Protein AF-A0A5N5CZB7-F1 (afdb_monomer)

Solvent-accessible surface area (backbone atoms only — not comparable to full-atom values): 24346 Å² total; per-residue (Å²): 112,69,72,60,53,56,51,48,40,60,75,71,34,62,47,37,57,79,55,60,83,72,56,86,91,64,59,72,62,61,48,47,54,48,44,52,51,54,48,46,52,38,49,35,43,21,68,51,68,75,43,81,76,86,70,56,84,88,71,44,68,62,70,82,69,72,97,82,64,98,40,75,66,54,52,48,51,40,54,51,54,57,49,40,54,50,48,47,49,49,36,62,64,69,67,32,82,70,39,81,78,57,58,71,73,60,49,57,54,49,45,50,52,52,52,50,52,51,51,53,48,44,70,75,44,40,64,63,70,66,58,79,62,96,76,62,83,55,53,67,58,34,44,49,52,52,29,52,51,23,47,50,51,23,64,56,25,69,77,43,97,43,73,71,29,50,52,47,24,45,54,20,16,52,50,29,44,47,46,54,39,52,39,63,72,37,81,61,59,70,60,29,50,55,49,48,54,47,50,66,75,43,40,58,70,53,40,58,52,50,50,51,50,57,27,71,77,52,78,40,78,74,46,52,58,49,50,60,55,53,51,43,44,35,52,48,39,48,78,66,43,51,86,93,45,63,83,40,70,50,32,49,50,30,56,52,48,46,52,56,49,53,55,50,51,53,51,46,54,62,70,70,45,72,82,77,71,83,80,74,84,82,89,77,90,84,82,86,85,86,90,81,87,85,86,88,78,93,84,90,86,82,92,72,86,71,65,74,79,75,66,90,81,91,72,92,84,82,84,85,88,80,91,80,90,80,89,82,89,82,89,78,96,80,85,91,80,82,94,75,85,82,81,83,80,89,79,87,82,90,80,87,87,88,82,86,84,89,87,85,89,87,84,92,85,86,84,81,84,71,95,63,100,53,94,86,70,81,68,91,122

Foldseek 3Di:
DLVVVLVVCVVQVLLEPVSVVPDPDDDLVVSLVVVLVNLLLQLLCCQQVVDARSDAPVSHPRDQADPPDDDLVRLLSSLSSLLSNLSNLLCVQQRDPVNVVDDPVSLVVSLVVSVVSLVVSCVVCVCLQADDDPPCPCLLSNLVSQLSSLVSLLSSLVRDDDPVSLVSNLVSLLSNLVSLLLLCPDPPNVSSLVSLCCPQVRHHNSSLVSLLVVCVVPPDPVSLVCLVSLVSNLVSLVVVDDPVCCPDPSNVVSVVSVVSSVVSVVVVCVVPDDPPDDDPDDDDDDDDDDDDDDDDDDDDDDDDSPPVVNDDDDDPPPPDDDDDDDDDDDDDDDDPDDDDDDDDDDDDDDDDDDDDDDDDDDDDDDDPPDPDPDPSPPDPD

Structure (mmCIF, N/CA/C/O backbone):
data_AF-A0A5N5CZB7-F1
#
_entry.id   AF-A0A5N5CZB7-F1
#
loop_
_atom_site.group_PDB
_atom_site.id
_atom_site.type_symbol
_atom_site.label_atom_id
_atom_site.label_alt_id
_atom_site.label_comp_id
_atom_site.label_asym_id
_atom_site.label_entity_id
_atom_site.label_seq_id
_atom_site.pdbx_PDB_ins_code
_atom_site.Cartn_x
_atom_site.Cartn_y
_atom_site.Cartn_z
_atom_site.occupancy
_atom_site.B_iso_or_equiv
_atom_site.auth_seq_id
_atom_site.auth_comp_id
_atom_site.auth_asym_id
_atom_site.auth_atom_id
_atom_site.pdbx_PDB_model_num
ATOM 1 N N . MET A 1 1 ? 5.466 -19.610 -5.753 1.00 61.44 1 MET A N 1
ATOM 2 C CA . MET A 1 1 ? 5.807 -19.160 -7.123 1.00 61.44 1 MET A CA 1
ATOM 3 C C . MET A 1 1 ? 6.737 -17.945 -7.118 1.00 61.44 1 MET A C 1
ATOM 5 O O . MET A 1 1 ? 7.829 -18.083 -7.643 1.00 61.44 1 MET A O 1
ATOM 9 N N . LEU A 1 2 ? 6.400 -16.818 -6.468 1.00 78.38 2 LEU A N 1
ATOM 10 C CA . LEU A 1 2 ? 7.246 -15.601 -6.469 1.00 78.38 2 LEU A CA 1
ATOM 11 C C . LEU A 1 2 ? 8.727 -15.778 -6.047 1.00 78.38 2 LEU A C 1
ATOM 13 O O . LEU A 1 2 ? 9.576 -15.264 -6.765 1.00 78.38 2 LEU A O 1
ATOM 17 N N . PRO A 1 3 ? 9.091 -16.550 -5.000 1.00 82.81 3 PRO A N 1
ATOM 18 C CA . PRO A 1 3 ? 10.507 -16.734 -4.643 1.00 82.81 3 PRO A CA 1
ATOM 19 C C . PRO A 1 3 ? 11.359 -17.322 -5.781 1.00 82.81 3 PRO A C 1
ATOM 21 O O . PRO A 1 3 ? 12.495 -16.914 -6.005 1.00 82.81 3 PRO A O 1
ATOM 24 N N . ARG A 1 4 ? 10.776 -18.238 -6.568 1.00 87.19 4 ARG A N 1
ATOM 25 C CA . ARG A 1 4 ? 11.438 -18.838 -7.733 1.00 87.19 4 ARG A CA 1
ATOM 26 C C . ARG A 1 4 ? 11.627 -17.824 -8.863 1.00 87.19 4 ARG A C 1
ATOM 28 O O . ARG A 1 4 ? 12.631 -17.885 -9.559 1.00 87.19 4 ARG A O 1
ATOM 35 N N . VAL A 1 5 ? 10.701 -16.876 -9.021 1.00 89.38 5 VAL A N 1
ATOM 36 C CA . VAL A 1 5 ? 10.816 -15.792 -10.011 1.00 89.38 5 VAL A CA 1
ATOM 37 C C . VAL A 1 5 ? 12.006 -14.889 -9.684 1.00 89.38 5 VAL A C 1
ATOM 39 O O . VAL A 1 5 ? 12.785 -14.574 -10.579 1.00 89.38 5 VAL A O 1
ATOM 42 N N . PHE A 1 6 ? 12.211 -14.534 -8.413 1.00 89.81 6 PHE A N 1
ATOM 43 C CA . PHE A 1 6 ? 13.361 -13.718 -8.005 1.00 89.81 6 PHE A CA 1
ATOM 44 C C . PHE A 1 6 ? 14.692 -14.463 -8.141 1.00 89.81 6 PHE A C 1
ATOM 46 O O . PHE A 1 6 ? 15.686 -13.874 -8.561 1.00 89.81 6 PHE A O 1
ATOM 53 N N . GLN A 1 7 ? 14.713 -15.771 -7.874 1.00 88.38 7 GLN A N 1
ATOM 54 C CA . GLN A 1 7 ? 15.887 -16.599 -8.153 1.00 88.38 7 GLN A CA 1
ATOM 55 C C . GLN A 1 7 ? 16.227 -16.612 -9.650 1.00 88.38 7 GLN A C 1
ATOM 57 O O . GLN A 1 7 ? 17.390 -16.432 -10.010 1.00 88.38 7 GLN A O 1
ATOM 62 N N . ILE A 1 8 ? 15.218 -16.776 -10.515 1.00 88.50 8 ILE A N 1
ATOM 63 C CA . ILE A 1 8 ? 15.399 -16.729 -11.971 1.00 88.50 8 ILE A CA 1
ATOM 64 C C . ILE A 1 8 ? 15.953 -15.361 -12.379 1.00 88.50 8 ILE A C 1
ATOM 66 O O . ILE A 1 8 ? 16.997 -15.324 -13.018 1.00 88.50 8 ILE A O 1
ATOM 70 N N . LEU A 1 9 ? 15.345 -14.261 -11.921 1.00 90.06 9 LEU A N 1
ATOM 71 C CA . LEU A 1 9 ? 15.796 -12.887 -12.182 1.00 90.06 9 LEU A CA 1
ATOM 72 C C . LEU A 1 9 ? 17.290 -12.695 -11.876 1.00 90.06 9 LEU A C 1
ATOM 74 O O . LEU A 1 9 ? 18.026 -12.128 -12.691 1.00 90.06 9 LEU A O 1
ATOM 78 N N . ARG A 1 10 ? 17.752 -13.181 -10.715 1.00 87.94 10 ARG A N 1
ATOM 79 C CA . ARG A 1 10 ? 19.172 -13.119 -10.341 1.00 87.94 10 ARG A CA 1
ATOM 80 C C . ARG A 1 10 ? 20.030 -13.986 -11.260 1.00 87.94 10 ARG A C 1
ATOM 82 O O . ARG A 1 10 ? 21.033 -13.503 -11.774 1.00 87.94 10 ARG A O 1
ATOM 89 N N . SER A 1 11 ? 19.616 -15.228 -11.518 1.00 88.50 11 SER A N 1
ATOM 90 C CA . SER A 1 11 ? 20.372 -16.168 -12.361 1.00 88.50 11 SER A CA 1
ATOM 91 C C . SER A 1 11 ? 20.480 -15.737 -13.827 1.00 88.50 11 SER A C 1
ATOM 93 O O . SER A 1 11 ? 21.490 -16.007 -14.466 1.00 88.50 11 SER A O 1
ATOM 95 N N . THR A 1 12 ? 19.481 -15.024 -14.355 1.00 86.81 12 THR A N 1
ATOM 96 C CA . THR A 1 12 ? 19.488 -14.496 -15.726 1.00 86.81 12 THR A CA 1
ATOM 97 C C . THR A 1 12 ? 20.193 -13.145 -15.834 1.00 86.81 12 THR A C 1
ATOM 99 O O . THR A 1 12 ? 20.269 -12.589 -16.926 1.00 86.81 12 THR A O 1
ATOM 102 N N . GLY A 1 13 ? 20.658 -12.572 -14.717 1.00 86.81 13 GLY A N 1
ATOM 103 C CA . GLY A 1 13 ? 21.305 -11.262 -14.700 1.00 86.81 13 GLY A CA 1
ATOM 104 C C . GLY A 1 13 ? 20.373 -10.102 -15.059 1.00 86.81 13 GLY A C 1
ATOM 105 O O . GLY A 1 13 ? 20.850 -9.075 -15.518 1.00 86.81 13 GLY A O 1
ATOM 106 N N . LEU A 1 14 ? 19.051 -10.228 -14.864 1.00 87.06 14 LEU A N 1
ATOM 107 C CA . LEU A 1 14 ? 18.094 -9.175 -15.255 1.00 87.06 14 LEU A CA 1
ATOM 108 C C . LEU A 1 14 ? 18.266 -7.875 -14.441 1.00 87.06 14 LEU A C 1
ATOM 110 O O . LEU A 1 14 ? 17.857 -6.813 -14.888 1.00 87.06 14 LEU A O 1
ATOM 114 N N . HIS A 1 15 ? 18.901 -7.966 -13.272 1.00 87.06 15 HIS A N 1
ATOM 115 C CA . HIS A 1 15 ? 19.313 -6.843 -12.424 1.00 87.06 15 HIS A CA 1
ATOM 116 C C . HIS A 1 15 ? 20.613 -6.160 -12.895 1.00 87.06 15 HIS A C 1
ATOM 118 O O . HIS A 1 15 ? 21.077 -5.257 -12.210 1.00 87.06 15 HIS A O 1
ATOM 124 N N . ARG A 1 16 ? 21.221 -6.632 -14.001 1.00 87.00 16 ARG A N 1
ATOM 125 C CA . ARG A 1 16 ? 22.483 -6.130 -14.567 1.00 87.00 16 ARG A CA 1
ATOM 126 C C . ARG A 1 16 ? 22.291 -5.565 -15.977 1.00 87.00 16 ARG A C 1
ATOM 128 O O . ARG A 1 16 ? 21.992 -6.305 -16.915 1.00 87.00 16 ARG A O 1
ATOM 135 N N . ALA A 1 17 ? 22.599 -4.292 -16.161 1.00 76.31 17 ALA A N 1
ATOM 136 C CA . ALA A 1 17 ? 22.546 -3.512 -17.380 1.00 76.31 17 ALA A CA 1
ATOM 137 C C . ALA A 1 17 ? 23.495 -4.087 -18.431 1.00 76.31 17 ALA A C 1
ATOM 139 O O . ALA A 1 17 ? 23.197 -4.141 -19.623 1.00 76.31 17 ALA A O 1
ATOM 140 N N . GLN A 1 18 ? 24.641 -4.601 -17.985 1.00 66.69 18 GLN A N 1
ATOM 141 C CA . GLN A 1 18 ? 25.635 -5.213 -18.864 1.00 66.69 18 GLN A CA 1
ATOM 142 C C . GLN A 1 18 ? 25.202 -6.578 -19.417 1.00 66.69 18 GLN A C 1
ATOM 144 O O . GLN A 1 18 ? 25.616 -6.940 -20.520 1.00 66.69 18 GLN A O 1
ATOM 149 N N . ALA A 1 19 ? 24.311 -7.304 -18.728 1.00 60.66 19 ALA A N 1
ATOM 150 C CA . ALA A 1 19 ? 23.737 -8.549 -19.250 1.00 60.66 19 ALA A CA 1
ATOM 151 C C . ALA A 1 19 ? 22.834 -8.299 -20.477 1.00 60.66 19 ALA A C 1
ATOM 153 O O . ALA A 1 19 ? 22.453 -9.230 -21.190 1.00 60.66 19 ALA A O 1
ATOM 154 N N . HIS A 1 20 ? 22.501 -7.035 -20.767 1.00 61.34 20 HIS A N 1
ATOM 155 C CA . HIS A 1 20 ? 21.573 -6.671 -21.831 1.00 61.34 20 HIS A CA 1
ATOM 156 C C . HIS A 1 20 ? 22.125 -6.836 -23.248 1.00 61.34 20 HIS A C 1
ATOM 158 O O . HIS A 1 20 ? 21.330 -6.991 -24.175 1.00 61.34 20 HIS A O 1
ATOM 164 N N . LYS A 1 21 ? 23.454 -6.891 -23.415 1.00 61.03 21 LYS A N 1
ATOM 165 C CA . LYS A 1 21 ? 24.109 -6.997 -24.731 1.00 61.03 21 LYS A CA 1
ATOM 166 C C . LYS A 1 21 ? 23.989 -8.380 -25.392 1.00 61.03 21 LYS A C 1
ATOM 168 O O . LYS A 1 21 ? 24.287 -8.494 -26.572 1.00 61.03 21 LYS A O 1
ATOM 173 N N . SER A 1 22 ? 23.573 -9.416 -24.654 1.00 54.22 22 SER A N 1
ATOM 174 C CA . SER A 1 22 ? 23.709 -10.823 -25.086 1.00 54.22 22 SER A CA 1
ATOM 175 C C . SER A 1 22 ? 22.389 -11.545 -25.420 1.00 54.22 22 SER A C 1
ATOM 177 O O . SER A 1 22 ? 22.402 -12.595 -26.055 1.00 54.22 22 SER A O 1
ATOM 179 N N . ILE A 1 23 ? 21.224 -11.008 -25.027 1.00 59.44 23 ILE A N 1
ATOM 180 C CA . ILE A 1 23 ? 19.935 -11.695 -25.252 1.00 59.44 23 ILE A CA 1
ATOM 181 C C . ILE A 1 23 ? 19.292 -11.184 -26.541 1.00 59.44 23 ILE A C 1
ATOM 183 O O . ILE A 1 23 ? 18.819 -10.048 -26.602 1.00 59.44 23 ILE A O 1
ATOM 187 N N . VAL A 1 24 ? 19.261 -12.051 -27.550 1.00 60.78 24 VAL A N 1
ATOM 188 C CA . VAL A 1 24 ? 18.555 -11.842 -28.817 1.00 60.78 24 VAL A CA 1
ATOM 189 C C . VAL A 1 24 ? 17.043 -11.812 -28.551 1.00 60.78 24 VAL A C 1
ATOM 191 O O . VAL A 1 24 ? 16.499 -12.763 -27.997 1.00 60.78 24 VAL A O 1
ATOM 194 N N . GLY A 1 25 ? 16.362 -10.729 -28.944 1.00 64.25 25 GLY A N 1
ATOM 195 C CA . GLY A 1 25 ? 14.896 -10.696 -29.084 1.00 64.25 25 GLY A CA 1
ATOM 196 C C . GLY A 1 25 ? 14.081 -9.882 -28.068 1.00 64.25 25 GLY A C 1
ATOM 197 O O . GLY A 1 25 ? 12.918 -9.630 -28.350 1.00 64.25 25 GLY A O 1
ATOM 198 N N . ALA A 1 26 ? 14.644 -9.428 -26.942 1.00 67.62 26 ALA A N 1
ATOM 199 C CA . ALA A 1 26 ? 13.941 -8.536 -26.002 1.00 67.62 26 ALA A CA 1
ATOM 200 C C . ALA A 1 26 ? 14.562 -7.136 -26.013 1.00 67.62 26 ALA A C 1
ATOM 202 O O . ALA A 1 26 ? 15.786 -7.003 -25.890 1.00 67.62 26 ALA A O 1
ATOM 203 N N . SER A 1 27 ? 13.745 -6.088 -26.104 1.00 80.81 27 SER A N 1
ATOM 204 C CA . SER A 1 27 ? 14.234 -4.709 -26.010 1.00 80.81 27 SER A CA 1
ATOM 205 C C . SER A 1 27 ? 14.844 -4.441 -24.624 1.00 80.81 27 SER A C 1
ATOM 207 O O . SER A 1 27 ? 14.553 -5.126 -23.634 1.00 80.81 27 SER A O 1
ATOM 209 N N . SER A 1 28 ? 15.753 -3.469 -24.534 1.00 81.38 28 SER A N 1
ATOM 210 C CA . SER A 1 28 ? 16.274 -2.998 -23.241 1.00 81.38 28 SER A CA 1
ATOM 211 C C . SER A 1 28 ? 15.149 -2.441 -22.360 1.00 81.38 28 SER A C 1
ATOM 213 O O . SER A 1 28 ? 15.161 -2.632 -21.145 1.00 81.38 28 SER A O 1
ATOM 215 N N . GLU A 1 29 ? 14.149 -1.820 -22.984 1.00 84.44 29 GLU A N 1
ATOM 216 C CA . GLU A 1 29 ? 12.990 -1.229 -22.324 1.00 84.44 29 GLU A CA 1
ATOM 217 C C . GLU A 1 29 ? 12.086 -2.275 -21.664 1.00 84.44 29 GLU A C 1
ATOM 219 O O . GLU A 1 29 ? 11.799 -2.170 -20.473 1.00 84.44 29 GLU A O 1
ATOM 224 N N . GLU A 1 30 ? 11.708 -3.339 -22.377 1.00 85.38 30 GLU A N 1
ATOM 225 C CA . GLU A 1 30 ? 10.878 -4.414 -21.808 1.00 85.38 30 GLU A CA 1
ATOM 226 C C . GLU A 1 30 ? 11.547 -5.060 -20.593 1.00 85.38 30 GLU A C 1
ATOM 228 O O . GLU A 1 30 ? 10.897 -5.356 -19.589 1.00 85.38 30 GLU A O 1
ATOM 233 N N . ARG A 1 31 ? 12.869 -5.244 -20.650 1.00 85.25 31 ARG A N 1
ATOM 234 C CA . ARG A 1 31 ? 13.649 -5.801 -19.540 1.00 85.25 31 ARG A CA 1
ATOM 235 C C . ARG A 1 31 ? 13.682 -4.869 -18.337 1.00 85.25 31 ARG A C 1
ATOM 237 O O . ARG A 1 31 ? 13.487 -5.332 -17.213 1.00 85.25 31 ARG A O 1
ATOM 244 N N . ARG A 1 32 ? 13.866 -3.568 -18.566 1.00 89.25 32 ARG A N 1
ATOM 245 C CA . ARG A 1 32 ? 13.798 -2.529 -17.531 1.00 89.25 32 ARG A CA 1
ATOM 246 C C . ARG A 1 32 ? 12.414 -2.502 -16.879 1.00 89.25 32 ARG A C 1
ATOM 248 O O . ARG A 1 32 ? 12.312 -2.549 -15.652 1.00 89.25 32 ARG A O 1
ATOM 255 N N . MET A 1 33 ? 11.349 -2.491 -17.682 1.00 89.31 33 MET A N 1
ATOM 256 C CA . MET A 1 33 ? 9.966 -2.543 -17.201 1.00 89.31 33 MET A CA 1
ATOM 257 C C . MET A 1 33 ? 9.693 -3.809 -16.384 1.00 89.31 33 MET A C 1
ATOM 259 O O . MET A 1 33 ? 9.075 -3.731 -15.317 1.00 89.31 33 MET A O 1
ATOM 263 N N . LEU A 1 34 ? 10.174 -4.966 -16.848 1.00 91.38 34 LEU A N 1
ATOM 264 C CA . LEU A 1 34 ? 10.036 -6.238 -16.146 1.00 91.38 34 LEU A CA 1
ATOM 265 C C . LEU A 1 34 ? 10.780 -6.223 -14.807 1.00 91.38 34 LEU A C 1
ATOM 267 O O . LEU A 1 34 ? 10.186 -6.578 -13.789 1.00 91.38 34 LEU A O 1
ATOM 271 N N . TYR A 1 35 ? 12.040 -5.772 -14.788 1.00 93.81 35 TYR A N 1
ATOM 272 C CA . TYR A 1 35 ? 12.830 -5.648 -13.562 1.00 93.81 35 TYR A CA 1
ATOM 273 C C . TYR A 1 35 ? 12.099 -4.791 -12.527 1.00 93.81 35 TYR A C 1
ATOM 275 O O . TYR A 1 35 ? 11.835 -5.258 -11.421 1.00 93.81 35 TYR A O 1
ATOM 283 N N . TRP A 1 36 ? 11.701 -3.569 -12.894 1.00 94.81 36 TRP A N 1
ATOM 284 C CA . TRP A 1 36 ? 11.038 -2.665 -11.957 1.00 94.81 36 TRP A CA 1
ATOM 285 C C . TRP A 1 36 ? 9.672 -3.180 -11.517 1.00 94.81 36 TRP A C 1
ATOM 287 O O . TRP A 1 36 ? 9.300 -3.010 -10.362 1.00 94.81 36 TRP A O 1
ATOM 297 N N . THR A 1 37 ? 8.938 -3.875 -12.385 1.00 94.56 37 THR A N 1
ATOM 298 C CA . THR A 1 37 ? 7.681 -4.527 -11.992 1.00 94.56 37 THR A CA 1
ATOM 299 C C . THR A 1 37 ? 7.918 -5.615 -10.946 1.00 94.56 37 THR A C 1
ATOM 301 O O . THR A 1 37 ? 7.215 -5.653 -9.936 1.00 94.56 37 THR A O 1
ATOM 304 N N . LEU A 1 38 ? 8.942 -6.452 -11.128 1.00 95.44 38 LEU A N 1
ATOM 305 C CA . LEU A 1 38 ? 9.328 -7.467 -10.145 1.00 95.44 38 LEU A CA 1
ATOM 306 C C . LEU A 1 38 ? 9.851 -6.835 -8.847 1.00 95.44 38 LEU A C 1
ATOM 308 O O . LEU A 1 38 ? 9.530 -7.328 -7.768 1.00 95.44 38 LEU A O 1
ATOM 312 N N . TYR A 1 39 ? 10.569 -5.714 -8.938 1.00 96.06 39 TYR A N 1
ATOM 313 C CA . TYR A 1 39 ? 11.000 -4.927 -7.785 1.00 96.06 39 TYR A CA 1
ATOM 314 C C . TYR A 1 39 ? 9.806 -4.423 -6.960 1.00 96.06 39 TYR A C 1
ATOM 316 O O . TYR A 1 39 ? 9.780 -4.627 -5.747 1.00 96.06 39 TYR A O 1
ATOM 324 N N . ARG A 1 40 ? 8.769 -3.848 -7.593 1.00 95.69 40 ARG A N 1
ATOM 325 C CA . ARG A 1 40 ? 7.548 -3.412 -6.884 1.00 95.69 40 ARG A CA 1
ATOM 326 C C . ARG A 1 40 ? 6.820 -4.586 -6.219 1.00 95.69 40 ARG A C 1
ATOM 328 O O . ARG A 1 40 ? 6.464 -4.497 -5.044 1.00 95.69 40 ARG A O 1
ATOM 335 N N . LEU A 1 41 ? 6.654 -5.698 -6.943 1.00 95.12 41 LEU A N 1
ATOM 336 C CA . LEU A 1 41 ? 6.008 -6.910 -6.422 1.00 95.12 41 LEU A CA 1
ATOM 337 C C . LEU A 1 41 ? 6.753 -7.496 -5.212 1.00 95.12 41 LEU A C 1
ATOM 339 O O . LEU A 1 41 ? 6.115 -8.018 -4.298 1.00 95.12 41 LEU A O 1
ATOM 343 N N . ASP A 1 42 ? 8.087 -7.411 -5.178 1.00 95.94 42 ASP A N 1
ATOM 344 C CA . ASP A 1 42 ? 8.879 -7.833 -4.019 1.00 95.94 42 ASP A CA 1
ATOM 345 C C . ASP A 1 42 ? 8.533 -7.010 -2.768 1.00 95.94 42 ASP A C 1
ATOM 347 O O . ASP A 1 42 ? 8.258 -7.587 -1.713 1.00 95.94 42 ASP A O 1
ATOM 351 N N . LYS A 1 43 ? 8.451 -5.676 -2.890 1.00 95.94 43 LYS A N 1
ATOM 352 C CA . LYS A 1 43 ? 8.123 -4.786 -1.758 1.00 95.94 43 LYS A CA 1
ATOM 353 C C . LYS A 1 43 ? 6.695 -4.959 -1.275 1.00 95.94 43 LYS A C 1
ATOM 355 O O . LYS A 1 43 ? 6.464 -5.065 -0.075 1.00 95.94 43 LYS A O 1
ATOM 360 N N . GLN A 1 44 ? 5.744 -5.061 -2.194 1.00 95.00 44 GLN A N 1
ATOM 361 C CA . GLN A 1 44 ? 4.351 -5.361 -1.869 1.00 95.00 44 GLN A CA 1
ATOM 362 C C . GLN A 1 44 ? 4.231 -6.691 -1.105 1.00 95.00 44 GLN A C 1
ATOM 364 O O . GLN A 1 44 ? 3.648 -6.751 -0.021 1.00 95.00 44 GLN A O 1
ATOM 369 N N . ARG A 1 45 ? 4.873 -7.755 -1.612 1.00 92.88 45 ARG A N 1
ATOM 370 C CA . ARG A 1 45 ? 4.901 -9.072 -0.957 1.00 92.88 45 ARG A CA 1
ATOM 371 C C . ARG A 1 45 ? 5.540 -9.012 0.428 1.00 92.88 45 ARG A C 1
ATOM 373 O O . ARG A 1 45 ? 5.066 -9.711 1.323 1.00 92.88 45 ARG A O 1
ATOM 380 N N . CYS A 1 46 ? 6.597 -8.222 0.596 1.00 93.31 46 CYS A N 1
ATOM 381 C CA . CYS A 1 46 ? 7.308 -8.085 1.860 1.00 93.31 46 CYS A CA 1
ATOM 382 C C . CYS A 1 46 ? 6.357 -7.693 3.000 1.00 93.31 46 CYS A C 1
ATOM 384 O O . CYS A 1 46 ? 6.303 -8.386 4.014 1.00 93.31 46 CYS A O 1
ATOM 386 N N . PHE A 1 47 ? 5.513 -6.682 2.787 1.00 93.62 47 PHE A N 1
ATOM 387 C CA . PHE A 1 47 ? 4.528 -6.247 3.783 1.00 93.62 47 PHE A CA 1
ATOM 388 C C . PHE A 1 47 ? 3.256 -7.100 3.810 1.00 93.62 47 PHE A C 1
ATOM 390 O O . PHE A 1 47 ? 2.655 -7.256 4.868 1.00 93.62 47 PHE A O 1
ATOM 397 N N . LEU A 1 48 ? 2.845 -7.679 2.679 1.00 92.56 48 LEU A N 1
ATOM 398 C CA . LEU A 1 48 ? 1.662 -8.543 2.627 1.00 92.56 48 LEU A CA 1
ATOM 399 C C . LEU A 1 48 ? 1.883 -9.894 3.328 1.00 92.56 48 LEU A C 1
ATOM 401 O O . LEU A 1 48 ? 0.954 -10.442 3.911 1.00 92.56 48 LEU A O 1
ATOM 405 N N . LYS A 1 49 ? 3.093 -10.460 3.234 1.00 89.50 49 LYS A N 1
ATOM 406 C CA . LYS A 1 49 ? 3.419 -11.811 3.730 1.00 89.50 49 LYS A CA 1
ATOM 407 C C . LYS A 1 49 ? 4.456 -11.836 4.849 1.00 89.50 49 LYS A C 1
ATOM 409 O O . LYS A 1 49 ? 4.841 -12.927 5.258 1.00 89.50 49 LYS A O 1
ATOM 414 N N . GLY A 1 50 ? 4.977 -10.681 5.266 1.00 88.19 50 GLY A N 1
ATOM 415 C CA . GLY A 1 50 ? 6.067 -10.572 6.244 1.00 88.19 50 GLY A CA 1
ATOM 416 C C . GLY A 1 50 ? 7.364 -11.272 5.816 1.00 88.19 50 GLY A C 1
ATOM 417 O O . GLY A 1 50 ? 8.136 -11.717 6.660 1.00 88.19 50 GLY A O 1
ATOM 418 N N . GLN A 1 51 ? 7.591 -11.433 4.509 1.00 89.69 51 GLN A N 1
ATOM 419 C CA . GLN A 1 51 ? 8.791 -12.083 3.970 1.00 89.69 51 GLN A CA 1
ATOM 420 C C . GLN A 1 51 ? 9.887 -11.042 3.705 1.00 89.69 51 GLN A C 1
ATOM 422 O O . GLN A 1 51 ? 9.558 -9.914 3.347 1.00 89.69 51 GLN A O 1
ATOM 42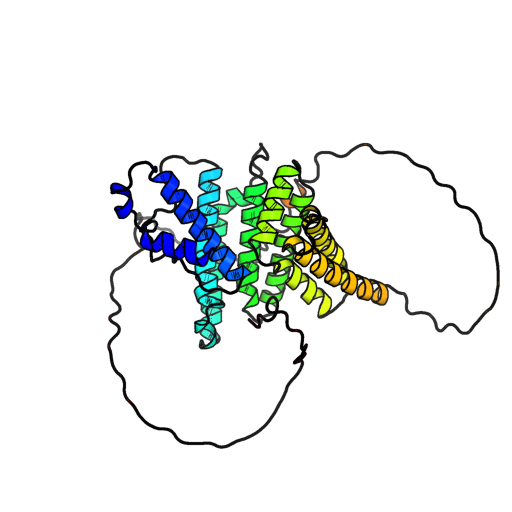7 N N . PRO A 1 52 ? 11.181 -11.382 3.832 1.00 91.19 52 PRO A N 1
ATOM 428 C CA . PRO A 1 52 ? 12.250 -10.437 3.529 1.00 91.19 52 PRO A CA 1
ATOM 429 C C . PRO A 1 52 ? 12.269 -10.042 2.050 1.00 91.19 52 PRO A C 1
ATOM 431 O O . PRO A 1 52 ? 11.892 -10.835 1.188 1.00 91.19 52 PRO A O 1
ATOM 434 N N . CYS A 1 53 ? 12.747 -8.825 1.774 1.00 91.38 53 CYS A N 1
ATOM 435 C CA . CYS A 1 53 ? 13.015 -8.363 0.414 1.00 91.38 53 CYS A CA 1
ATOM 436 C C . CYS A 1 53 ? 14.034 -9.278 -0.283 1.00 91.38 53 CYS A C 1
ATOM 438 O O . CYS A 1 53 ? 15.066 -9.632 0.294 1.00 91.38 53 CYS A O 1
ATOM 440 N N . ASP A 1 54 ? 13.750 -9.625 -1.534 1.00 92.69 54 ASP A N 1
ATOM 441 C CA . ASP A 1 54 ? 14.610 -10.446 -2.386 1.00 92.69 54 ASP A CA 1
ATOM 442 C C . ASP A 1 54 ? 15.433 -9.617 -3.385 1.00 92.69 54 ASP A C 1
ATOM 444 O O . ASP A 1 54 ? 16.442 -10.113 -3.893 1.00 92.69 54 ASP A O 1
ATOM 448 N N . LEU A 1 55 ? 15.006 -8.391 -3.693 1.00 94.12 55 LEU A N 1
ATOM 449 C CA . LEU A 1 55 ? 15.671 -7.492 -4.640 1.00 94.12 55 LEU A CA 1
ATOM 450 C C . LEU A 1 55 ? 16.005 -6.184 -3.934 1.00 94.12 55 LEU A C 1
ATOM 452 O O . LEU A 1 55 ? 15.097 -5.564 -3.403 1.00 94.12 55 LEU A O 1
ATOM 456 N N . TYR A 1 56 ? 17.257 -5.740 -3.930 1.00 93.69 56 TYR A N 1
ATOM 457 C CA . TYR A 1 56 ? 17.652 -4.512 -3.230 1.00 93.69 56 TYR A CA 1
ATOM 458 C C . TYR A 1 56 ? 18.009 -3.396 -4.205 1.00 93.69 56 TYR A C 1
ATOM 460 O O . TYR A 1 56 ? 18.561 -3.662 -5.272 1.00 93.69 56 TYR A O 1
ATOM 468 N N . SER A 1 57 ? 17.731 -2.142 -3.838 1.00 92.75 57 SER A N 1
ATOM 469 C CA . SER A 1 57 ? 18.009 -0.997 -4.715 1.00 92.75 57 SER A CA 1
ATOM 470 C C . SER A 1 57 ? 19.504 -0.765 -4.939 1.00 92.75 57 SER A C 1
ATOM 472 O O . SER A 1 57 ? 19.879 -0.145 -5.924 1.00 92.75 57 SER A O 1
ATOM 474 N N . PHE A 1 58 ? 20.358 -1.232 -4.024 1.00 91.12 58 PHE A N 1
ATOM 475 C CA . PHE A 1 58 ? 21.817 -1.133 -4.147 1.00 91.12 58 PHE A CA 1
ATOM 476 C C . PHE A 1 58 ? 22.442 -2.261 -4.986 1.00 91.12 58 PHE A C 1
ATOM 478 O O . PHE A 1 58 ? 23.625 -2.189 -5.299 1.00 91.12 58 PHE A O 1
ATOM 485 N N . ASP A 1 59 ? 21.675 -3.301 -5.334 1.00 90.19 59 ASP A N 1
ATOM 486 C CA . ASP A 1 59 ? 22.139 -4.489 -6.075 1.00 90.19 59 ASP A CA 1
ATOM 487 C C . ASP A 1 59 ? 21.663 -4.476 -7.542 1.00 90.19 59 ASP A C 1
ATOM 489 O O . ASP A 1 59 ? 21.514 -5.509 -8.192 1.00 90.19 59 ASP A O 1
ATOM 493 N N . THR A 1 60 ? 21.349 -3.292 -8.067 1.00 91.06 60 THR A N 1
ATOM 494 C CA . THR A 1 60 ? 20.882 -3.104 -9.441 1.00 91.06 60 THR A CA 1
ATOM 495 C C . THR A 1 60 ? 21.570 -1.914 -10.083 1.00 91.06 60 THR A C 1
ATOM 497 O O . THR A 1 60 ? 21.747 -0.868 -9.465 1.00 91.06 60 THR A O 1
ATOM 500 N N . ASP A 1 61 ? 21.947 -2.071 -11.342 1.00 90.19 61 ASP A N 1
ATOM 501 C CA . ASP A 1 61 ? 22.455 -1.013 -12.223 1.00 90.19 61 ASP A CA 1
ATOM 502 C C . ASP A 1 61 ? 21.391 -0.598 -13.268 1.00 90.19 61 ASP A C 1
ATOM 504 O O . ASP A 1 61 ? 21.668 0.186 -14.178 1.00 90.19 61 ASP A O 1
ATOM 508 N N . ILE A 1 62 ? 20.163 -1.123 -13.146 1.00 90.12 62 ILE A N 1
ATOM 509 C CA . ILE A 1 62 ? 19.045 -0.818 -14.038 1.00 90.12 62 ILE A CA 1
ATOM 510 C C . ILE A 1 62 ? 18.518 0.589 -13.721 1.00 90.12 62 ILE A C 1
ATOM 512 O O . ILE A 1 62 ? 18.037 0.823 -12.608 1.00 90.12 62 ILE A O 1
ATOM 516 N N . PRO A 1 63 ? 18.528 1.535 -14.677 1.00 89.50 63 PRO A N 1
ATOM 517 C CA . PRO A 1 63 ? 18.043 2.885 -14.424 1.00 89.50 63 PRO A CA 1
ATOM 518 C C . PRO A 1 63 ? 16.526 2.902 -14.182 1.00 89.50 63 PRO A C 1
ATOM 520 O O . PRO A 1 63 ? 15.755 2.154 -14.795 1.00 89.50 63 PRO A O 1
ATOM 523 N N . MET A 1 64 ? 16.076 3.773 -13.272 1.00 87.25 64 MET A N 1
ATOM 524 C CA . MET A 1 64 ? 14.655 3.899 -12.915 1.00 87.25 64 MET A CA 1
ATOM 525 C C . MET A 1 64 ? 13.831 4.618 -13.992 1.00 87.25 64 MET A C 1
ATOM 527 O O . MET A 1 64 ? 12.657 4.299 -14.183 1.00 87.25 64 MET A O 1
ATOM 531 N N . THR A 1 65 ? 14.455 5.542 -14.723 1.00 78.50 65 THR A N 1
ATOM 532 C CA . THR A 1 65 ? 13.855 6.274 -15.843 1.00 78.50 65 THR A CA 1
ATOM 533 C C . THR A 1 65 ? 14.673 6.070 -17.112 1.00 78.50 65 THR A C 1
ATOM 535 O O . THR A 1 65 ? 15.896 5.950 -17.036 1.00 78.50 65 THR A O 1
ATOM 538 N N . ASN A 1 66 ? 13.996 6.056 -18.259 1.00 67.31 66 ASN A N 1
ATOM 539 C CA . ASN A 1 66 ? 14.629 6.223 -19.561 1.00 67.31 66 ASN A CA 1
ATOM 540 C C . ASN A 1 66 ? 14.355 7.659 -20.014 1.00 67.31 66 ASN A C 1
ATOM 542 O O . ASN A 1 66 ? 13.208 8.098 -20.009 1.00 67.31 66 ASN A O 1
ATOM 546 N N . SER A 1 67 ? 15.409 8.407 -20.345 1.00 58.34 67 SER A N 1
ATOM 547 C CA . SER A 1 67 ? 15.379 9.870 -20.495 1.00 58.34 67 SER A CA 1
ATOM 548 C C . SER A 1 67 ? 14.634 10.390 -21.730 1.00 58.34 67 SER A C 1
ATOM 550 O O . SER A 1 67 ? 14.745 11.571 -22.036 1.00 58.34 67 SER A O 1
ATOM 552 N N . GLU A 1 68 ? 13.935 9.538 -22.478 1.00 61.38 68 GLU A N 1
ATOM 553 C CA . GLU A 1 68 ? 13.539 9.860 -23.853 1.00 61.38 68 GLU A CA 1
ATOM 554 C C . GLU A 1 68 ? 12.078 10.316 -23.995 1.00 61.38 68 GLU A C 1
ATOM 556 O O . GLU A 1 68 ? 11.789 11.045 -24.940 1.00 61.38 68 GLU A O 1
ATOM 561 N N . ILE A 1 69 ? 11.159 9.960 -23.078 1.00 65.62 69 ILE A N 1
ATOM 562 C CA . ILE A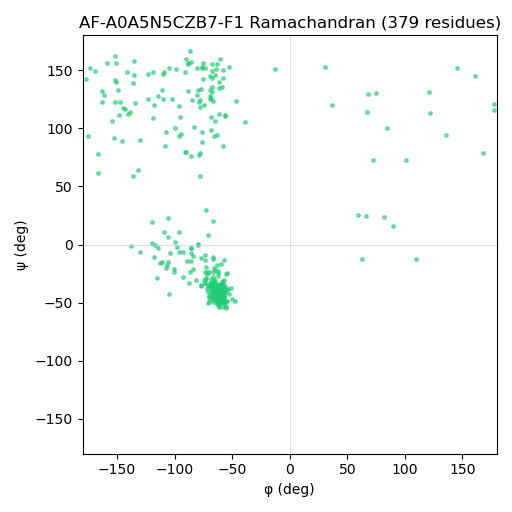 1 69 ? 9.736 10.343 -23.199 1.00 65.62 69 ILE A CA 1
ATOM 563 C C . ILE A 1 69 ? 9.083 10.641 -21.833 1.00 65.62 69 ILE A C 1
ATOM 565 O O . ILE A 1 69 ? 8.944 9.762 -20.974 1.00 65.62 69 ILE A O 1
ATOM 569 N N . ASP A 1 70 ? 8.630 11.887 -21.657 1.00 81.38 70 ASP A N 1
ATOM 570 C CA . ASP A 1 70 ? 7.880 12.361 -20.484 1.00 81.38 70 ASP A CA 1
ATOM 571 C C . ASP A 1 70 ? 6.364 12.175 -20.691 1.00 81.38 70 ASP A C 1
ATOM 573 O O . ASP A 1 70 ? 5.642 13.091 -21.076 1.00 81.38 70 ASP A O 1
ATOM 577 N N . THR A 1 71 ? 5.890 10.944 -20.497 1.00 86.00 71 THR A N 1
ATOM 578 C CA . THR A 1 71 ? 4.462 10.572 -20.552 1.00 86.00 71 THR A CA 1
ATOM 579 C C . THR A 1 71 ? 3.872 10.495 -19.141 1.00 86.00 71 THR A C 1
ATOM 581 O O . THR A 1 71 ? 4.601 10.121 -18.218 1.00 86.00 71 THR A O 1
ATOM 584 N N . PRO A 1 72 ? 2.568 10.752 -18.925 1.00 84.25 72 PRO A N 1
ATOM 585 C CA . PRO A 1 72 ? 1.933 10.542 -17.618 1.00 84.25 72 PRO A CA 1
ATOM 586 C C . PRO A 1 72 ? 2.193 9.140 -17.036 1.00 84.25 72 PRO A C 1
ATOM 588 O O . PRO A 1 72 ? 2.465 8.993 -15.842 1.00 84.25 72 PRO A O 1
ATOM 591 N N . GLU A 1 73 ? 2.211 8.107 -17.882 1.00 86.19 73 GLU A N 1
ATOM 592 C CA . GLU A 1 73 ? 2.524 6.727 -17.512 1.00 86.19 73 GLU A CA 1
ATOM 593 C C . GLU A 1 73 ? 3.970 6.570 -17.032 1.00 86.19 73 GLU A C 1
ATOM 595 O O . GLU A 1 73 ? 4.211 5.963 -15.986 1.00 86.19 73 GLU A O 1
ATOM 600 N N . SER A 1 74 ? 4.947 7.119 -17.764 1.00 88.00 74 SER A N 1
ATOM 601 C CA . SER A 1 74 ? 6.361 7.046 -17.373 1.00 88.00 74 SER A CA 1
ATOM 602 C C . SER A 1 74 ? 6.624 7.810 -16.073 1.00 88.00 74 SER A C 1
ATOM 604 O O . SER A 1 74 ? 7.344 7.305 -15.204 1.00 88.00 74 SER A O 1
ATOM 606 N N . ARG A 1 75 ? 5.962 8.957 -15.876 1.00 89.88 75 ARG A N 1
ATOM 607 C CA . ARG A 1 75 ? 5.992 9.733 -14.626 1.00 89.88 75 ARG A CA 1
ATOM 608 C C . ARG A 1 75 ? 5.391 8.959 -13.453 1.00 89.88 75 ARG A C 1
ATOM 610 O O . ARG A 1 75 ? 6.014 8.893 -12.391 1.00 89.88 75 ARG A O 1
ATOM 617 N N . TYR A 1 76 ? 4.235 8.320 -13.645 1.00 91.19 76 TYR A N 1
ATOM 618 C CA . TYR A 1 76 ? 3.618 7.444 -12.643 1.00 91.19 76 TYR A CA 1
ATOM 619 C C . TYR A 1 76 ? 4.531 6.267 -12.284 1.00 91.19 76 TYR A C 1
ATOM 621 O O . TYR A 1 76 ? 4.773 6.012 -11.103 1.00 91.19 76 TYR A O 1
ATOM 629 N N . LEU A 1 77 ? 5.078 5.565 -13.282 1.00 91.62 77 LEU A N 1
ATOM 630 C CA . LEU A 1 77 ? 5.963 4.421 -13.054 1.00 91.62 77 LEU A CA 1
ATOM 631 C C . LEU A 1 77 ? 7.211 4.838 -12.275 1.00 91.62 77 LEU A C 1
ATOM 633 O O . LEU A 1 77 ? 7.615 4.139 -11.345 1.00 91.62 77 LEU A O 1
ATOM 637 N N . PHE A 1 78 ? 7.794 5.990 -12.605 1.00 93.06 78 PHE A N 1
ATOM 638 C CA . PHE A 1 78 ? 8.918 6.554 -11.866 1.00 93.06 78 PHE A CA 1
ATOM 639 C C . PHE A 1 78 ? 8.544 6.910 -10.417 1.00 93.06 78 PHE A C 1
ATOM 641 O O . PHE A 1 78 ? 9.257 6.533 -9.480 1.00 93.06 78 PHE A O 1
ATOM 648 N N . ALA A 1 79 ? 7.406 7.576 -10.204 1.00 95.06 79 ALA A N 1
ATOM 649 C CA . ALA A 1 79 ? 6.913 7.910 -8.870 1.00 95.06 79 ALA A CA 1
ATOM 650 C C . ALA A 1 79 ? 6.668 6.644 -8.031 1.00 95.06 79 ALA A C 1
ATOM 652 O O . ALA A 1 79 ? 7.133 6.550 -6.895 1.00 95.06 79 ALA A O 1
ATOM 653 N N . MET A 1 80 ? 6.034 5.618 -8.605 1.00 95.50 80 MET A N 1
ATOM 654 C CA . MET A 1 80 ? 5.812 4.347 -7.916 1.00 95.50 80 MET A CA 1
ATOM 655 C C . MET A 1 80 ? 7.110 3.600 -7.614 1.00 95.50 80 MET A C 1
ATOM 657 O O . MET A 1 80 ? 7.286 3.104 -6.502 1.00 95.50 80 MET A O 1
ATOM 661 N N . ASN A 1 81 ? 8.034 3.510 -8.570 1.00 95.69 81 ASN A N 1
ATOM 662 C CA . ASN A 1 81 ? 9.311 2.830 -8.355 1.00 95.69 81 ASN A CA 1
ATOM 663 C C . ASN A 1 81 ? 10.132 3.519 -7.258 1.00 95.69 81 ASN A C 1
ATOM 665 O O . ASN A 1 81 ? 10.679 2.847 -6.384 1.00 95.69 81 ASN A O 1
ATOM 669 N N . SER A 1 82 ? 10.168 4.852 -7.251 1.00 96.31 82 SER A N 1
ATOM 670 C CA . SER A 1 82 ? 10.861 5.612 -6.207 1.00 96.31 82 SER A CA 1
ATOM 671 C C . SER A 1 82 ? 10.174 5.492 -4.842 1.00 96.31 82 SER A C 1
ATOM 673 O O . SER A 1 82 ? 10.863 5.414 -3.825 1.00 96.31 82 SER A O 1
ATOM 675 N N . LEU A 1 83 ? 8.842 5.366 -4.795 1.00 97.56 83 LEU A N 1
ATOM 676 C CA . LEU A 1 83 ? 8.126 5.053 -3.556 1.00 97.56 83 LEU A CA 1
ATOM 677 C C . LEU A 1 83 ? 8.453 3.640 -3.054 1.00 97.56 83 LEU A C 1
ATOM 679 O O . LEU A 1 83 ? 8.594 3.432 -1.852 1.00 97.56 83 LEU A O 1
ATOM 683 N N . MET A 1 84 ? 8.652 2.669 -3.949 1.00 97.50 84 MET A N 1
ATOM 684 C CA . MET A 1 84 ? 9.072 1.318 -3.558 1.00 97.50 84 MET A CA 1
ATOM 685 C C . MET A 1 84 ? 10.491 1.274 -2.978 1.00 97.50 84 MET A C 1
ATOM 687 O O . MET A 1 84 ? 10.761 0.460 -2.097 1.00 97.50 84 MET A O 1
ATOM 691 N N . VAL A 1 85 ? 11.374 2.194 -3.372 1.00 97.00 85 VAL A N 1
ATOM 692 C CA . VAL A 1 85 ? 12.663 2.383 -2.682 1.00 97.00 85 VAL A CA 1
ATOM 693 C C . VAL A 1 85 ? 12.450 2.895 -1.253 1.00 97.00 85 VAL A C 1
ATOM 695 O O . VAL A 1 85 ? 13.136 2.459 -0.330 1.00 97.00 85 VAL A O 1
ATOM 698 N N . VAL A 1 86 ? 11.464 3.772 -1.023 1.00 97.62 86 VAL A N 1
ATOM 699 C CA . VAL A 1 86 ? 11.076 4.165 0.345 1.00 97.62 86 VAL A CA 1
ATOM 700 C C . VAL A 1 86 ? 10.537 2.957 1.117 1.00 97.62 86 VAL A C 1
ATOM 702 O O . VAL A 1 86 ? 10.919 2.770 2.266 1.00 97.62 86 VAL A O 1
ATOM 705 N N . TRP A 1 87 ? 9.729 2.093 0.496 1.00 97.81 87 TRP A N 1
ATOM 706 C CA . TRP A 1 87 ? 9.229 0.861 1.127 1.00 97.81 87 TRP A CA 1
ATOM 707 C C . TRP A 1 87 ? 10.348 -0.103 1.516 1.00 97.81 87 TRP A C 1
ATOM 709 O O . TRP A 1 87 ? 10.302 -0.686 2.598 1.00 97.81 87 TRP A O 1
ATOM 719 N N . GLU A 1 88 ? 11.377 -0.241 0.679 1.00 96.94 88 GLU A N 1
ATOM 720 C CA . GLU A 1 88 ? 12.578 -1.001 1.027 1.00 96.94 88 GLU A CA 1
ATOM 721 C C . GLU A 1 88 ? 13.253 -0.437 2.283 1.00 96.94 88 GLU A C 1
ATOM 723 O O . GLU A 1 88 ? 13.563 -1.193 3.205 1.00 96.94 88 GLU A O 1
ATOM 728 N N . LYS A 1 89 ? 13.414 0.891 2.367 1.00 96.19 89 LYS A N 1
ATOM 729 C CA . LYS A 1 89 ? 13.972 1.549 3.558 1.00 96.19 89 LYS A CA 1
ATOM 730 C C . LYS A 1 89 ? 13.088 1.359 4.790 1.00 96.19 89 LYS A C 1
ATOM 732 O O . LYS A 1 89 ? 13.618 1.051 5.854 1.00 96.19 89 LYS A O 1
ATOM 737 N N . ILE A 1 90 ? 11.763 1.491 4.657 1.00 96.88 90 ILE A N 1
ATOM 738 C CA . ILE A 1 90 ? 10.807 1.223 5.746 1.00 96.88 90 ILE A CA 1
ATOM 739 C C . ILE A 1 90 ? 11.019 -0.199 6.267 1.00 96.88 90 ILE A C 1
ATOM 741 O O . ILE A 1 90 ? 11.157 -0.393 7.473 1.00 96.88 90 ILE A O 1
ATOM 745 N N . TYR A 1 91 ? 11.103 -1.190 5.375 1.00 95.50 91 TYR A N 1
ATOM 746 C CA . TYR A 1 91 ? 11.335 -2.570 5.781 1.00 95.50 91 TYR A CA 1
ATOM 747 C C . TYR A 1 91 ? 12.673 -2.728 6.511 1.00 95.50 91 TYR A C 1
ATOM 749 O O . TYR A 1 91 ? 12.706 -3.224 7.636 1.00 95.50 91 TYR A O 1
ATOM 757 N N . LEU A 1 92 ? 13.774 -2.281 5.904 1.00 93.25 92 LEU A N 1
ATOM 758 C CA . LEU A 1 92 ? 15.118 -2.446 6.460 1.00 93.25 92 LEU A CA 1
ATOM 759 C C . LEU A 1 92 ? 15.271 -1.797 7.841 1.00 93.25 92 LEU A C 1
ATOM 761 O O . LEU A 1 92 ? 15.892 -2.393 8.726 1.00 93.25 92 LEU A O 1
ATOM 765 N N . LEU A 1 93 ? 14.699 -0.605 8.021 1.00 93.50 93 LEU A N 1
ATOM 766 C CA . LEU A 1 93 ? 14.856 0.193 9.233 1.00 93.50 93 LEU A CA 1
ATOM 767 C C . LEU A 1 93 ? 13.835 -0.138 10.325 1.00 93.50 93 LEU A C 1
ATOM 769 O O . LEU A 1 93 ? 14.198 -0.076 11.494 1.00 93.50 93 LEU A O 1
ATOM 773 N N . LEU A 1 94 ? 12.598 -0.514 9.982 1.00 92.69 94 LEU A N 1
ATOM 774 C CA . LEU A 1 94 ? 11.526 -0.682 10.975 1.00 92.69 94 LEU A CA 1
ATOM 775 C C . LEU A 1 94 ? 11.010 -2.119 11.127 1.00 92.69 94 LEU A C 1
ATOM 777 O O . LEU A 1 94 ? 10.582 -2.488 12.216 1.00 92.69 94 LEU A O 1
ATOM 781 N N . TYR A 1 95 ? 11.064 -2.944 10.077 1.00 91.94 95 TYR A N 1
ATOM 782 C CA . TYR A 1 95 ? 10.402 -4.261 10.065 1.00 91.94 95 TYR A CA 1
ATOM 783 C C . TYR A 1 95 ? 11.356 -5.450 9.913 1.00 91.94 95 TYR A C 1
ATOM 785 O O . TYR A 1 95 ? 10.946 -6.598 10.098 1.00 91.94 95 TYR A O 1
ATOM 793 N N . SER A 1 96 ? 12.629 -5.220 9.584 1.00 91.12 96 SER A N 1
ATOM 794 C CA . SER A 1 96 ? 13.583 -6.311 9.416 1.00 91.12 96 SER A CA 1
ATOM 795 C C . SER A 1 96 ? 13.862 -7.010 10.758 1.00 91.12 96 SER A C 1
ATOM 797 O O . SER A 1 96 ? 13.861 -6.367 11.812 1.00 91.12 96 SER A O 1
ATOM 799 N N . PRO A 1 97 ? 14.170 -8.323 10.771 1.00 86.25 97 PRO A N 1
ATOM 800 C CA . PRO A 1 97 ? 14.453 -9.051 12.014 1.00 86.25 97 PRO A CA 1
ATOM 801 C C . PRO A 1 97 ? 15.581 -8.436 12.855 1.00 86.25 97 PRO A C 1
ATOM 803 O O . PRO A 1 97 ? 15.624 -8.605 14.072 1.00 86.25 97 PRO A O 1
ATOM 806 N N . GLN A 1 98 ? 16.492 -7.707 12.207 1.00 81.69 98 GLN A N 1
ATOM 807 C CA . GLN A 1 98 ? 17.620 -7.039 12.849 1.00 81.69 98 GLN A CA 1
ATOM 808 C C . GLN A 1 98 ? 17.188 -5.844 13.712 1.00 81.69 98 GLN A C 1
ATOM 810 O O . GLN A 1 98 ? 17.891 -5.496 14.660 1.00 81.69 98 GLN A O 1
ATOM 815 N N . VAL A 1 99 ? 16.025 -5.245 13.434 1.00 84.19 99 VAL A N 1
ATOM 816 C CA . VAL A 1 99 ? 15.497 -4.087 14.174 1.00 84.19 99 VAL A CA 1
ATOM 817 C C . VAL A 1 99 ? 15.166 -4.451 15.619 1.00 84.19 99 VAL A C 1
ATOM 819 O O . VAL A 1 99 ? 15.386 -3.641 16.514 1.00 84.19 99 VAL A O 1
ATOM 822 N N . LYS A 1 100 ? 14.766 -5.703 15.884 1.00 76.12 100 LYS A N 1
ATOM 823 C CA . LYS A 1 100 ? 14.430 -6.193 17.236 1.00 76.12 100 LYS A CA 1
ATOM 824 C C . LYS A 1 100 ? 15.585 -6.092 18.241 1.00 76.12 100 LYS A C 1
ATOM 826 O O . LYS A 1 100 ? 15.355 -6.178 19.441 1.00 76.12 100 LYS A O 1
ATOM 831 N N . LYS A 1 101 ? 16.824 -5.924 17.766 1.00 77.56 101 LYS A N 1
ATOM 832 C CA . LYS A 1 101 ? 18.031 -5.794 18.598 1.00 77.56 101 LYS A CA 1
ATOM 833 C C . LYS A 1 101 ? 18.473 -4.337 18.814 1.00 77.56 101 LYS A C 1
ATOM 835 O O . LYS A 1 101 ? 19.474 -4.113 19.489 1.00 77.56 101 LYS A O 1
ATOM 840 N N . ARG A 1 102 ? 17.785 -3.354 18.220 1.00 77.31 102 ARG A N 1
ATOM 841 C CA . ARG A 1 102 ? 18.197 -1.938 18.218 1.00 77.31 102 ARG A CA 1
ATOM 842 C C . ARG A 1 102 ? 17.673 -1.175 19.434 1.00 77.31 102 ARG A C 1
ATOM 844 O O . ARG A 1 102 ? 16.674 -1.555 20.043 1.00 77.31 102 ARG A O 1
ATOM 851 N N . ARG A 1 103 ? 18.353 -0.083 19.799 1.00 76.50 103 ARG A N 1
ATOM 852 C CA . ARG A 1 103 ? 17.929 0.785 20.908 1.00 76.50 103 ARG A CA 1
ATOM 853 C C . ARG A 1 103 ? 16.821 1.728 20.436 1.00 76.50 103 ARG A C 1
ATOM 855 O O . ARG A 1 103 ? 16.795 2.129 19.280 1.00 76.50 103 ARG A O 1
ATOM 862 N N . ARG A 1 104 ? 15.945 2.160 21.354 1.00 72.44 104 ARG A N 1
ATOM 863 C CA . ARG A 1 104 ? 14.827 3.079 21.040 1.00 72.44 104 ARG A CA 1
ATOM 864 C C . ARG A 1 104 ? 15.267 4.389 20.369 1.00 72.44 104 ARG A C 1
ATOM 866 O O . ARG A 1 104 ? 14.633 4.803 19.412 1.00 72.44 104 ARG A O 1
ATOM 873 N N . ARG A 1 105 ? 16.379 4.993 20.810 1.00 69.31 105 ARG A N 1
ATOM 874 C CA . ARG A 1 105 ? 16.926 6.223 20.194 1.00 69.31 105 ARG A CA 1
ATOM 875 C C . ARG A 1 105 ? 17.260 6.051 18.708 1.00 69.31 105 ARG A C 1
ATOM 877 O O . ARG A 1 105 ? 17.110 6.994 17.940 1.00 69.31 105 ARG A O 1
ATOM 884 N N . ASP A 1 106 ? 17.657 4.847 18.303 1.00 82.00 106 ASP A N 1
ATOM 885 C CA . ASP A 1 106 ? 17.967 4.544 16.905 1.00 82.00 106 ASP A CA 1
ATOM 886 C C . ASP A 1 106 ? 16.681 4.470 16.065 1.00 82.00 106 ASP A C 1
ATOM 888 O O . ASP A 1 106 ? 16.699 4.792 14.880 1.00 82.00 106 ASP A O 1
ATOM 892 N N . VAL A 1 107 ? 15.557 4.081 16.681 1.00 83.00 107 VAL A N 1
ATOM 893 C CA . VAL A 1 107 ? 14.239 4.016 16.030 1.00 83.00 107 VAL A CA 1
ATOM 894 C C . VAL A 1 107 ? 13.706 5.419 15.747 1.00 83.00 107 VAL A C 1
ATOM 896 O O . VAL A 1 107 ? 13.264 5.673 14.631 1.00 83.00 107 VAL A O 1
ATOM 899 N N . ASP A 1 108 ? 13.800 6.350 16.701 1.00 86.75 108 ASP A N 1
ATOM 900 C CA . ASP A 1 108 ? 13.316 7.727 16.506 1.00 86.75 108 ASP A CA 1
ATOM 901 C C . ASP A 1 108 ? 14.048 8.431 15.352 1.00 86.75 108 ASP A C 1
ATOM 903 O O . ASP A 1 108 ? 13.414 9.040 14.485 1.00 86.75 108 ASP A O 1
ATOM 907 N N . GLN A 1 109 ? 15.376 8.280 15.293 1.00 90.00 109 GLN A N 1
ATOM 908 C CA . GLN A 1 109 ? 16.198 8.804 14.201 1.00 90.00 109 GLN A CA 1
ATOM 909 C C . GLN A 1 109 ? 15.808 8.180 12.851 1.00 90.00 109 GLN A C 1
ATOM 911 O O . GLN A 1 109 ? 15.602 8.893 11.870 1.00 90.00 109 GLN A O 1
ATOM 916 N N . GLN A 1 110 ? 15.626 6.857 12.801 1.00 91.62 110 GLN A N 1
ATOM 917 C CA . GLN A 1 110 ? 15.224 6.151 11.578 1.00 91.62 110 GLN A CA 1
ATOM 918 C C . GLN A 1 110 ? 13.838 6.571 11.094 1.00 91.62 110 GLN A C 1
ATOM 920 O O . GLN A 1 110 ? 13.618 6.748 9.895 1.00 91.62 110 GLN A O 1
ATOM 925 N N . VAL A 1 111 ? 12.891 6.774 12.008 1.00 92.88 111 VAL A N 1
ATOM 926 C CA . VAL A 1 111 ? 11.574 7.280 11.629 1.00 92.88 111 VAL A CA 1
ATOM 927 C C . VAL A 1 111 ? 11.673 8.715 11.116 1.00 92.88 111 VAL A C 1
ATOM 929 O O . VAL A 1 111 ? 11.027 9.041 10.119 1.00 92.88 111 VAL A O 1
ATOM 932 N N . TRP A 1 112 ? 12.484 9.574 11.734 1.00 93.38 112 TRP A N 1
ATOM 933 C CA . TRP A 1 112 ? 12.709 10.924 11.217 1.00 93.38 112 TRP A CA 1
ATOM 934 C C . TRP A 1 112 ? 13.250 10.898 9.779 1.00 93.38 112 TRP A C 1
ATOM 936 O O . TRP A 1 112 ? 12.701 11.578 8.906 1.00 93.38 112 TRP A O 1
ATOM 946 N N . GLU A 1 113 ? 14.240 10.048 9.498 1.00 95.38 113 GLU A N 1
ATOM 947 C CA . GLU A 1 113 ? 14.797 9.860 8.152 1.00 95.38 113 GLU A CA 1
ATOM 948 C C . GLU A 1 113 ? 13.736 9.390 7.150 1.00 95.38 113 GLU A C 1
ATOM 950 O O . GLU A 1 113 ? 13.621 9.941 6.053 1.00 95.38 113 GLU A O 1
ATOM 955 N N . LEU A 1 114 ? 12.908 8.415 7.533 1.00 97.25 114 LEU A N 1
ATOM 956 C CA . LEU A 1 114 ? 11.831 7.898 6.688 1.00 97.25 114 LEU A CA 1
ATOM 957 C C . LEU A 1 114 ? 10.735 8.938 6.433 1.00 97.25 114 LEU A C 1
ATOM 959 O O . LEU A 1 114 ? 10.260 9.067 5.304 1.00 97.25 114 LEU A O 1
ATOM 963 N N . ARG A 1 115 ? 10.356 9.722 7.449 1.00 95.94 115 ARG A N 1
ATOM 964 C CA . ARG A 1 115 ? 9.399 10.831 7.305 1.00 95.94 115 ARG A CA 1
ATOM 965 C C . ARG A 1 115 ? 9.942 11.901 6.367 1.00 95.94 115 ARG A C 1
ATOM 967 O O . ARG A 1 115 ? 9.201 12.393 5.517 1.00 95.94 115 ARG A O 1
ATOM 974 N N . SER A 1 116 ? 11.225 12.237 6.498 1.00 96.38 116 SER A N 1
ATOM 975 C CA . SER A 1 116 ? 11.905 13.179 5.609 1.00 96.38 116 SER A CA 1
ATOM 976 C C . SER A 1 116 ? 11.917 12.663 4.168 1.00 96.38 116 SER A C 1
ATOM 978 O O . SER A 1 116 ? 11.481 13.367 3.257 1.00 96.38 116 SER A O 1
ATOM 980 N N . ALA A 1 117 ? 12.289 11.396 3.960 1.00 97.19 117 ALA A N 1
ATOM 981 C CA . ALA A 1 117 ? 12.282 10.763 2.643 1.00 97.19 117 ALA A CA 1
ATOM 982 C C . ALA A 1 117 ? 10.884 10.767 2.001 1.00 97.19 117 ALA A C 1
ATOM 984 O O . ALA A 1 117 ? 10.746 11.134 0.834 1.00 97.19 117 ALA A O 1
ATOM 985 N N . LEU A 1 118 ? 9.843 10.426 2.767 1.00 97.31 118 LEU A N 1
ATOM 986 C CA . LEU A 1 118 ? 8.461 10.419 2.289 1.00 97.31 118 LEU A CA 1
ATOM 987 C C . LEU A 1 118 ? 7.950 11.838 1.972 1.00 97.31 118 LEU A C 1
ATOM 989 O O . LEU A 1 118 ? 7.275 12.040 0.963 1.00 97.31 118 LEU A O 1
ATOM 993 N N . LYS A 1 119 ? 8.319 12.842 2.778 1.00 96.75 119 LYS A N 1
ATOM 994 C CA . LYS A 1 119 ? 8.002 14.258 2.520 1.00 96.75 119 LYS A CA 1
ATOM 995 C C . LYS A 1 119 ? 8.692 14.769 1.254 1.00 96.75 119 LYS A C 1
ATOM 997 O O . LYS A 1 119 ? 8.060 15.446 0.446 1.00 96.75 119 LYS A O 1
ATOM 1002 N N . CYS A 1 120 ? 9.965 14.431 1.060 1.00 97.06 120 CYS A N 1
ATOM 1003 C CA . CYS A 1 120 ? 10.712 14.762 -0.153 1.00 97.06 120 CYS A CA 1
ATOM 1004 C C . CYS A 1 120 ? 10.117 14.083 -1.391 1.00 97.06 120 CYS A C 1
ATOM 1006 O O . CYS A 1 120 ? 9.999 14.724 -2.433 1.00 97.06 120 CYS A O 1
ATOM 1008 N N . TRP A 1 121 ? 9.697 12.820 -1.270 1.00 97.12 121 TRP A N 1
ATOM 1009 C CA . TRP A 1 121 ? 8.987 12.114 -2.334 1.00 97.12 121 TRP A CA 1
ATOM 1010 C C . TRP A 1 121 ? 7.678 12.827 -2.699 1.00 97.12 121 TRP A C 1
ATOM 1012 O O . TRP A 1 121 ? 7.460 13.128 -3.868 1.00 97.12 121 TRP A O 1
ATOM 1022 N N . CYS A 1 122 ? 6.863 13.191 -1.702 1.00 95.94 122 CYS A N 1
ATOM 1023 C CA . CYS A 1 122 ? 5.604 13.908 -1.920 1.00 95.94 122 CYS A CA 1
ATOM 1024 C C . CYS A 1 122 ? 5.824 15.241 -2.641 1.00 95.94 122 CYS A C 1
ATOM 1026 O O . CYS A 1 122 ? 5.190 15.497 -3.653 1.00 95.94 122 CYS A O 1
ATOM 1028 N N . ARG A 1 123 ? 6.791 16.053 -2.191 1.00 95.75 123 ARG A N 1
ATOM 1029 C CA . ARG A 1 123 ? 7.127 17.333 -2.841 1.00 95.75 123 ARG A CA 1
ATOM 1030 C C . ARG A 1 123 ? 7.551 17.172 -4.300 1.00 95.75 123 ARG A C 1
ATOM 1032 O O . ARG A 1 123 ? 7.254 18.034 -5.114 1.00 95.75 123 ARG A O 1
ATOM 1039 N N . ARG A 1 124 ? 8.265 16.094 -4.629 1.00 94.62 124 ARG A N 1
ATOM 1040 C CA . ARG A 1 124 ? 8.731 15.823 -5.997 1.00 94.62 124 ARG A CA 1
ATOM 1041 C C . ARG A 1 124 ? 7.602 15.383 -6.931 1.00 94.62 124 ARG A C 1
ATOM 1043 O O . ARG A 1 124 ? 7.707 15.595 -8.133 1.00 94.62 124 ARG A O 1
ATOM 1050 N N . HIS A 1 125 ? 6.567 14.752 -6.385 1.00 93.31 125 HIS A N 1
ATOM 1051 C CA . HIS A 1 125 ? 5.480 14.126 -7.140 1.00 93.31 125 HIS A CA 1
ATOM 1052 C C . HIS A 1 125 ? 4.108 14.732 -6.817 1.00 93.31 125 HIS A C 1
ATOM 1054 O O . HIS A 1 125 ? 3.084 14.099 -7.071 1.00 93.31 125 HIS A O 1
ATOM 1060 N N . SER A 1 126 ? 4.072 15.940 -6.245 1.00 91.62 126 SER A N 1
ATOM 1061 C CA . SER A 1 126 ? 2.833 16.561 -5.766 1.00 91.62 126 SER A CA 1
ATOM 1062 C C . SER A 1 126 ? 1.858 16.822 -6.905 1.00 91.62 126 SER A C 1
ATOM 1064 O O . SER A 1 126 ? 0.656 16.645 -6.750 1.00 91.62 126 SER A O 1
ATOM 1066 N N . ASP A 1 127 ? 2.366 17.146 -8.090 1.00 89.50 127 ASP A N 1
ATOM 1067 C CA . ASP A 1 127 ? 1.537 17.413 -9.254 1.00 89.50 127 ASP A CA 1
ATOM 1068 C C . ASP A 1 127 ? 0.768 16.167 -9.733 1.00 89.50 127 ASP A C 1
ATOM 1070 O O . ASP A 1 127 ? -0.377 16.304 -10.154 1.00 89.50 127 ASP A O 1
ATOM 1074 N N . LEU A 1 128 ? 1.337 14.963 -9.570 1.00 88.75 128 LEU A N 1
ATOM 1075 C CA . LEU A 1 128 ? 0.657 13.686 -9.835 1.00 88.75 128 LEU A CA 1
ATOM 1076 C C . LEU A 1 128 ? -0.417 13.358 -8.783 1.00 88.75 128 LEU A C 1
ATOM 1078 O O . LEU A 1 128 ? -1.330 12.577 -9.053 1.00 88.75 128 LEU A O 1
ATOM 1082 N N . LEU A 1 129 ? -0.302 13.919 -7.575 1.00 86.62 129 LEU A N 1
ATOM 1083 C CA . LEU A 1 129 ? -1.234 13.699 -6.465 1.00 86.62 129 LEU A CA 1
ATOM 1084 C C . LEU A 1 129 ? -2.356 14.735 -6.408 1.00 86.62 129 LEU A C 1
ATOM 1086 O O . LEU A 1 129 ? -3.428 14.414 -5.895 1.00 86.62 129 LEU A O 1
ATOM 1090 N N . GLU A 1 130 ? -2.128 15.951 -6.900 1.00 82.56 130 GLU A N 1
ATOM 1091 C CA . GLU A 1 130 ? -3.029 17.097 -6.732 1.00 82.56 130 GLU A CA 1
ATOM 1092 C C . GLU A 1 130 ? -3.817 17.418 -8.002 1.00 82.56 130 GLU A C 1
ATOM 1094 O O . GLU A 1 130 ? -5.025 17.647 -7.919 1.00 82.56 130 GLU A O 1
ATOM 1099 N N . LYS A 1 131 ? -3.189 17.381 -9.183 1.00 70.94 131 LYS A N 1
ATOM 1100 C CA . LYS A 1 131 ? -3.840 17.845 -10.412 1.00 70.94 131 LYS A CA 1
ATOM 1101 C C . LYS A 1 131 ? -4.832 16.798 -10.931 1.00 70.94 131 LYS A C 1
ATOM 1103 O O . LYS A 1 131 ? -4.429 15.677 -11.250 1.00 70.94 131 LYS A O 1
ATOM 1108 N N . PRO A 1 132 ? -6.136 17.111 -11.025 1.00 63.91 132 PRO A N 1
ATOM 1109 C CA . PRO A 1 132 ? -7.023 16.325 -11.864 1.00 63.91 132 PRO A CA 1
ATOM 1110 C C . PRO A 1 132 ? -6.607 16.584 -13.313 1.00 63.91 132 PRO A C 1
ATOM 1112 O O . PRO A 1 132 ? -6.764 17.693 -13.820 1.00 63.91 132 PRO A O 1
ATOM 1115 N N . GLU A 1 133 ? -6.014 15.590 -13.973 1.00 59.09 133 GLU A N 1
ATOM 1116 C CA . GLU A 1 133 ? -5.857 15.681 -15.421 1.00 59.09 133 GLU A CA 1
ATOM 1117 C C . GLU A 1 133 ? -7.250 15.758 -16.045 1.00 59.09 133 GLU A C 1
ATOM 1119 O O . GLU A 1 133 ? -8.155 15.009 -15.666 1.00 59.09 133 GLU A O 1
ATOM 1124 N N . SER A 1 134 ? -7.417 16.676 -16.993 1.00 57.22 134 SER A N 1
ATOM 1125 C CA . SER A 1 134 ? -8.693 17.012 -17.633 1.00 57.22 134 SER A CA 1
ATOM 1126 C C . SER A 1 134 ? -9.403 15.825 -18.296 1.00 57.22 134 SER A C 1
ATOM 1128 O O . SER A 1 134 ? -10.575 15.941 -18.633 1.00 57.22 134 SER A O 1
ATOM 1130 N N . ASP A 1 135 ? -8.708 14.701 -18.482 1.00 61.47 135 ASP A N 1
ATOM 1131 C CA . ASP A 1 135 ? -9.187 13.530 -19.218 1.00 61.47 135 ASP A CA 1
ATOM 1132 C C . ASP A 1 135 ? -9.624 12.350 -18.324 1.00 61.47 135 ASP A C 1
ATOM 1134 O O . ASP A 1 135 ? -10.167 11.368 -18.813 1.00 61.47 135 ASP A O 1
ATOM 1138 N N . GLY A 1 136 ? -9.412 12.380 -17.001 1.00 69.00 136 GLY A N 1
ATOM 1139 C CA . GLY A 1 136 ? -9.821 11.279 -16.103 1.00 69.00 136 GLY A CA 1
ATOM 1140 C C . GLY A 1 136 ? -9.135 9.915 -16.347 1.00 69.00 136 GLY A C 1
ATOM 1141 O O . GLY A 1 136 ? -9.171 9.053 -15.467 1.00 69.00 136 GLY A O 1
ATOM 1142 N N . SER A 1 137 ? -8.435 9.738 -17.473 1.00 72.88 137 SER A N 1
ATOM 1143 C CA . SER A 1 137 ? -7.734 8.527 -17.920 1.00 72.88 137 SER A CA 1
ATOM 1144 C C . SER A 1 137 ? -6.728 7.982 -16.898 1.00 72.88 137 SER A C 1
ATOM 1146 O O . SER A 1 137 ? -6.479 6.777 -16.844 1.00 72.88 137 SER A O 1
ATOM 1148 N N . TYR A 1 138 ? -6.217 8.839 -16.010 1.00 84.12 138 TYR A N 1
ATOM 1149 C CA . TYR A 1 138 ? -5.188 8.503 -15.021 1.00 84.12 138 TYR A CA 1
ATOM 1150 C C . TYR A 1 138 ? -5.684 8.452 -13.573 1.00 84.12 138 TYR A C 1
ATOM 1152 O O . TYR A 1 138 ? -4.882 8.330 -12.641 1.00 84.12 138 TYR A O 1
ATOM 1160 N N . ILE A 1 139 ? -7.003 8.491 -13.358 1.00 88.69 139 ILE A N 1
ATOM 1161 C CA . ILE A 1 139 ? -7.597 8.486 -12.013 1.00 88.69 139 ILE A CA 1
ATOM 1162 C C . ILE A 1 139 ? -7.126 7.293 -11.166 1.00 88.69 139 ILE A C 1
ATOM 1164 O O . ILE A 1 139 ? -6.829 7.452 -9.983 1.00 88.69 139 ILE A O 1
ATOM 1168 N N . PHE A 1 140 ? -6.976 6.110 -11.771 1.00 90.62 140 PHE A N 1
ATOM 1169 C CA . PHE A 1 140 ? -6.557 4.895 -11.066 1.00 90.62 140 PHE A CA 1
ATOM 1170 C C . PHE A 1 140 ? -5.069 4.899 -10.696 1.00 90.62 140 PHE A C 1
ATOM 1172 O O . PHE A 1 140 ? -4.703 4.375 -9.646 1.00 90.62 140 PHE A O 1
ATOM 1179 N N . PHE A 1 141 ? -4.214 5.512 -11.518 1.00 90.19 141 PHE A N 1
ATOM 1180 C CA . PHE A 1 141 ? -2.789 5.680 -11.216 1.00 90.19 141 PHE A CA 1
ATOM 1181 C C . PHE A 1 141 ? -2.582 6.652 -10.062 1.00 90.19 141 PHE A C 1
ATOM 1183 O O . PHE A 1 141 ? -1.881 6.335 -9.099 1.00 90.19 141 PHE A O 1
ATOM 1190 N N . ARG A 1 142 ? -3.266 7.799 -10.106 1.00 91.81 142 ARG A N 1
ATOM 1191 C CA . ARG A 1 142 ? -3.270 8.763 -9.005 1.00 91.81 142 ARG A CA 1
ATOM 1192 C C . ARG A 1 142 ? -3.810 8.138 -7.721 1.00 91.81 142 ARG A C 1
ATOM 1194 O O . ARG A 1 142 ? -3.203 8.292 -6.665 1.00 91.81 142 ARG A O 1
ATOM 1201 N N . ALA A 1 143 ? -4.913 7.398 -7.801 1.00 94.06 143 ALA A N 1
ATOM 1202 C CA . ALA A 1 143 ? -5.479 6.717 -6.644 1.00 94.06 143 ALA A CA 1
ATOM 1203 C C . ALA A 1 143 ? -4.511 5.696 -6.038 1.00 94.06 143 ALA A C 1
ATOM 1205 O O . ALA A 1 143 ? -4.376 5.637 -4.819 1.00 94.06 143 ALA A O 1
ATOM 1206 N N . GLU A 1 144 ? -3.796 4.926 -6.858 1.00 95.44 144 GLU A N 1
ATOM 1207 C CA . GLU A 1 144 ? -2.817 3.963 -6.353 1.00 95.44 144 GLU A CA 1
ATOM 1208 C C . GLU A 1 144 ? -1.626 4.654 -5.688 1.00 95.44 144 GLU A C 1
ATOM 1210 O O . GLU A 1 144 ? -1.244 4.260 -4.587 1.00 95.44 144 GLU A O 1
ATOM 1215 N N . LEU A 1 145 ? -1.100 5.731 -6.281 1.00 96.00 145 LEU A N 1
ATOM 1216 C CA . LEU A 1 145 ? -0.058 6.550 -5.655 1.00 96.00 145 LEU A CA 1
ATOM 1217 C C . LEU A 1 145 ? -0.519 7.111 -4.306 1.00 96.00 145 LEU A C 1
ATOM 1219 O O . LEU A 1 145 ? 0.191 6.970 -3.310 1.00 96.00 145 LEU A O 1
ATOM 1223 N N . SER A 1 146 ? -1.720 7.691 -4.252 1.00 96.31 146 SER A N 1
ATOM 1224 C CA . SER A 1 146 ? -2.311 8.230 -3.022 1.00 96.31 146 SER A CA 1
ATOM 1225 C C . SER A 1 146 ? -2.503 7.149 -1.959 1.00 96.31 146 SER A C 1
ATOM 1227 O O . SER A 1 146 ? -2.173 7.362 -0.789 1.00 96.31 146 SER A O 1
ATOM 1229 N N . PHE A 1 147 ? -2.982 5.967 -2.357 1.00 97.94 147 PHE A N 1
ATOM 1230 C CA . PHE A 1 147 ? -3.108 4.819 -1.466 1.00 97.94 147 PHE A CA 1
ATOM 1231 C C . PHE A 1 147 ? -1.741 4.393 -0.922 1.00 97.94 147 PHE A C 1
ATOM 1233 O O . PHE A 1 147 ? -1.571 4.289 0.292 1.00 97.94 147 PHE A O 1
ATOM 1240 N N . CYS A 1 148 ? -0.745 4.186 -1.787 1.00 97.81 148 CYS A N 1
ATOM 1241 C CA . CYS A 1 148 ? 0.590 3.766 -1.370 1.00 97.81 148 CYS A CA 1
ATOM 1242 C C . CYS A 1 148 ? 1.284 4.815 -0.499 1.00 97.81 148 CYS A C 1
ATOM 1244 O O . CYS A 1 148 ? 1.980 4.449 0.448 1.00 97.81 148 CYS A O 1
ATOM 1246 N N . PHE A 1 149 ? 1.089 6.105 -0.769 1.00 98.00 149 PHE A N 1
ATOM 1247 C CA . PHE A 1 149 ? 1.615 7.188 0.056 1.00 98.00 149 PHE A CA 1
ATOM 1248 C C . PHE A 1 149 ? 1.022 7.156 1.470 1.00 98.00 149 PHE A C 1
ATOM 1250 O O . PHE A 1 149 ? 1.768 7.103 2.452 1.00 98.00 149 PHE A O 1
ATOM 1257 N N . ALA A 1 150 ? -0.310 7.096 1.579 1.00 98.12 150 ALA A N 1
ATOM 1258 C CA . ALA A 1 150 ? -1.000 6.960 2.860 1.00 98.12 150 ALA A CA 1
ATOM 1259 C C . ALA A 1 150 ? -0.559 5.684 3.595 1.00 98.12 150 ALA A C 1
ATOM 1261 O O . ALA A 1 150 ? -0.269 5.705 4.791 1.00 98.12 150 ALA A O 1
ATOM 1262 N N . MET A 1 151 ? -0.403 4.582 2.860 1.00 97.94 151 MET A N 1
ATOM 1263 C CA . MET A 1 151 ? 0.060 3.319 3.415 1.00 97.94 151 MET A CA 1
ATOM 1264 C C . MET A 1 151 ? 1.500 3.400 3.942 1.00 97.94 151 MET A C 1
ATOM 1266 O O . MET A 1 151 ? 1.793 2.876 5.013 1.00 97.94 151 MET A O 1
ATOM 1270 N N . SER A 1 152 ? 2.382 4.119 3.243 1.00 98.25 152 SER A N 1
ATOM 1271 C CA . SER A 1 152 ? 3.762 4.377 3.680 1.00 98.25 152 SER A CA 1
ATOM 1272 C C . SER A 1 152 ? 3.792 5.156 4.993 1.00 98.25 152 SER A C 1
ATOM 1274 O O . SER A 1 152 ? 4.532 4.800 5.907 1.00 98.25 152 SER A O 1
ATOM 1276 N N . SER A 1 153 ? 2.965 6.202 5.105 1.00 97.75 153 SER A N 1
ATOM 1277 C CA . SER A 1 153 ? 2.867 7.002 6.329 1.00 97.75 153 SER A CA 1
ATOM 1278 C C . SER A 1 153 ? 2.369 6.161 7.505 1.00 97.75 153 SER A C 1
ATOM 1280 O O . SER A 1 153 ? 2.971 6.199 8.579 1.00 97.75 153 SER A O 1
ATOM 1282 N N . LEU A 1 154 ? 1.347 5.330 7.283 1.00 97.62 154 LEU A N 1
ATOM 1283 C CA . LEU A 1 154 ? 0.844 4.404 8.296 1.00 97.62 154 LEU A CA 1
ATOM 1284 C C . LEU A 1 154 ? 1.941 3.432 8.755 1.00 97.62 154 LEU A C 1
ATOM 1286 O O . LEU A 1 154 ? 2.179 3.310 9.954 1.00 97.62 154 LEU A O 1
ATOM 1290 N N . LEU A 1 155 ? 2.650 2.785 7.821 1.00 96.88 155 LEU A N 1
ATOM 1291 C CA . LEU A 1 155 ? 3.727 1.841 8.145 1.00 96.88 155 LEU A CA 1
ATOM 1292 C C . LEU A 1 155 ? 4.840 2.480 8.985 1.00 96.88 155 LEU A C 1
ATOM 1294 O O . LEU A 1 155 ? 5.385 1.820 9.866 1.00 96.88 155 LEU A O 1
ATOM 1298 N N . ILE A 1 156 ? 5.171 3.747 8.737 1.00 96.44 156 ILE A N 1
ATOM 1299 C CA . ILE A 1 156 ? 6.186 4.475 9.506 1.00 96.44 156 ILE A CA 1
ATOM 1300 C C . ILE A 1 156 ? 5.687 4.786 10.922 1.00 96.44 156 ILE A C 1
ATOM 1302 O O . ILE A 1 156 ? 6.382 4.516 11.901 1.00 96.44 156 ILE A O 1
ATOM 1306 N N . HIS A 1 157 ? 4.487 5.355 11.047 1.00 95.19 157 HIS A N 1
ATOM 1307 C CA . HIS A 1 157 ? 3.982 5.826 12.337 1.00 95.19 157 HIS A CA 1
ATOM 1308 C C . HIS A 1 157 ? 3.562 4.693 13.276 1.00 95.19 157 HIS A C 1
ATOM 1310 O O . HIS A 1 157 ? 3.604 4.872 14.493 1.00 95.19 157 HIS A O 1
ATOM 1316 N N . ARG A 1 158 ? 3.227 3.512 12.740 1.00 92.38 158 ARG A N 1
ATOM 1317 C CA . ARG A 1 158 ? 2.812 2.347 13.535 1.00 92.38 158 ARG A CA 1
ATOM 1318 C C . ARG A 1 158 ? 3.922 1.813 14.444 1.00 92.38 158 ARG A C 1
ATOM 1320 O O . ARG A 1 158 ? 3.629 1.174 15.448 1.00 92.38 158 ARG A O 1
ATOM 1327 N N . CYS A 1 159 ? 5.180 2.102 14.121 1.00 88.50 159 CYS A N 1
ATOM 1328 C CA . CYS A 1 159 ? 6.335 1.693 14.917 1.00 88.50 159 CYS A CA 1
ATOM 1329 C C . CYS A 1 159 ? 6.670 2.667 16.062 1.00 88.50 159 CYS A C 1
ATOM 1331 O O . CYS A 1 159 ? 7.594 2.392 16.824 1.00 88.50 159 CYS A O 1
ATOM 1333 N N . ILE A 1 160 ? 5.951 3.791 16.193 1.00 89.19 160 ILE A N 1
ATOM 1334 C CA . ILE A 1 160 ? 6.188 4.782 17.249 1.00 89.19 160 ILE A CA 1
ATOM 1335 C C . ILE A 1 160 ? 5.048 4.774 18.257 1.00 89.19 160 ILE A C 1
ATOM 1337 O O . ILE A 1 160 ? 3.897 5.069 17.931 1.00 89.19 160 ILE A O 1
ATOM 1341 N N . ASP A 1 161 ? 5.406 4.598 19.525 1.00 86.62 161 ASP A N 1
ATOM 1342 C CA . ASP A 1 161 ? 4.468 4.738 20.628 1.00 86.62 161 ASP A CA 1
ATOM 1343 C C . ASP A 1 161 ? 4.346 6.199 21.098 1.00 86.62 161 ASP A C 1
ATOM 1345 O O . ASP A 1 161 ? 4.916 6.615 22.103 1.00 86.62 161 ASP A O 1
ATOM 1349 N N . SER A 1 162 ? 3.629 7.021 20.327 1.00 91.19 162 SER A N 1
ATOM 1350 C CA . SER A 1 162 ? 3.316 8.408 20.698 1.00 91.19 162 SER A CA 1
ATOM 1351 C C . SER A 1 162 ? 1.901 8.788 20.281 1.00 91.19 162 SER A C 1
ATOM 1353 O O . SER A 1 162 ? 1.407 8.328 19.253 1.00 91.19 162 SER A O 1
ATOM 1355 N N . VAL A 1 163 ? 1.252 9.673 21.045 1.00 91.94 163 VAL A N 1
ATOM 1356 C CA . VAL A 1 163 ? -0.114 10.142 20.743 1.00 91.94 163 VAL A CA 1
ATOM 1357 C C . VAL A 1 163 ? -0.186 10.759 19.343 1.00 91.94 163 VAL A C 1
ATOM 1359 O O . VAL A 1 163 ? -1.062 10.397 18.562 1.00 91.94 163 VAL A O 1
ATOM 1362 N N . ALA A 1 164 ? 0.783 11.609 18.993 1.00 93.25 164 ALA A N 1
ATOM 1363 C CA . ALA A 1 164 ? 0.862 12.227 17.672 1.00 93.25 164 ALA A CA 1
ATOM 1364 C C . ALA A 1 164 ? 1.029 11.191 16.544 1.00 93.25 164 ALA A C 1
ATOM 1366 O O . ALA A 1 164 ? 0.386 11.308 15.502 1.00 93.25 164 ALA A O 1
ATOM 1367 N N . SER A 1 165 ? 1.843 10.146 16.745 1.00 93.31 165 SER A N 1
ATOM 1368 C CA . SER A 1 165 ? 2.005 9.098 15.725 1.00 93.31 165 SER A CA 1
ATOM 1369 C C . SER A 1 165 ? 0.777 8.203 15.610 1.00 93.31 165 SER A C 1
ATOM 1371 O O . SER A 1 165 ? 0.380 7.899 14.492 1.00 93.31 165 SER A O 1
ATOM 1373 N 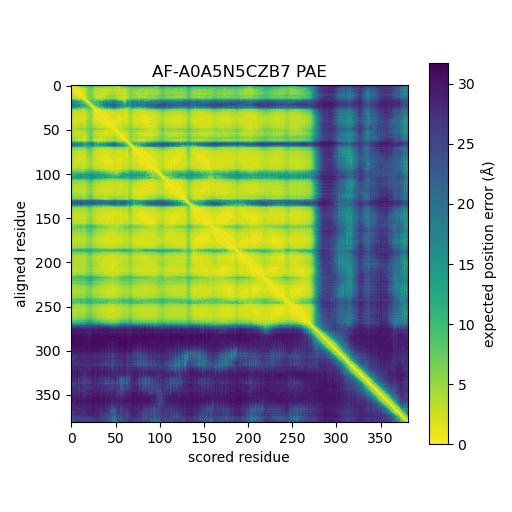N . ARG A 1 166 ? 0.113 7.850 16.719 1.00 93.75 166 ARG A N 1
ATOM 1374 C CA . ARG A 1 166 ? -1.157 7.101 16.684 1.00 93.75 166 ARG A CA 1
ATOM 1375 C C . ARG A 1 166 ? -2.245 7.880 15.941 1.00 93.75 166 ARG A C 1
ATOM 1377 O O . ARG A 1 166 ? -2.961 7.307 15.126 1.00 93.75 166 ARG A O 1
ATOM 1384 N N . GLN A 1 167 ? -2.330 9.190 16.174 1.00 94.94 167 GLN A N 1
ATOM 1385 C CA . GLN A 1 167 ? -3.231 10.062 15.423 1.00 94.94 167 GLN A CA 1
ATOM 1386 C C . GLN A 1 167 ? -2.882 10.050 13.928 1.00 94.94 167 GLN A C 1
ATOM 1388 O O . GLN A 1 167 ? -3.762 9.874 13.085 1.00 94.94 167 GLN A O 1
ATOM 1393 N N . LYS A 1 168 ? -1.589 10.131 13.588 1.00 95.69 168 LYS A N 1
ATOM 1394 C CA . LYS A 1 168 ? -1.162 10.098 12.188 1.00 95.69 168 LYS A CA 1
ATOM 1395 C C . LYS A 1 168 ? -1.394 8.749 11.504 1.00 95.69 168 LYS A C 1
ATOM 1397 O O . LYS A 1 168 ? -1.740 8.728 10.320 1.00 95.69 168 LYS A O 1
ATOM 1402 N N . CYS A 1 169 ? -1.260 7.637 12.230 1.00 95.62 169 CYS A N 1
ATOM 1403 C CA . CYS A 1 169 ? -1.658 6.307 11.764 1.00 95.62 169 CYS A CA 1
ATOM 1404 C C . CYS A 1 169 ? -3.130 6.289 11.372 1.00 95.62 169 CYS A C 1
ATOM 1406 O O . CYS A 1 169 ? -3.456 5.870 10.262 1.00 95.62 169 CYS A O 1
ATOM 1408 N N . LEU A 1 170 ? -4.002 6.785 12.254 1.00 96.25 170 LEU A N 1
ATOM 1409 C CA . LEU A 1 170 ? -5.441 6.806 12.021 1.00 96.25 170 LEU A CA 1
ATOM 1410 C C . LEU A 1 170 ? -5.809 7.674 10.811 1.00 96.25 170 LEU A C 1
ATOM 1412 O O . LEU A 1 170 ? -6.542 7.219 9.938 1.00 96.25 170 LEU A O 1
ATOM 1416 N N . GLU A 1 171 ? -5.261 8.887 10.710 1.00 97.38 171 GLU A N 1
ATOM 1417 C CA . GLU A 1 171 ? -5.473 9.770 9.552 1.00 97.38 171 GLU A CA 1
ATOM 1418 C C . GLU A 1 171 ? -5.050 9.108 8.238 1.00 97.38 171 GLU A C 1
ATOM 1420 O O . GLU A 1 171 ? -5.766 9.161 7.233 1.00 97.38 171 GLU A O 1
ATOM 1425 N N . SER A 1 172 ? -3.888 8.454 8.248 1.00 98.00 172 SER A N 1
ATOM 1426 C CA . SER A 1 172 ? -3.347 7.764 7.078 1.00 98.00 172 SER A CA 1
ATOM 1427 C C . SER A 1 172 ? -4.209 6.557 6.700 1.00 98.00 172 SER A C 1
ATOM 1429 O O . SER A 1 172 ? -4.509 6.351 5.524 1.00 98.00 172 SER A O 1
ATOM 1431 N N . ALA A 1 173 ? -4.681 5.798 7.692 1.00 98.38 173 ALA A N 1
ATOM 1432 C CA . ALA A 1 173 ? -5.585 4.672 7.497 1.00 98.38 173 ALA A CA 1
ATOM 1433 C C . ALA A 1 173 ? -6.915 5.114 6.877 1.00 98.38 173 ALA A C 1
ATOM 1435 O O . ALA A 1 173 ? -7.357 4.565 5.868 1.00 98.38 173 ALA A O 1
ATOM 1436 N N . GLN A 1 174 ? -7.521 6.160 7.437 1.00 98.12 174 GLN A N 1
ATOM 1437 C CA . GLN A 1 174 ? -8.756 6.739 6.919 1.00 98.12 174 GLN A CA 1
ATOM 1438 C C . GLN A 1 174 ? -8.575 7.262 5.496 1.00 98.12 174 GLN A C 1
ATOM 1440 O O . GLN A 1 174 ? -9.432 7.030 4.649 1.00 98.12 174 GLN A O 1
ATOM 1445 N N . THR A 1 175 ? -7.454 7.925 5.210 1.00 97.81 175 THR A N 1
ATOM 1446 C CA . THR A 1 175 ? -7.132 8.413 3.862 1.00 97.81 175 THR A CA 1
ATOM 1447 C C . THR A 1 175 ? -7.063 7.261 2.862 1.00 97.81 175 THR A C 1
ATOM 1449 O O . THR A 1 175 ? -7.720 7.315 1.825 1.00 97.81 175 THR A O 1
ATOM 1452 N N . ALA A 1 176 ? -6.359 6.176 3.193 1.00 98.31 176 ALA A N 1
ATOM 1453 C CA . ALA A 1 176 ? -6.281 4.995 2.336 1.00 98.31 176 ALA A CA 1
ATOM 1454 C C . ALA A 1 176 ? -7.661 4.343 2.096 1.00 98.31 176 ALA A C 1
ATOM 1456 O O . ALA A 1 176 ? -7.985 3.982 0.964 1.00 98.31 176 ALA A O 1
ATOM 1457 N N . LEU A 1 177 ? -8.514 4.245 3.124 1.00 98.38 177 LEU A N 1
ATOM 1458 C CA . LEU A 1 177 ? -9.880 3.721 2.977 1.00 98.38 177 LEU A CA 1
ATOM 1459 C C . LEU A 1 177 ? -10.798 4.654 2.169 1.00 98.38 177 LEU A C 1
ATOM 1461 O O . LEU A 1 177 ? -11.652 4.178 1.417 1.00 98.38 177 LEU A O 1
ATOM 1465 N N . ARG A 1 178 ? -10.624 5.977 2.281 1.00 97.62 178 ARG A N 1
ATOM 1466 C CA . ARG A 1 178 ? -11.351 6.953 1.453 1.00 97.62 178 ARG A CA 1
ATOM 1467 C C . ARG A 1 178 ? -10.969 6.815 -0.016 1.00 97.62 178 ARG A C 1
ATOM 1469 O O . ARG A 1 178 ? -11.861 6.832 -0.853 1.00 97.62 178 ARG A O 1
ATOM 1476 N N . VAL A 1 179 ? -9.691 6.593 -0.333 1.00 97.00 179 VAL A N 1
ATOM 1477 C CA . VAL A 1 179 ? -9.257 6.307 -1.712 1.00 97.00 179 VAL A CA 1
ATOM 1478 C C . VAL A 1 179 ? -9.981 5.077 -2.268 1.00 97.00 179 VAL A C 1
ATOM 1480 O O . VAL A 1 179 ? -10.550 5.149 -3.356 1.00 97.00 179 VAL A O 1
ATOM 1483 N N . ILE A 1 180 ? -10.037 3.979 -1.504 1.00 97.12 180 ILE A N 1
ATOM 1484 C CA . ILE A 1 180 ? -10.784 2.766 -1.887 1.00 97.12 180 ILE A CA 1
ATOM 1485 C C . ILE A 1 180 ? -12.263 3.091 -2.129 1.00 97.12 180 ILE A C 1
ATOM 1487 O O . ILE A 1 180 ? -12.814 2.719 -3.162 1.00 97.12 180 ILE A O 1
ATOM 1491 N N . THR A 1 181 ? -12.894 3.817 -1.205 1.00 95.94 181 THR A N 1
ATOM 1492 C CA . THR A 1 181 ? -14.320 4.172 -1.280 1.00 95.94 181 THR A CA 1
ATOM 1493 C C . THR A 1 181 ? -14.629 5.062 -2.485 1.00 95.94 181 THR A C 1
ATOM 1495 O O . THR A 1 181 ? -15.642 4.870 -3.156 1.00 95.94 181 THR A O 1
ATOM 1498 N N . ASN A 1 182 ? -13.757 6.024 -2.781 1.00 94.31 182 ASN A N 1
ATOM 1499 C CA . ASN A 1 182 ? -13.924 6.943 -3.902 1.00 94.31 182 ASN A CA 1
ATOM 1500 C C . ASN A 1 182 ? -13.797 6.203 -5.235 1.00 94.31 182 ASN A C 1
ATOM 1502 O O . ASN A 1 182 ? -14.636 6.386 -6.113 1.00 94.31 182 ASN A O 1
ATOM 1506 N N . ILE A 1 183 ? -12.807 5.314 -5.369 1.00 94.31 183 ILE A N 1
ATOM 1507 C CA . ILE A 1 183 ? -12.644 4.514 -6.587 1.00 94.31 183 ILE A CA 1
ATOM 1508 C C . ILE A 1 183 ? -13.750 3.474 -6.745 1.00 94.31 183 ILE A C 1
ATOM 1510 O O . ILE A 1 183 ? -14.225 3.263 -7.856 1.00 94.31 183 ILE A O 1
ATOM 1514 N N . HIS A 1 184 ? -14.230 2.874 -5.657 1.00 94.19 184 HIS A N 1
ATOM 1515 C CA . HIS A 1 184 ? -15.364 1.950 -5.721 1.00 94.19 184 HIS A CA 1
ATOM 1516 C C . HIS A 1 184 ? -16.619 2.602 -6.323 1.00 94.19 184 HIS A C 1
ATOM 1518 O O . HIS A 1 184 ? -17.358 1.953 -7.060 1.00 94.19 184 HIS A O 1
ATOM 1524 N N . LYS A 1 185 ? -16.816 3.903 -6.081 1.00 90.31 185 LYS A N 1
ATOM 1525 C CA . LYS A 1 185 ? -17.916 4.701 -6.646 1.00 90.31 185 LYS A CA 1
ATOM 1526 C C . LYS A 1 185 ? -17.614 5.284 -8.034 1.00 90.31 185 LYS A C 1
ATOM 1528 O O . LYS A 1 185 ? -18.534 5.761 -8.695 1.00 90.31 185 LYS A O 1
ATOM 1533 N N . ALA A 1 186 ? -16.354 5.276 -8.469 1.00 87.31 186 ALA A N 1
ATOM 1534 C CA . ALA A 1 186 ? -15.926 5.886 -9.723 1.00 87.31 186 ALA A CA 1
ATOM 1535 C C . ALA A 1 186 ? -16.305 5.039 -10.949 1.00 87.31 186 ALA A C 1
ATOM 1537 O O . ALA A 1 186 ? -16.378 3.808 -10.890 1.00 87.31 186 ALA A O 1
ATOM 1538 N N . GLN A 1 187 ? -16.500 5.719 -12.080 1.00 78.38 187 GLN A N 1
ATOM 1539 C CA . GLN A 1 187 ? -16.654 5.116 -13.405 1.00 78.38 187 GLN A CA 1
ATOM 1540 C C . GLN A 1 187 ? -15.367 5.313 -14.230 1.00 78.38 187 GLN A C 1
ATOM 1542 O O . GLN A 1 187 ? -14.675 6.307 -14.012 1.00 78.38 187 GLN A O 1
ATOM 1547 N N . PRO A 1 188 ? -15.046 4.417 -15.185 1.00 81.81 188 PRO A N 1
ATOM 1548 C CA . PRO A 1 188 ? -15.761 3.184 -15.519 1.00 81.81 188 PRO A CA 1
ATOM 1549 C C . PRO A 1 188 ? -15.529 2.071 -14.486 1.00 81.81 188 PRO A C 1
ATOM 1551 O O . PRO A 1 188 ? -14.412 1.860 -14.012 1.00 81.81 188 PRO A O 1
ATOM 1554 N N . ARG A 1 189 ? -16.578 1.288 -14.200 1.00 86.00 189 ARG A N 1
ATOM 1555 C CA . ARG A 1 189 ? -16.530 0.206 -13.197 1.00 86.00 189 ARG A CA 1
ATOM 1556 C C . ARG A 1 189 ? -15.440 -0.844 -13.459 1.00 86.00 189 ARG A C 1
ATOM 1558 O O . ARG A 1 189 ? -14.906 -1.409 -12.510 1.00 86.00 189 ARG A O 1
ATOM 1565 N N . SER A 1 190 ? -15.081 -1.099 -14.718 1.00 86.88 190 SER A N 1
ATOM 1566 C CA . SER A 1 190 ? -14.008 -2.041 -15.076 1.00 86.88 190 SER A CA 1
ATOM 1567 C C . SER A 1 190 ? -12.640 -1.609 -14.534 1.00 86.88 190 SER A C 1
ATOM 1569 O O . SER A 1 190 ? -11.919 -2.432 -13.968 1.00 86.88 190 SER A O 1
ATOM 1571 N N . GLY A 1 191 ? -12.303 -0.321 -14.649 1.00 87.62 191 GLY A N 1
ATOM 1572 C CA . GLY A 1 191 ? -11.072 0.241 -14.092 1.00 87.62 191 GLY A CA 1
ATOM 1573 C C . GLY A 1 191 ? -11.067 0.190 -12.564 1.00 87.62 191 GLY A C 1
ATOM 1574 O O . GLY A 1 191 ? -10.072 -0.219 -11.964 1.00 87.62 191 GLY A O 1
ATOM 1575 N N . SER A 1 192 ? -12.212 0.484 -11.941 1.00 91.50 192 SER A N 1
ATOM 1576 C CA . SER A 1 192 ? -12.387 0.395 -10.489 1.00 91.50 192 SER A CA 1
ATOM 1577 C C . SER A 1 192 ? -12.166 -1.029 -9.981 1.00 91.50 192 SER A C 1
ATOM 1579 O O . SER A 1 192 ? -11.406 -1.225 -9.040 1.00 91.50 192 SER A O 1
ATOM 1581 N N . ILE A 1 193 ? -12.733 -2.043 -10.643 1.00 93.19 193 ILE A N 1
ATOM 1582 C CA . ILE A 1 193 ? -12.514 -3.455 -10.284 1.00 93.19 193 ILE A CA 1
ATOM 1583 C C . ILE A 1 193 ? -11.033 -3.835 -10.410 1.00 93.19 193 ILE A C 1
ATOM 1585 O O . ILE A 1 193 ? -10.489 -4.469 -9.507 1.00 93.19 193 ILE A O 1
ATOM 1589 N N . ALA A 1 194 ? -10.355 -3.428 -11.489 1.00 92.94 194 ALA A N 1
ATOM 1590 C CA . ALA A 1 194 ? -8.933 -3.720 -11.680 1.00 92.94 194 ALA A CA 1
ATOM 1591 C C . ALA A 1 194 ? -8.052 -3.068 -10.599 1.00 92.94 194 ALA A C 1
ATOM 1593 O O . ALA A 1 194 ? -7.126 -3.702 -10.087 1.00 92.94 194 ALA A O 1
ATOM 1594 N N . PHE A 1 195 ? -8.359 -1.824 -10.225 1.00 94.75 195 PHE A N 1
ATOM 1595 C CA . PHE A 1 195 ? -7.720 -1.135 -9.107 1.00 94.75 195 PHE A CA 1
ATOM 1596 C C . PHE A 1 195 ? -7.961 -1.872 -7.784 1.00 94.75 195 PHE A C 1
ATOM 1598 O O . PHE A 1 195 ? -7.003 -2.214 -7.095 1.00 94.75 195 PHE A O 1
ATOM 1605 N N . LEU A 1 196 ? -9.218 -2.174 -7.446 1.00 95.88 196 LEU A N 1
ATOM 1606 C CA . LEU A 1 196 ? -9.575 -2.841 -6.192 1.00 95.88 196 LEU A CA 1
ATOM 1607 C C . LEU A 1 196 ? -8.913 -4.218 -6.084 1.00 95.88 196 LEU A C 1
ATOM 1609 O O . LEU A 1 196 ? -8.358 -4.551 -5.037 1.00 95.88 196 LEU A O 1
ATOM 1613 N N . ALA A 1 197 ? -8.905 -4.994 -7.172 1.00 94.75 197 ALA A N 1
ATOM 1614 C CA . ALA A 1 197 ? -8.215 -6.278 -7.228 1.00 94.75 197 ALA A CA 1
ATOM 1615 C C . ALA A 1 197 ? -6.729 -6.125 -6.892 1.00 94.75 197 ALA A C 1
ATOM 1617 O O . ALA A 1 197 ? -6.202 -6.885 -6.081 1.00 94.75 197 ALA A O 1
ATOM 1618 N N . ARG A 1 198 ? -6.065 -5.108 -7.451 1.00 93.75 198 ARG A N 1
ATOM 1619 C CA . ARG A 1 198 ? -4.660 -4.809 -7.159 1.00 93.75 198 ARG A CA 1
ATOM 1620 C C . ARG A 1 198 ? -4.453 -4.430 -5.696 1.00 93.75 198 ARG A C 1
ATOM 1622 O O . ARG A 1 198 ? -3.606 -5.034 -5.043 1.00 93.75 198 ARG A O 1
ATOM 1629 N N . ILE A 1 199 ? -5.249 -3.496 -5.171 1.00 96.56 199 ILE A N 1
ATOM 1630 C CA . ILE A 1 199 ? -5.140 -3.032 -3.784 1.00 96.56 199 ILE A CA 1
ATOM 1631 C C . ILE A 1 199 ? -5.295 -4.196 -2.805 1.00 96.56 199 ILE A C 1
ATOM 1633 O O . ILE A 1 199 ? -4.405 -4.435 -1.994 1.00 96.56 199 ILE A O 1
ATOM 1637 N N . PHE A 1 200 ? -6.373 -4.970 -2.908 1.00 95.88 200 PHE A N 1
ATOM 1638 C CA . PHE A 1 200 ? -6.632 -6.024 -1.933 1.00 95.88 200 PHE A CA 1
ATOM 1639 C C . PHE A 1 200 ? -5.707 -7.232 -2.085 1.00 95.88 200 PHE A C 1
ATOM 1641 O O . PHE A 1 200 ? -5.370 -7.852 -1.083 1.00 95.88 200 PHE A O 1
ATOM 1648 N N . GLN A 1 201 ? -5.273 -7.583 -3.300 1.00 93.75 201 GLN A N 1
ATOM 1649 C CA . GLN A 1 201 ? -4.437 -8.773 -3.508 1.00 93.75 201 GLN A CA 1
ATOM 1650 C C . GLN A 1 201 ? -2.937 -8.518 -3.327 1.00 93.75 201 GLN A C 1
ATOM 1652 O O . GLN A 1 201 ? -2.197 -9.471 -3.083 1.00 93.75 201 GLN A O 1
ATOM 1657 N N . GLN A 1 202 ? -2.471 -7.275 -3.489 1.00 94.19 202 GLN A N 1
ATOM 1658 C CA . GLN A 1 202 ? -1.041 -6.946 -3.441 1.00 94.19 202 GLN A CA 1
ATOM 1659 C C . GLN A 1 202 ? -0.631 -6.201 -2.169 1.00 94.19 202 GLN A C 1
ATOM 1661 O O . GLN A 1 202 ? 0.545 -6.236 -1.815 1.00 94.19 202 GLN A O 1
ATOM 1666 N N . TYR A 1 203 ? -1.565 -5.576 -1.452 1.00 95.56 203 TYR A N 1
ATOM 1667 C CA . TYR A 1 203 ? -1.263 -4.772 -0.269 1.00 95.56 203 TYR A CA 1
ATOM 1668 C C . TYR A 1 203 ? -1.936 -5.338 0.984 1.00 95.56 203 TYR A C 1
ATOM 1670 O O . TYR A 1 203 ? -3.018 -5.920 0.899 1.00 95.56 203 TYR A O 1
ATOM 1678 N N . PRO A 1 204 ? -1.319 -5.188 2.171 1.00 94.56 204 PRO A N 1
ATOM 1679 C CA . PRO A 1 204 ? -1.943 -5.627 3.411 1.00 94.56 204 PRO A CA 1
ATOM 1680 C C . PRO A 1 204 ? -3.213 -4.813 3.697 1.00 94.56 204 PRO A C 1
ATOM 1682 O O . PRO A 1 204 ? -3.249 -3.600 3.484 1.00 94.56 204 PRO A O 1
ATOM 1685 N N . ALA A 1 205 ? -4.2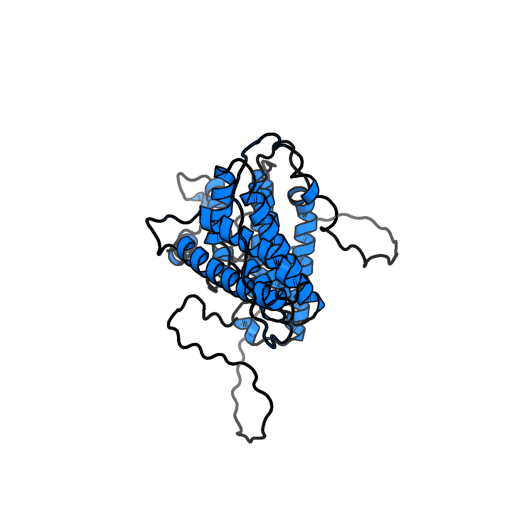26 -5.451 4.293 1.00 95.62 205 ALA A N 1
ATOM 1686 C CA . ALA A 1 205 ? -5.465 -4.804 4.754 1.00 95.62 205 ALA A CA 1
ATOM 1687 C C . ALA A 1 205 ? -5.263 -3.933 6.018 1.00 95.62 205 ALA A C 1
ATOM 1689 O O . ALA A 1 205 ? -6.153 -3.769 6.851 1.00 95.62 205 ALA A O 1
ATOM 1690 N N . LEU A 1 206 ? -4.067 -3.372 6.174 1.00 96.44 206 LEU A N 1
ATOM 1691 C CA . LEU A 1 206 ? -3.619 -2.651 7.353 1.00 96.44 206 LEU A CA 1
ATOM 1692 C C . LEU A 1 206 ? -4.434 -1.374 7.648 1.00 96.44 206 LEU A C 1
ATOM 1694 O O . LEU A 1 206 ? -4.741 -1.162 8.819 1.00 96.44 206 LEU A O 1
ATOM 1698 N N . PRO A 1 207 ? -4.876 -0.566 6.656 1.00 98.06 207 PRO A N 1
ATOM 1699 C CA . PRO A 1 207 ? -5.740 0.587 6.918 1.00 98.06 207 PRO A CA 1
ATOM 1700 C C . PRO A 1 207 ? -7.074 0.202 7.562 1.00 98.06 207 PRO A C 1
ATOM 1702 O O . PRO A 1 207 ? -7.550 0.883 8.466 1.00 98.06 207 PRO A O 1
ATOM 1705 N N . PHE A 1 208 ? -7.662 -0.916 7.124 1.00 98.38 208 PHE A N 1
ATOM 1706 C CA . PHE A 1 208 ? -8.900 -1.434 7.700 1.00 98.38 208 PHE A CA 1
ATOM 1707 C C . PHE A 1 208 ? -8.688 -1.845 9.159 1.00 98.38 208 PHE A C 1
ATOM 1709 O O . PHE A 1 208 ? -9.452 -1.438 10.030 1.00 98.38 208 PHE A O 1
ATOM 1716 N N . LEU A 1 209 ? -7.620 -2.601 9.432 1.00 97.19 209 LEU A N 1
ATOM 1717 C CA . LEU A 1 209 ? -7.294 -3.062 10.784 1.00 97.19 209 LEU A CA 1
ATOM 1718 C C . LEU A 1 209 ? -6.988 -1.908 11.741 1.00 97.19 209 LEU A C 1
ATOM 1720 O O . LEU A 1 209 ? -7.381 -1.965 12.899 1.00 97.19 209 LEU A O 1
ATOM 1724 N N . GLU A 1 210 ? -6.308 -0.862 11.273 1.00 97.38 210 GLU A N 1
ATOM 1725 C CA . GLU A 1 210 ? -5.983 0.305 12.098 1.00 97.38 210 GLU A CA 1
ATOM 1726 C C . GLU A 1 210 ? -7.249 1.043 12.558 1.00 97.38 210 GLU A C 1
ATOM 1728 O O . GLU A 1 210 ? -7.418 1.305 13.750 1.00 97.38 210 GLU A O 1
ATOM 1733 N N . VAL A 1 211 ? -8.178 1.315 11.635 1.00 97.69 211 VAL A N 1
ATOM 1734 C CA . VAL A 1 211 ? -9.463 1.950 11.969 1.00 97.69 211 VAL A CA 1
ATOM 1735 C C . VAL A 1 211 ? -10.313 1.025 12.843 1.00 97.69 211 VAL A C 1
ATOM 1737 O O . VAL A 1 211 ? -10.847 1.468 13.857 1.00 97.69 211 VAL A O 1
ATOM 1740 N N . TYR A 1 212 ? -10.386 -0.269 12.516 1.00 97.62 212 TYR A N 1
ATOM 1741 C CA . TYR A 1 212 ? -11.101 -1.261 13.322 1.00 97.62 212 TYR A CA 1
ATOM 1742 C C . TYR A 1 212 ? -10.589 -1.308 14.772 1.00 97.62 212 TYR A C 1
ATOM 1744 O O . TYR A 1 212 ? -11.379 -1.186 15.709 1.00 97.62 212 TYR A O 1
ATOM 1752 N N . HIS A 1 213 ? -9.271 -1.407 14.978 1.00 95.00 213 HIS A N 1
ATOM 1753 C CA . HIS A 1 213 ? -8.680 -1.415 16.318 1.00 95.00 213 HIS A CA 1
ATOM 1754 C C . HIS A 1 213 ? -8.903 -0.097 17.065 1.00 95.00 213 HIS A C 1
ATOM 1756 O O . HIS A 1 213 ? -9.144 -0.120 18.271 1.00 95.00 213 HIS A O 1
ATOM 1762 N N . ASN A 1 214 ? -8.860 1.048 16.376 1.00 94.56 214 ASN A N 1
ATOM 1763 C CA . ASN A 1 214 ? -9.120 2.344 17.001 1.00 94.56 214 ASN A CA 1
ATOM 1764 C C . ASN A 1 214 ? -10.537 2.435 17.592 1.00 94.56 214 ASN A C 1
ATOM 1766 O O . ASN A 1 214 ? -10.710 2.975 18.690 1.00 94.56 214 ASN A O 1
ATOM 1770 N N . ILE A 1 215 ? -11.527 1.886 16.883 1.00 95.62 215 ILE A N 1
ATOM 1771 C CA . ILE A 1 215 ? -12.914 1.813 17.353 1.00 95.62 215 ILE A CA 1
ATOM 1772 C C . ILE A 1 215 ? -13.021 0.811 18.505 1.00 95.62 215 ILE A C 1
ATOM 1774 O O . ILE A 1 215 ? -13.570 1.149 19.551 1.00 95.62 215 ILE A O 1
ATOM 1778 N N . LEU A 1 216 ? -12.456 -0.390 18.342 1.00 94.06 216 LEU A N 1
ATOM 1779 C CA . LEU A 1 216 ? -12.532 -1.462 19.338 1.00 94.06 216 LEU A CA 1
ATOM 1780 C C . LEU A 1 216 ? -11.917 -1.054 20.687 1.00 94.06 216 LEU A C 1
ATOM 1782 O O . LEU A 1 216 ? -12.464 -1.380 21.735 1.00 94.06 216 LEU A O 1
ATOM 1786 N N . TYR A 1 217 ? -10.797 -0.325 20.668 1.00 90.81 217 TYR A N 1
ATOM 1787 C CA . TYR A 1 217 ? -10.091 0.083 21.885 1.00 90.81 217 TYR A CA 1
ATOM 1788 C C . TYR A 1 217 ? -10.893 1.075 22.740 1.00 90.81 217 TYR A C 1
ATOM 1790 O O . TYR A 1 217 ? -10.770 1.083 23.962 1.00 90.81 217 TYR A O 1
ATOM 1798 N N . ASN A 1 218 ? -11.697 1.939 22.114 1.00 89.19 218 ASN A N 1
ATOM 1799 C CA . ASN A 1 218 ? -12.551 2.888 22.824 1.00 89.19 218 ASN A CA 1
ATOM 1800 C C . ASN A 1 218 ? -13.782 3.227 21.962 1.00 89.19 218 ASN A C 1
ATOM 1802 O O . ASN A 1 218 ? -13.708 4.151 21.148 1.00 89.19 218 ASN A O 1
ATOM 1806 N N . PRO A 1 219 ? -14.897 2.492 22.105 1.00 89.06 219 PRO A N 1
ATOM 1807 C CA . PRO A 1 219 ? -16.071 2.641 21.250 1.00 89.06 219 PRO A CA 1
ATOM 1808 C C . PRO A 1 219 ? -16.901 3.875 21.644 1.00 89.06 219 PRO A C 1
ATOM 1810 O O . PRO A 1 219 ? -17.931 3.778 22.306 1.00 89.06 219 PRO A O 1
ATOM 1813 N N . THR A 1 220 ? -16.454 5.063 21.230 1.00 90.81 220 THR A N 1
ATOM 1814 C CA . THR A 1 220 ? -17.222 6.314 21.362 1.00 90.81 220 THR A CA 1
ATOM 1815 C C . THR A 1 220 ? -18.176 6.501 20.181 1.00 90.81 220 THR A C 1
ATOM 1817 O O . THR A 1 220 ? -17.928 5.985 19.092 1.00 90.81 220 THR A O 1
ATOM 1820 N N . SER A 1 221 ? -19.243 7.293 20.349 1.00 88.12 221 SER A N 1
ATOM 1821 C CA . SER A 1 221 ? -20.180 7.593 19.248 1.00 88.12 221 SER A CA 1
ATOM 1822 C C . SER A 1 221 ? -19.481 8.197 18.022 1.00 88.12 221 SER A C 1
ATOM 1824 O O . SER A 1 221 ? -19.851 7.897 16.889 1.00 88.12 221 SER A O 1
ATOM 1826 N N . GLU A 1 222 ? -18.459 9.028 18.238 1.00 90.62 222 GLU A N 1
ATOM 1827 C CA . GLU A 1 222 ? -17.650 9.614 17.166 1.00 90.62 222 GLU A CA 1
ATOM 1828 C C . GLU A 1 222 ? -16.862 8.538 16.407 1.00 90.62 222 GLU A C 1
ATOM 1830 O O . GLU A 1 222 ? -16.903 8.488 15.180 1.00 90.62 222 GLU A O 1
ATOM 1835 N N . ARG A 1 223 ? -16.196 7.617 17.112 1.00 92.25 223 ARG A N 1
ATOM 1836 C CA . ARG A 1 223 ? -15.426 6.532 16.483 1.00 92.25 223 ARG A CA 1
ATOM 1837 C C . ARG A 1 223 ? -16.331 5.523 15.787 1.00 92.25 223 ARG A C 1
ATOM 1839 O O . ARG A 1 223 ? -16.035 5.107 14.674 1.00 92.25 223 ARG A O 1
ATOM 1846 N N . LEU A 1 224 ? -17.478 5.202 16.380 1.00 92.81 224 LEU A N 1
ATOM 1847 C CA . LEU A 1 224 ? -18.487 4.332 15.775 1.00 92.81 224 LEU A CA 1
ATOM 1848 C C . LEU A 1 224 ? -19.066 4.910 14.471 1.00 92.81 224 LEU A C 1
ATOM 1850 O O . LEU A 1 224 ? -19.514 4.148 13.618 1.00 92.81 224 LEU A O 1
ATOM 1854 N N . SER A 1 225 ? -18.998 6.228 14.240 1.00 92.00 225 SER A N 1
ATOM 1855 C CA . SER A 1 225 ? -19.369 6.803 12.935 1.00 92.00 225 SER A CA 1
ATOM 1856 C C . SER A 1 225 ? -18.472 6.305 11.786 1.00 92.00 225 SER A C 1
ATOM 1858 O O . SER A 1 225 ? -18.928 6.182 10.644 1.00 92.00 225 SER A O 1
ATOM 1860 N N . GLN A 1 226 ? -17.226 5.921 12.095 1.00 93.88 226 GLN A N 1
ATOM 1861 C CA . GLN A 1 226 ? -16.246 5.405 11.134 1.00 93.88 226 GLN A CA 1
ATOM 1862 C C . GLN A 1 226 ? -16.556 3.973 10.672 1.00 93.88 226 GLN A C 1
ATOM 1864 O O . GLN A 1 226 ? -15.961 3.512 9.698 1.00 93.88 226 GLN A O 1
ATOM 1869 N N . VAL A 1 227 ? -17.524 3.284 11.291 1.00 95.75 227 VAL A N 1
ATOM 1870 C CA . VAL A 1 227 ? -18.004 1.975 10.812 1.00 95.75 227 VAL A CA 1
ATOM 1871 C C . VAL A 1 227 ? -18.498 2.075 9.367 1.00 95.75 227 VAL A C 1
ATOM 1873 O O . VAL A 1 227 ? -18.219 1.195 8.566 1.00 95.75 227 VAL A O 1
ATOM 1876 N N . THR A 1 228 ? -19.104 3.199 8.975 1.00 95.44 228 THR A N 1
ATOM 1877 C CA . THR A 1 228 ? -19.539 3.441 7.585 1.00 95.44 228 THR A CA 1
ATOM 1878 C C . THR A 1 228 ? -18.390 3.391 6.568 1.00 95.44 228 THR A C 1
ATOM 1880 O O . THR A 1 228 ? -18.564 2.895 5.450 1.00 95.44 228 THR A O 1
ATOM 1883 N N . LEU A 1 229 ? -17.196 3.853 6.958 1.00 96.81 229 LEU A N 1
ATOM 1884 C CA . LEU A 1 229 ? -15.989 3.797 6.134 1.00 96.81 229 LEU A CA 1
ATOM 1885 C C . LEU A 1 229 ? -15.476 2.356 6.005 1.00 96.81 229 LEU A C 1
ATOM 1887 O O . LEU A 1 229 ? -15.110 1.932 4.909 1.00 96.81 229 LEU A O 1
ATOM 1891 N N . LEU A 1 230 ? -15.506 1.585 7.098 1.00 98.00 230 LEU A N 1
ATOM 1892 C CA . LEU A 1 230 ? -15.170 0.157 7.084 1.00 98.00 230 LEU A CA 1
ATOM 1893 C C . LEU A 1 230 ? -16.153 -0.638 6.214 1.00 98.00 230 LEU A C 1
ATOM 1895 O O . LEU A 1 230 ? -15.719 -1.419 5.369 1.00 98.00 230 LEU A O 1
ATOM 1899 N N . SER A 1 231 ? -17.457 -0.386 6.347 1.00 97.81 231 SER A N 1
ATOM 1900 C CA . SER A 1 231 ? -18.502 -1.014 5.531 1.00 97.81 231 SER A CA 1
ATOM 1901 C C . SER A 1 231 ? -18.334 -0.705 4.044 1.00 97.81 231 SER A C 1
ATOM 1903 O O . SER A 1 231 ? -18.502 -1.592 3.211 1.00 97.81 231 SER A O 1
ATOM 1905 N N . SER A 1 232 ? -17.937 0.523 3.696 1.00 97.06 232 SER A N 1
ATOM 1906 C CA . SER A 1 232 ? -17.645 0.896 2.303 1.00 97.06 232 SER A CA 1
ATOM 1907 C C . SER A 1 232 ? -16.470 0.088 1.736 1.00 97.06 232 SER A C 1
ATOM 1909 O O . SER A 1 232 ? -16.535 -0.405 0.613 1.00 97.06 232 SER A O 1
ATOM 1911 N N . ALA A 1 233 ?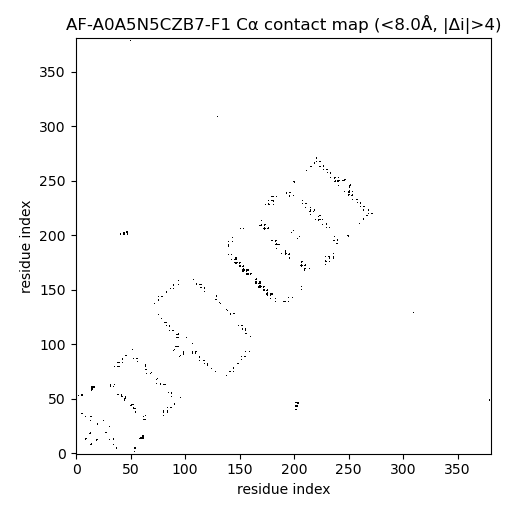 -15.415 -0.125 2.528 1.00 97.19 233 ALA A N 1
ATOM 1912 C CA . ALA A 1 233 ? -14.299 -0.977 2.122 1.00 97.19 233 ALA A CA 1
ATOM 1913 C C . ALA A 1 233 ? -14.708 -2.456 1.988 1.00 97.19 233 ALA A C 1
ATOM 1915 O O . ALA A 1 233 ? -14.277 -3.118 1.046 1.00 97.19 233 ALA A O 1
ATOM 1916 N N . VAL A 1 234 ? -15.568 -2.969 2.877 1.00 97.81 234 VAL A N 1
ATOM 1917 C CA . VAL A 1 234 ? -16.131 -4.331 2.779 1.00 97.81 234 VAL A CA 1
ATOM 1918 C C . VAL A 1 234 ? -16.923 -4.510 1.486 1.00 97.81 234 VAL A C 1
ATOM 1920 O O . VAL A 1 234 ? -16.732 -5.504 0.786 1.00 97.81 234 VAL A O 1
ATOM 1923 N N . GLN A 1 235 ? -17.771 -3.542 1.130 1.00 97.06 235 GLN A N 1
ATOM 1924 C CA . GLN A 1 235 ? -18.520 -3.563 -0.129 1.00 97.06 235 GLN A CA 1
ATOM 1925 C C . GLN A 1 235 ? -17.58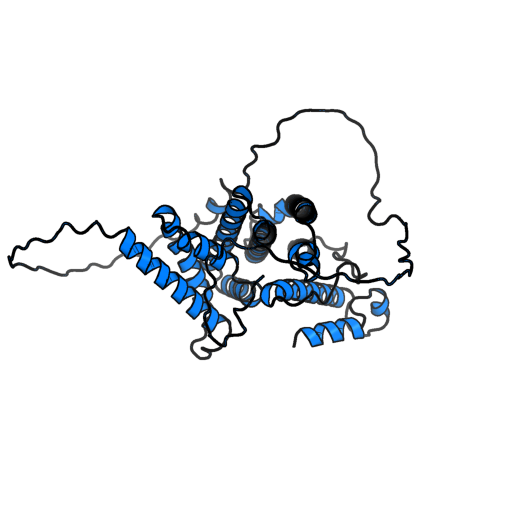3 -3.589 -1.343 1.00 97.06 235 GLN A C 1
ATOM 1927 O O . GLN A 1 235 ? -17.806 -4.367 -2.268 1.00 97.06 235 GLN A O 1
ATOM 1932 N N . ALA A 1 236 ? -16.498 -2.811 -1.308 1.00 96.38 236 ALA A N 1
ATOM 1933 C CA . ALA A 1 236 ? -15.499 -2.798 -2.371 1.00 96.38 236 ALA A CA 1
ATOM 1934 C C . ALA A 1 236 ? -14.785 -4.156 -2.546 1.00 96.38 236 ALA A C 1
ATOM 1936 O O . ALA A 1 236 ? -14.535 -4.571 -3.676 1.00 96.38 236 ALA A O 1
ATOM 1937 N N . VAL A 1 237 ? -14.484 -4.882 -1.458 1.00 96.38 237 VAL A N 1
ATOM 1938 C CA . VAL A 1 237 ? -13.971 -6.268 -1.555 1.00 96.38 237 VAL A CA 1
ATOM 1939 C C . VAL A 1 237 ? -15.050 -7.216 -2.074 1.00 96.38 237 VAL A C 1
ATOM 1941 O O . VAL A 1 237 ? -14.736 -8.127 -2.839 1.00 96.38 237 VAL A O 1
ATOM 1944 N N . GLY A 1 238 ? -16.309 -7.004 -1.681 1.00 95.75 238 GLY A N 1
ATOM 1945 C CA . GLY A 1 238 ? -17.459 -7.803 -2.109 1.00 95.75 238 GLY A CA 1
ATOM 1946 C C . GLY A 1 238 ? -17.590 -7.901 -3.630 1.00 95.75 238 GLY A C 1
ATOM 1947 O O . GLY A 1 238 ? -17.834 -8.987 -4.149 1.00 95.75 238 GLY A O 1
ATOM 1948 N N . ASP A 1 239 ? -17.305 -6.812 -4.350 1.00 93.81 239 ASP A N 1
ATOM 1949 C CA . ASP A 1 239 ? -17.298 -6.777 -5.822 1.00 93.81 239 ASP A CA 1
ATOM 1950 C C . ASP A 1 239 ? -16.238 -7.700 -6.464 1.00 93.81 239 ASP A C 1
ATOM 1952 O O . ASP A 1 239 ? -16.329 -8.021 -7.649 1.00 93.81 239 ASP A O 1
ATOM 1956 N N . LEU A 1 240 ? -15.233 -8.144 -5.700 1.00 94.31 240 LEU A N 1
ATOM 1957 C CA . LEU A 1 240 ? -14.182 -9.066 -6.149 1.00 94.31 240 LEU A CA 1
ATOM 1958 C C . LEU A 1 240 ? -14.474 -10.531 -5.800 1.00 94.31 240 LEU A C 1
ATOM 1960 O O . LEU A 1 240 ? -13.708 -11.423 -6.181 1.00 94.31 240 LEU A O 1
ATOM 1964 N N . VAL A 1 241 ? -15.534 -10.801 -5.035 1.00 94.50 241 VAL A N 1
ATOM 1965 C CA . VAL A 1 241 ? -15.869 -12.152 -4.585 1.00 94.50 241 VAL A CA 1
ATOM 1966 C C . VAL A 1 241 ? -16.552 -12.910 -5.715 1.00 94.50 241 VAL A C 1
ATOM 1968 O O . VAL A 1 241 ? -17.603 -12.518 -6.212 1.00 94.50 241 VAL A O 1
ATOM 1971 N N . ASN A 1 242 ? -15.977 -14.054 -6.088 1.00 90.62 242 ASN A N 1
ATOM 1972 C CA . ASN A 1 242 ? -16.642 -14.994 -6.977 1.00 90.62 242 ASN A CA 1
ATOM 1973 C C . ASN A 1 242 ? -17.344 -16.081 -6.141 1.00 90.62 242 ASN A C 1
ATOM 1975 O O . ASN A 1 242 ? -16.653 -16.823 -5.433 1.00 90.62 242 ASN A O 1
ATOM 1979 N N . PRO A 1 243 ? -18.680 -16.227 -6.235 1.00 88.94 243 PRO A N 1
ATOM 1980 C CA . PRO A 1 243 ? -19.429 -17.201 -5.439 1.00 88.94 243 PRO A CA 1
ATOM 1981 C C . PRO A 1 243 ? -19.023 -18.654 -5.726 1.00 88.94 243 PRO A C 1
ATOM 1983 O O . PRO A 1 243 ? -19.148 -19.510 -4.855 1.00 88.94 243 PRO A O 1
ATOM 1986 N N . ASN A 1 244 ? -18.471 -18.933 -6.910 1.00 91.94 244 ASN A N 1
ATOM 1987 C CA . ASN A 1 244 ? -18.009 -20.271 -7.285 1.00 91.94 244 ASN A CA 1
ATOM 1988 C C . ASN A 1 244 ? -16.661 -20.641 -6.645 1.00 91.94 244 ASN A C 1
ATOM 1990 O O . ASN A 1 244 ? -16.254 -21.800 -6.692 1.00 91.94 244 ASN A O 1
ATOM 1994 N N . PHE A 1 245 ? -15.959 -19.677 -6.041 1.00 88.25 245 PHE A N 1
ATOM 1995 C CA . PHE A 1 245 ? -14.633 -19.881 -5.465 1.00 88.25 245 PHE A CA 1
ATOM 1996 C C . PHE A 1 245 ? -14.537 -19.315 -4.037 1.00 88.25 245 PHE A C 1
ATOM 1998 O O . PHE A 1 245 ? -13.725 -18.430 -3.775 1.00 88.25 245 PHE A O 1
ATOM 2005 N N . PRO A 1 246 ? -15.299 -19.844 -3.063 1.00 83.50 246 PRO A N 1
ATOM 2006 C CA . PRO A 1 246 ? -15.402 -19.265 -1.716 1.00 83.50 246 PRO A CA 1
ATOM 2007 C C . PRO A 1 246 ? -14.103 -19.333 -0.895 1.00 83.50 246 PRO A C 1
ATOM 2009 O O . PRO A 1 246 ? -13.992 -18.703 0.151 1.00 83.50 246 PRO A O 1
ATOM 2012 N N . ARG A 1 247 ? -13.113 -20.110 -1.350 1.00 84.56 247 ARG A N 1
ATOM 2013 C CA . ARG A 1 247 ? -11.821 -20.292 -0.672 1.00 84.56 247 ARG A CA 1
ATOM 2014 C C . ARG A 1 247 ? -10.692 -19.446 -1.260 1.00 84.56 247 ARG A C 1
ATOM 2016 O O . ARG A 1 247 ? -9.554 -19.569 -0.816 1.00 84.56 247 ARG A O 1
ATOM 2023 N N . VAL A 1 248 ? -10.969 -18.614 -2.265 1.00 90.62 248 VAL A N 1
ATOM 2024 C CA . VAL A 1 248 ? -9.952 -17.692 -2.790 1.00 90.62 248 VAL A CA 1
ATOM 2025 C C . VAL A 1 248 ? -9.746 -16.535 -1.828 1.00 90.62 248 VAL A C 1
ATOM 2027 O O . VAL A 1 248 ? -10.634 -16.175 -1.057 1.00 90.62 248 VAL A O 1
ATOM 2030 N N . PHE A 1 249 ? -8.565 -15.932 -1.908 1.00 91.31 249 PHE A N 1
ATOM 2031 C CA . PHE A 1 249 ? -8.127 -14.877 -1.002 1.00 91.31 249 PHE A CA 1
ATOM 2032 C C . PHE A 1 249 ? -9.179 -13.770 -0.794 1.00 91.31 249 PHE A C 1
ATOM 2034 O O . PHE A 1 249 ? -9.500 -13.460 0.348 1.00 91.31 249 PHE A O 1
ATOM 2041 N N . CYS A 1 250 ? -9.772 -13.225 -1.864 1.00 93.12 250 CYS A N 1
ATOM 2042 C CA . CYS A 1 250 ? -10.768 -12.151 -1.750 1.00 93.12 250 CYS A CA 1
ATOM 2043 C C . CYS A 1 250 ? -12.058 -12.589 -1.035 1.00 93.12 250 CYS A C 1
ATOM 2045 O O . CYS A 1 250 ? -12.617 -11.800 -0.282 1.00 93.12 250 CYS A O 1
ATOM 2047 N N . ALA A 1 251 ? -12.507 -13.837 -1.214 1.00 94.50 251 ALA A N 1
ATOM 2048 C CA . ALA A 1 251 ? -13.688 -14.360 -0.523 1.00 94.50 251 ALA A CA 1
ATOM 2049 C C . ALA A 1 251 ? -13.438 -14.518 0.985 1.00 94.50 251 ALA A C 1
ATOM 2051 O O . ALA A 1 251 ? -14.272 -14.127 1.801 1.00 94.50 251 ALA A O 1
ATOM 2052 N N . LEU A 1 252 ? -12.255 -15.019 1.358 1.00 95.31 252 LEU A N 1
ATOM 2053 C CA . LEU A 1 252 ? -11.840 -15.119 2.759 1.00 95.31 252 LEU A CA 1
ATOM 2054 C C . LEU A 1 252 ? -11.664 -13.735 3.395 1.00 95.31 252 LEU A C 1
ATOM 2056 O O . LEU A 1 252 ? -12.129 -13.509 4.510 1.00 95.31 252 LEU A O 1
ATOM 2060 N N . LEU A 1 253 ? -11.027 -12.803 2.680 1.00 95.44 253 LEU A N 1
ATOM 2061 C CA . LEU A 1 253 ? -10.839 -11.428 3.137 1.00 95.44 253 LEU A CA 1
ATOM 2062 C C . LEU A 1 253 ? -12.187 -10.736 3.370 1.00 95.44 253 LEU A C 1
ATOM 2064 O O . LEU A 1 253 ? -12.394 -10.170 4.441 1.00 95.44 253 LEU A O 1
ATOM 2068 N N . TYR A 1 254 ? -13.112 -10.844 2.411 1.00 97.25 254 TYR A N 1
ATOM 2069 C CA . TYR A 1 254 ? -14.472 -10.322 2.534 1.00 97.25 254 TYR A CA 1
ATOM 2070 C C . TYR A 1 254 ? -15.169 -10.874 3.779 1.00 97.25 254 TYR A C 1
ATOM 2072 O O . TYR A 1 254 ? -15.603 -10.098 4.622 1.00 97.25 254 TYR A O 1
ATOM 2080 N N . ALA A 1 255 ? -15.206 -12.200 3.950 1.00 96.62 255 ALA A N 1
ATOM 2081 C CA . ALA A 1 255 ? -15.865 -12.828 5.094 1.00 96.62 255 ALA A CA 1
ATOM 2082 C C . ALA A 1 255 ? -15.308 -12.334 6.443 1.00 96.62 255 ALA A C 1
ATOM 2084 O O . ALA A 1 255 ? -16.072 -12.061 7.369 1.00 96.62 255 ALA A O 1
ATOM 2085 N N . ARG A 1 256 ? -13.981 -12.174 6.554 1.00 96.56 256 ARG A N 1
ATOM 2086 C CA . ARG A 1 256 ? -13.333 -11.677 7.779 1.00 96.56 256 ARG A CA 1
ATOM 2087 C C . ARG A 1 256 ? -13.624 -10.199 8.031 1.00 96.56 256 ARG A C 1
ATOM 2089 O O . ARG A 1 256 ? -13.933 -9.837 9.161 1.00 96.56 256 ARG A O 1
ATOM 2096 N N . MET A 1 257 ? -13.550 -9.352 7.005 1.00 97.81 257 MET A N 1
ATOM 2097 C CA . MET A 1 257 ? -13.840 -7.925 7.162 1.00 97.81 257 MET A CA 1
ATOM 2098 C C . MET A 1 257 ? -15.321 -7.679 7.484 1.00 97.81 257 MET A C 1
ATOM 2100 O O . MET A 1 257 ? -15.611 -6.837 8.332 1.00 97.81 257 MET A O 1
ATOM 2104 N N . THR A 1 258 ? -16.243 -8.439 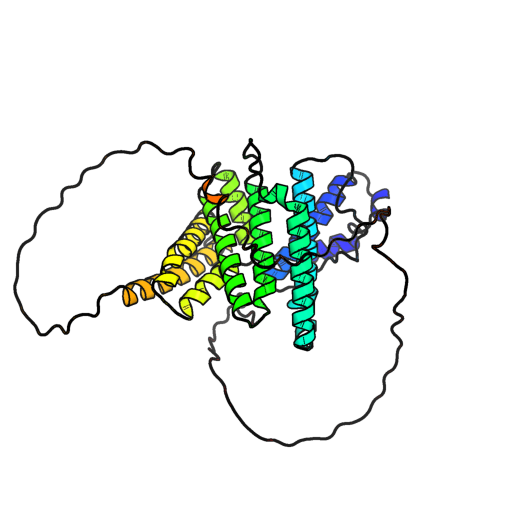6.881 1.00 97.94 258 THR A N 1
ATOM 2105 C CA . THR A 1 258 ? -17.677 -8.406 7.216 1.00 97.94 258 THR A CA 1
ATOM 2106 C C . THR A 1 258 ? -17.900 -8.760 8.681 1.00 97.94 258 THR A C 1
ATOM 2108 O O . THR A 1 258 ? -18.519 -7.984 9.398 1.00 97.94 258 THR A O 1
ATOM 2111 N N . TRP A 1 259 ? -17.295 -9.850 9.167 1.00 97.50 259 TRP A N 1
ATOM 2112 C CA . TRP A 1 259 ? -17.391 -10.233 10.579 1.00 97.50 259 TRP A CA 1
ATOM 2113 C C . TRP A 1 259 ? -16.901 -9.129 11.533 1.00 97.50 259 TRP A C 1
ATOM 2115 O O . TRP A 1 259 ? -17.545 -8.858 12.547 1.00 97.50 259 TRP A O 1
ATOM 2125 N N . CYS A 1 260 ? -15.798 -8.447 11.200 1.00 97.44 260 CYS A N 1
ATOM 2126 C CA . CYS A 1 260 ? -15.311 -7.311 11.987 1.00 97.44 260 CYS A CA 1
ATOM 2127 C C . CYS A 1 260 ? -16.323 -6.154 12.030 1.00 97.44 260 CYS A C 1
ATOM 2129 O O . CYS A 1 260 ? -16.524 -5.555 13.085 1.00 97.44 260 CYS A O 1
ATOM 2131 N N . VAL A 1 261 ? -16.950 -5.824 10.898 1.00 97.06 261 VAL A N 1
ATOM 2132 C CA . VAL A 1 261 ? -17.967 -4.763 10.828 1.00 97.06 261 VAL A CA 1
ATOM 2133 C C . VAL A 1 261 ? -19.220 -5.149 11.612 1.00 97.06 261 VAL A C 1
ATOM 2135 O O . VAL A 1 261 ? -19.698 -4.336 12.400 1.00 97.06 261 VAL A O 1
ATOM 2138 N N . ASP A 1 262 ? -19.699 -6.387 11.476 1.00 96.31 262 ASP A N 1
ATOM 2139 C CA . ASP A 1 262 ? -20.870 -6.888 12.204 1.00 96.31 262 ASP A CA 1
ATOM 2140 C C . ASP A 1 262 ? -20.670 -6.783 13.723 1.00 96.31 262 ASP A C 1
ATOM 2142 O O . ASP A 1 262 ? -21.564 -6.347 14.451 1.00 96.31 262 ASP A O 1
ATOM 2146 N N . LEU A 1 263 ? -19.466 -7.105 14.211 1.00 95.19 263 LEU A N 1
ATOM 2147 C CA . LEU A 1 263 ? -19.114 -6.950 15.621 1.00 95.19 263 LEU A CA 1
ATOM 2148 C C . LEU A 1 263 ? -19.205 -5.483 16.079 1.00 95.19 263 LEU A C 1
ATOM 2150 O O . LEU A 1 263 ? -19.730 -5.201 17.157 1.00 95.19 263 LEU A O 1
ATOM 2154 N N . LEU A 1 264 ? -18.718 -4.538 15.269 1.00 95.00 264 LEU A N 1
ATOM 2155 C CA . LEU A 1 264 ? -18.802 -3.110 15.586 1.00 95.00 264 LEU A CA 1
ATOM 2156 C C . LEU A 1 264 ? -20.240 -2.578 15.548 1.00 95.00 264 LEU A C 1
ATOM 2158 O O . LEU A 1 264 ? -20.583 -1.716 16.357 1.00 95.00 264 LEU A O 1
ATOM 2162 N N . GLU A 1 265 ? -21.097 -3.104 14.675 1.00 92.88 265 GLU A N 1
ATOM 2163 C CA . GLU A 1 265 ? -22.517 -2.734 14.632 1.00 92.88 265 GLU A CA 1
ATOM 2164 C C . GLU A 1 265 ? -23.289 -3.218 15.874 1.00 92.88 265 GLU A C 1
ATOM 2166 O O . GLU A 1 265 ? -24.202 -2.533 16.349 1.00 92.88 265 GLU A O 1
ATOM 2171 N N . ILE A 1 266 ? -22.876 -4.335 16.488 1.00 91.25 266 ILE A N 1
ATOM 2172 C CA . ILE A 1 266 ? -23.399 -4.764 17.798 1.00 91.25 266 ILE A CA 1
ATOM 2173 C C . ILE A 1 266 ? -23.049 -3.728 18.877 1.00 91.25 266 ILE A C 1
ATOM 2175 O O . ILE A 1 266 ? -23.925 -3.317 19.642 1.00 91.25 266 ILE A O 1
ATOM 2179 N N . PHE A 1 267 ? -21.796 -3.256 18.920 1.00 88.56 267 PHE A N 1
ATOM 2180 C CA . PHE A 1 267 ? -21.386 -2.193 19.848 1.00 88.56 267 PHE A CA 1
ATOM 2181 C C . PHE A 1 267 ? -22.118 -0.877 19.581 1.00 88.56 267 PHE A C 1
ATOM 2183 O O . PHE A 1 267 ? -22.539 -0.192 20.511 1.00 88.56 267 PHE A O 1
ATOM 2190 N N . ARG A 1 268 ? -22.324 -0.522 18.312 1.00 89.19 268 ARG A N 1
ATOM 2191 C CA . ARG A 1 268 ? -23.087 0.672 17.946 1.00 89.19 268 ARG A CA 1
ATOM 2192 C C . ARG A 1 268 ? -24.519 0.602 18.461 1.00 89.19 268 ARG A C 1
ATOM 2194 O O . ARG A 1 268 ? -25.017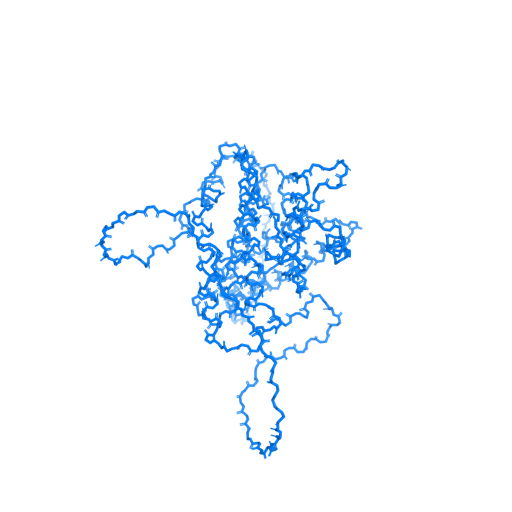 1.567 19.035 1.00 89.19 268 ARG A O 1
ATOM 2201 N N . SER A 1 269 ? -25.156 -0.553 18.304 1.00 87.75 269 SER A N 1
ATOM 2202 C CA . SER A 1 269 ? -26.524 -0.785 18.763 1.00 87.75 269 SER A CA 1
ATOM 2203 C C . SER A 1 269 ? -26.643 -0.712 20.289 1.00 87.75 269 SER A C 1
ATOM 2205 O O . SER A 1 269 ? -27.641 -0.199 20.794 1.00 87.75 269 SER A O 1
ATOM 2207 N N . SER A 1 270 ? -25.631 -1.161 21.040 1.00 84.56 270 SER A N 1
ATOM 2208 C CA . SER A 1 270 ? -25.641 -1.100 22.508 1.00 84.56 270 SER A CA 1
ATOM 2209 C C . SER A 1 270 ? -25.353 0.300 23.060 1.00 84.56 270 SER A C 1
ATOM 2211 O O . SER A 1 270 ? -25.973 0.691 24.045 1.00 84.56 270 SER A O 1
ATOM 2213 N N . VAL A 1 271 ? -24.482 1.080 22.410 1.00 80.06 271 VAL A N 1
ATOM 2214 C CA . VAL A 1 271 ? -24.145 2.460 22.816 1.00 80.06 271 VAL A CA 1
ATOM 2215 C C . VAL A 1 271 ? -25.234 3.463 22.418 1.00 80.06 271 VAL A C 1
ATOM 2217 O O . VAL A 1 271 ? -25.488 4.417 23.150 1.00 80.06 271 VAL A O 1
ATOM 2220 N N . CYS A 1 272 ? -25.897 3.256 21.276 1.00 68.19 272 CYS A N 1
ATOM 2221 C CA . CYS A 1 272 ? -26.998 4.109 20.817 1.00 68.19 272 CYS A CA 1
ATOM 2222 C C . CYS A 1 272 ? -28.367 3.712 21.392 1.00 68.19 272 CYS A C 1
ATOM 2224 O O . CYS A 1 272 ? -29.338 4.444 21.189 1.00 68.19 272 CYS A O 1
ATOM 2226 N N . SER A 1 273 ? -28.470 2.583 22.101 1.00 70.19 273 SER A N 1
ATOM 2227 C CA . SER A 1 273 ? -29.697 2.243 22.820 1.00 70.19 273 SER A CA 1
ATOM 2228 C C . SER A 1 273 ? -29.868 3.200 24.003 1.00 70.19 273 SER A C 1
ATOM 2230 O O . SER A 1 273 ? -28.958 3.307 24.828 1.00 70.19 273 SER A O 1
ATOM 2232 N N . PRO A 1 274 ? -31.010 3.904 24.127 1.00 57.09 274 PRO A N 1
ATOM 2233 C CA . PRO A 1 274 ? -31.264 4.721 25.304 1.00 57.09 274 PRO A CA 1
ATOM 2234 C C . PRO A 1 274 ? -31.193 3.827 26.550 1.00 57.09 274 PRO A C 1
ATOM 2236 O O . PRO A 1 274 ? -31.631 2.673 26.480 1.00 57.09 274 PRO A O 1
ATOM 2239 N N . PRO A 1 275 ? -30.667 4.319 27.689 1.00 51.62 275 PRO A N 1
ATOM 2240 C CA . PRO A 1 275 ? -30.687 3.553 28.924 1.00 51.62 275 PRO A CA 1
ATOM 2241 C C . PRO A 1 275 ? -32.141 3.193 29.201 1.00 51.62 275 PRO A C 1
ATOM 2243 O O . PRO A 1 275 ? -32.974 4.071 29.435 1.00 51.62 275 PRO A O 1
ATOM 2246 N N . HIS A 1 276 ? -32.467 1.905 29.084 1.00 51.53 276 HIS A N 1
ATOM 2247 C CA . HIS A 1 276 ? -33.816 1.430 29.319 1.00 51.53 276 HIS A CA 1
ATOM 2248 C C . HIS A 1 276 ? -34.208 1.859 30.729 1.00 51.53 276 HIS A C 1
ATOM 2250 O O . HIS A 1 276 ? -33.675 1.361 31.722 1.00 51.53 276 HIS A O 1
ATOM 2256 N N . ALA A 1 277 ? -35.144 2.808 30.797 1.00 45.44 277 ALA A N 1
ATOM 2257 C CA . ALA A 1 277 ? -35.884 3.101 32.000 1.00 45.44 277 ALA A CA 1
ATOM 2258 C C . ALA A 1 277 ? -36.357 1.765 32.576 1.00 45.44 277 ALA A C 1
ATOM 2260 O O . ALA A 1 277 ? -36.994 0.968 31.882 1.00 45.44 277 ALA A O 1
ATOM 2261 N N . SER A 1 278 ? -35.979 1.527 33.829 1.00 44.22 278 SER A N 1
ATOM 2262 C CA . SER A 1 278 ? -36.442 0.425 34.659 1.00 44.22 278 SER A CA 1
ATOM 2263 C C . SER A 1 278 ? -37.934 0.183 34.417 1.00 44.22 278 SER A C 1
ATOM 2265 O O . SER A 1 278 ? -38.786 0.976 34.821 1.00 44.22 278 SER A O 1
ATOM 2267 N N . ARG A 1 279 ? -38.251 -0.893 33.690 1.00 42.81 279 ARG A N 1
ATOM 2268 C CA . ARG A 1 279 ? -39.621 -1.272 33.346 1.00 42.81 279 ARG A CA 1
ATOM 2269 C C . ARG A 1 279 ? -40.251 -1.943 34.566 1.00 42.81 279 ARG A C 1
ATOM 2271 O O . ARG A 1 279 ? -40.386 -3.161 34.615 1.00 42.81 279 ARG A O 1
ATOM 2278 N N . LYS A 1 280 ? -40.652 -1.139 35.557 1.00 45.00 280 LYS A N 1
ATOM 2279 C CA . LYS A 1 280 ? -41.811 -1.487 36.389 1.00 45.00 280 LYS A CA 1
ATOM 2280 C C . LYS A 1 280 ? -43.045 -1.414 35.490 1.00 45.00 280 LYS A C 1
ATOM 2282 O O . LYS A 1 280 ? -43.176 -0.505 34.676 1.00 45.00 280 LYS A O 1
ATOM 2287 N N . GLY A 1 281 ? -43.852 -2.466 35.563 1.00 44.28 281 GLY A N 1
ATOM 2288 C CA . GLY A 1 281 ? -44.818 -2.829 34.537 1.00 44.28 281 GLY A CA 1
ATOM 2289 C C . GLY A 1 281 ? -45.898 -1.795 34.245 1.00 44.28 281 GLY A C 1
ATOM 2290 O O . GLY A 1 281 ? -46.241 -0.965 35.076 1.00 44.28 281 GLY A O 1
ATOM 2291 N N . SER A 1 282 ? -46.488 -1.927 33.065 1.00 33.25 282 SER A N 1
ATOM 2292 C CA . SER A 1 282 ? -47.923 -1.740 32.900 1.00 33.25 282 SER A CA 1
ATOM 2293 C C . SER A 1 282 ? -48.361 -2.396 31.598 1.00 33.25 282 SER A C 1
ATOM 2295 O O . SER A 1 282 ? -47.752 -2.215 30.542 1.00 33.25 282 SER A O 1
ATOM 2297 N N . VAL A 1 283 ? -49.389 -3.220 31.735 1.00 45.31 283 VAL A N 1
ATOM 2298 C CA . VAL A 1 283 ? -50.151 -3.875 30.682 1.00 45.31 283 VAL A CA 1
ATOM 2299 C C . VAL A 1 283 ? -51.107 -2.839 30.101 1.00 45.31 283 VAL A C 1
ATOM 2301 O O . VAL A 1 283 ? -51.916 -2.301 30.847 1.00 45.31 283 VAL A O 1
ATOM 2304 N N . ALA A 1 284 ? -51.068 -2.605 28.791 1.00 34.12 284 ALA A N 1
ATOM 2305 C CA . ALA A 1 284 ? -52.248 -2.180 28.040 1.00 34.12 284 ALA A CA 1
ATOM 2306 C C . ALA A 1 284 ? -52.040 -2.389 26.535 1.00 34.12 284 ALA A C 1
ATOM 2308 O O . ALA A 1 284 ? -51.099 -1.874 25.934 1.00 34.12 284 ALA A O 1
ATOM 2309 N N . SER A 1 285 ? -52.953 -3.164 25.958 1.00 33.44 285 SER A N 1
ATOM 2310 C CA . SER A 1 285 ? -53.184 -3.343 24.529 1.00 33.44 285 SER A CA 1
ATOM 2311 C C . SER A 1 285 ? -53.498 -2.029 23.812 1.00 33.44 285 SER A C 1
ATOM 2313 O O . SER A 1 285 ? -54.216 -1.190 24.348 1.00 33.44 285 SER A O 1
ATOM 2315 N N . SER A 1 286 ? -53.125 -1.943 22.533 1.00 31.02 286 SER A N 1
ATOM 2316 C CA . SER A 1 286 ? -54.058 -1.943 21.384 1.00 31.02 286 SER A CA 1
ATOM 2317 C C . SER A 1 286 ? -53.605 -1.051 20.218 1.00 31.02 286 SER A C 1
ATOM 2319 O O . SER A 1 286 ? -52.949 -0.034 20.406 1.00 31.02 286 SER A O 1
ATOM 2321 N N . ALA A 1 287 ? -54.052 -1.473 19.029 1.00 30.27 287 ALA A N 1
ATOM 2322 C CA . ALA A 1 287 ? -54.196 -0.737 17.769 1.00 30.27 287 ALA A CA 1
ATOM 2323 C C . ALA A 1 287 ? -52.980 -0.599 16.819 1.00 30.27 287 ALA A C 1
ATOM 2325 O O . ALA A 1 287 ? -52.135 0.282 16.927 1.00 30.27 287 ALA A O 1
ATOM 2326 N N . LEU A 1 288 ? -53.010 -1.462 15.795 1.00 36.09 288 LEU A N 1
ATOM 2327 C CA . LEU A 1 288 ? -52.577 -1.228 14.404 1.00 36.09 288 LEU A CA 1
ATOM 2328 C C . LEU A 1 288 ? -53.246 0.044 13.821 1.00 36.09 288 LEU A C 1
ATOM 2330 O O . LEU A 1 288 ? -54.375 0.335 14.224 1.00 36.09 288 LEU A O 1
ATOM 2334 N N . PRO A 1 289 ? -52.636 0.755 12.840 1.00 40.00 289 PRO A N 1
ATOM 2335 C CA . PRO A 1 289 ? -52.856 0.347 11.445 1.00 40.00 289 PRO A CA 1
ATOM 2336 C C . PRO A 1 289 ? -51.748 0.640 10.405 1.00 40.00 289 PRO A C 1
ATOM 2338 O O . PRO A 1 289 ? -50.896 1.509 10.537 1.00 40.00 289 PRO A O 1
ATOM 2341 N N . SER A 1 290 ? -51.910 -0.105 9.307 1.00 28.52 290 SER A N 1
ATOM 2342 C CA . SER A 1 290 ? -51.748 0.250 7.889 1.00 28.52 290 SER A CA 1
ATOM 2343 C C . SER A 1 290 ? -50.379 0.592 7.297 1.00 28.52 290 SER A C 1
ATOM 2345 O O . SER A 1 290 ? -49.793 1.653 7.478 1.00 28.52 290 SER A O 1
ATOM 2347 N N . ARG A 1 291 ? -50.013 -0.322 6.403 1.00 31.95 291 ARG A N 1
ATOM 2348 C CA . ARG A 1 291 ? -49.056 -0.269 5.306 1.00 31.95 291 ARG A CA 1
ATOM 2349 C C . ARG A 1 291 ? -49.701 0.430 4.096 1.00 31.95 291 ARG A C 1
ATOM 2351 O O . ARG A 1 291 ? -50.760 -0.005 3.657 1.00 31.95 291 ARG A O 1
ATOM 2358 N N . SER A 1 292 ? -49.044 1.435 3.522 1.00 28.53 292 SER A N 1
ATOM 2359 C CA . SER A 1 292 ? -49.232 1.849 2.124 1.00 28.53 292 SER A CA 1
ATOM 2360 C C . SER A 1 292 ? -47.935 2.475 1.625 1.00 28.53 292 SER A C 1
ATOM 2362 O O . SER A 1 292 ? -47.415 3.400 2.242 1.00 28.53 292 SER A O 1
ATOM 2364 N N . GLY A 1 293 ? -47.387 1.920 0.546 1.00 26.66 293 GLY A N 1
ATOM 2365 C CA . GLY A 1 293 ? -46.198 2.445 -0.114 1.00 26.66 293 GLY A CA 1
ATOM 2366 C C . GLY A 1 293 ? -46.543 3.514 -1.145 1.00 26.66 293 GLY A C 1
ATOM 2367 O O . GLY A 1 293 ? -47.687 3.628 -1.576 1.00 26.66 293 GLY A O 1
ATOM 2368 N N . SER A 1 294 ? -45.522 4.240 -1.592 1.00 27.05 294 SER A N 1
ATOM 2369 C CA . SER A 1 294 ? -45.475 4.742 -2.961 1.00 27.05 294 SER A CA 1
ATOM 2370 C C . SER A 1 294 ? -44.033 4.873 -3.435 1.00 27.05 294 SER A C 1
ATOM 2372 O O . SER A 1 294 ? -43.141 5.270 -2.691 1.00 27.05 294 SER A O 1
ATOM 2374 N N . VAL A 1 295 ? -43.873 4.489 -4.694 1.00 28.70 295 VAL A N 1
ATOM 2375 C CA . VAL A 1 295 ? -42.693 4.495 -5.557 1.00 28.70 295 VAL A CA 1
ATOM 2376 C C . VAL A 1 295 ? -42.593 5.850 -6.276 1.00 28.70 295 VAL A C 1
ATOM 2378 O O . VAL A 1 295 ? -43.616 6.495 -6.502 1.00 28.70 295 VAL A O 1
ATOM 2381 N N . GLY A 1 296 ? -41.376 6.228 -6.685 1.00 24.08 296 GLY A N 1
ATOM 2382 C CA . GLY A 1 296 ? -41.062 7.336 -7.607 1.00 24.08 296 GLY A CA 1
ATOM 2383 C C . GLY A 1 296 ? -40.146 8.371 -6.941 1.00 24.08 296 GLY A C 1
ATOM 2384 O O . GLY A 1 296 ? -40.416 8.774 -5.822 1.00 24.08 296 GLY A O 1
ATOM 2385 N N . ASN A 1 297 ? -39.039 8.851 -7.502 1.00 25.50 297 ASN A N 1
ATOM 2386 C CA . ASN A 1 297 ? -38.511 8.780 -8.856 1.00 25.50 297 ASN A CA 1
ATOM 2387 C C . ASN A 1 297 ? -36.977 8.850 -8.801 1.00 25.50 297 ASN A C 1
ATOM 2389 O O . ASN A 1 297 ? -36.406 9.619 -8.030 1.00 25.50 297 ASN A O 1
ATOM 2393 N N . LEU A 1 298 ? -36.341 8.062 -9.666 1.00 30.53 298 LEU A N 1
ATOM 2394 C CA . LEU A 1 298 ? -35.000 8.305 -10.184 1.00 30.53 298 LEU A CA 1
ATOM 2395 C C . LEU A 1 298 ? -35.068 9.531 -11.096 1.00 30.53 298 LEU A C 1
ATOM 2397 O O . LEU A 1 298 ? -35.896 9.536 -12.002 1.00 30.53 298 LEU A O 1
ATOM 2401 N N . ASN A 1 299 ? -34.233 10.536 -10.846 1.00 26.27 299 ASN A N 1
ATOM 2402 C CA . ASN A 1 299 ? -33.469 11.283 -11.850 1.00 26.27 299 ASN A CA 1
ATOM 2403 C C . ASN A 1 299 ? -32.578 12.316 -11.142 1.00 26.27 299 ASN A C 1
ATOM 2405 O O . ASN A 1 299 ? -32.988 12.899 -10.144 1.00 26.27 299 ASN A O 1
ATOM 2409 N N . ASP A 1 300 ? -31.376 12.492 -11.694 1.00 24.70 300 ASP A N 1
ATOM 2410 C CA . ASP A 1 300 ? -30.329 13.478 -11.375 1.00 24.70 300 ASP A CA 1
ATOM 2411 C C . ASP A 1 300 ? -29.154 12.973 -10.523 1.00 24.70 300 ASP A C 1
ATOM 2413 O O . ASP A 1 300 ? -28.941 13.333 -9.370 1.00 24.70 300 ASP A O 1
ATOM 2417 N N . PHE A 1 301 ? -28.314 12.165 -11.175 1.00 26.48 301 PHE A N 1
ATOM 2418 C CA . PHE A 1 301 ? -26.907 11.990 -10.825 1.00 26.48 301 PHE A CA 1
ATOM 2419 C C . PHE A 1 301 ? -26.051 12.438 -12.008 1.00 26.48 301 PHE A C 1
ATOM 2421 O O . PHE A 1 301 ? -25.987 11.717 -13.002 1.00 26.48 301 PHE A O 1
ATOM 2428 N N . ASN A 1 302 ? -25.360 13.580 -11.891 1.00 30.80 302 ASN A N 1
ATOM 2429 C CA . ASN A 1 302 ? -23.982 13.689 -12.375 1.00 30.80 302 ASN A CA 1
ATOM 2430 C C . ASN A 1 302 ? -23.241 14.969 -11.946 1.00 30.80 302 ASN A C 1
ATOM 2432 O O . ASN A 1 302 ? -23.826 16.043 -11.860 1.00 30.80 302 ASN A O 1
ATOM 2436 N N . LEU A 1 303 ? -21.918 14.806 -11.794 1.00 28.14 303 LEU A N 1
ATOM 2437 C CA . LEU A 1 303 ? -20.856 15.828 -11.872 1.00 28.14 303 LEU A CA 1
ATOM 2438 C C . LEU A 1 303 ? -20.516 16.748 -10.674 1.00 28.14 303 LEU A C 1
ATOM 2440 O O . LEU A 1 303 ? -19.868 17.765 -10.879 1.00 28.14 303 LEU A O 1
ATOM 2444 N N . ALA A 1 304 ? -20.803 16.370 -9.422 1.00 25.80 304 ALA A N 1
ATOM 2445 C CA . ALA A 1 304 ? -20.334 17.135 -8.240 1.00 25.80 304 ALA A CA 1
ATOM 2446 C C . ALA A 1 304 ? -19.424 16.355 -7.259 1.00 25.80 304 ALA A C 1
ATOM 2448 O O . ALA A 1 304 ? -18.999 16.887 -6.237 1.00 25.80 304 ALA A O 1
ATOM 2449 N N . ALA A 1 305 ? -19.106 15.086 -7.539 1.00 32.81 305 ALA A N 1
ATOM 2450 C CA . ALA A 1 305 ? -18.446 14.192 -6.575 1.00 32.81 305 ALA A CA 1
ATOM 2451 C C . ALA A 1 305 ? -16.909 14.088 -6.706 1.00 32.81 305 ALA A C 1
ATOM 2453 O O . ALA A 1 305 ? -16.310 13.222 -6.071 1.00 32.81 305 ALA A O 1
ATOM 2454 N N . LEU A 1 306 ? -16.265 14.945 -7.508 1.00 33.03 306 LEU A N 1
ATOM 2455 C CA . LEU A 1 306 ? -14.800 14.967 -7.674 1.00 33.03 306 LEU A CA 1
ATOM 2456 C C . LEU A 1 306 ? -14.120 16.233 -7.120 1.00 33.03 306 LEU A C 1
ATOM 2458 O O . LEU A 1 306 ? -12.927 16.173 -6.835 1.00 33.03 306 LEU A O 1
ATOM 2462 N N . ASP A 1 307 ? -14.863 17.313 -6.853 1.00 29.72 307 ASP A N 1
ATOM 2463 C CA . ASP A 1 307 ? -14.294 18.553 -6.290 1.00 29.72 307 ASP A CA 1
ATOM 2464 C C . ASP A 1 307 ? -14.159 18.534 -4.760 1.00 29.72 307 ASP A C 1
ATOM 2466 O O . ASP A 1 307 ? -13.306 19.209 -4.190 1.00 29.72 307 ASP A O 1
ATOM 2470 N N . THR A 1 308 ? -14.909 17.682 -4.057 1.00 32.31 308 THR A N 1
ATOM 2471 C CA . THR A 1 308 ? -14.825 17.578 -2.586 1.00 32.31 308 THR A CA 1
ATOM 2472 C C . THR A 1 308 ? -13.635 16.754 -2.084 1.00 32.31 308 THR A C 1
ATOM 2474 O O . THR A 1 308 ? -13.438 16.623 -0.879 1.00 32.31 308 THR A O 1
ATOM 2477 N N . ALA A 1 309 ? -12.814 16.215 -2.990 1.00 32.03 309 ALA A N 1
ATOM 2478 C CA . ALA A 1 309 ? -11.558 15.547 -2.651 1.00 32.03 309 ALA A CA 1
ATOM 2479 C C . ALA A 1 309 ? -10.337 16.487 -2.696 1.00 32.03 309 ALA A C 1
ATOM 2481 O O . ALA A 1 309 ? -9.247 16.056 -2.315 1.00 32.03 309 ALA A O 1
ATOM 2482 N N . SER A 1 310 ? -10.504 17.735 -3.153 1.00 33.31 310 SER A N 1
ATOM 2483 C CA . SER A 1 310 ? -9.389 18.668 -3.358 1.00 33.31 310 SER A CA 1
ATOM 2484 C C . SER A 1 310 ? -9.299 19.793 -2.327 1.00 33.31 310 SER A C 1
ATOM 2486 O O . SER A 1 310 ? -8.220 20.360 -2.180 1.00 33.31 310 SER A O 1
ATOM 2488 N N . ASP A 1 311 ? -10.360 20.076 -1.569 1.00 28.08 311 ASP A N 1
ATOM 2489 C CA . ASP A 1 311 ? -10.355 21.167 -0.594 1.00 28.08 311 ASP A CA 1
ATOM 2490 C C . ASP A 1 311 ? -10.483 20.660 0.850 1.00 28.08 311 ASP A C 1
ATOM 2492 O O . ASP A 1 311 ? -11.383 19.904 1.200 1.00 28.08 311 ASP A O 1
ATOM 2496 N N . SER A 1 312 ? -9.543 21.127 1.679 1.00 29.34 312 SER A N 1
ATOM 2497 C CA . SER A 1 312 ? -9.565 21.187 3.150 1.00 29.34 312 SER A CA 1
ATOM 2498 C C . SER A 1 312 ? -9.041 20.030 4.025 1.00 29.34 312 SER A C 1
ATOM 2500 O O . SER A 1 312 ? -9.293 20.063 5.227 1.00 29.34 312 SER A O 1
ATOM 2502 N N . ALA A 1 313 ? -8.258 19.057 3.535 1.00 31.72 313 ALA A N 1
ATOM 2503 C CA . ALA A 1 313 ? -7.645 18.059 4.446 1.00 31.72 313 ALA A CA 1
ATOM 2504 C C . ALA A 1 313 ? -6.179 17.668 4.181 1.00 31.72 313 ALA A C 1
ATOM 2506 O O . ALA A 1 313 ? -5.627 16.859 4.929 1.00 31.72 313 ALA A O 1
ATOM 2507 N N . PHE A 1 314 ? -5.524 18.206 3.146 1.00 34.06 314 PHE A N 1
ATOM 2508 C CA . PHE A 1 314 ? -4.236 17.655 2.703 1.00 34.06 314 PHE A CA 1
ATOM 2509 C C . PHE A 1 314 ? -2.989 18.260 3.377 1.00 34.06 314 PHE A C 1
ATOM 2511 O O . PHE A 1 314 ? -1.936 17.627 3.356 1.00 34.06 314 PHE A O 1
ATOM 2518 N N . PHE A 1 315 ? -3.086 19.402 4.072 1.00 35.44 315 PHE A N 1
ATOM 2519 C CA . PHE A 1 315 ? -1.943 19.977 4.791 1.00 35.44 315 PHE A CA 1
ATOM 2520 C C . PHE A 1 315 ? -2.342 20.747 6.059 1.00 35.44 315 PHE A C 1
ATOM 2522 O O . PHE A 1 315 ? -2.875 21.847 5.985 1.00 35.44 315 PHE A O 1
ATOM 2529 N N . GLY A 1 316 ? -1.988 20.213 7.232 1.00 27.27 316 GLY A N 1
ATOM 2530 C CA . GLY A 1 316 ? -1.716 21.045 8.405 1.00 27.27 316 GLY A CA 1
ATOM 2531 C C . GLY A 1 316 ? -0.337 21.683 8.232 1.00 27.27 316 GLY A C 1
ATOM 2532 O O . GLY A 1 316 ? 0.671 21.082 8.603 1.00 27.27 316 GLY A O 1
ATOM 2533 N N . ILE A 1 317 ? -0.286 22.850 7.585 1.00 31.42 317 ILE A N 1
ATOM 2534 C CA . ILE A 1 317 ? 0.869 23.760 7.609 1.00 31.42 317 ILE A CA 1
ATOM 2535 C C . ILE A 1 317 ? 0.624 24.713 8.776 1.00 31.42 317 ILE A C 1
ATOM 2537 O O . ILE A 1 317 ? 0.156 25.820 8.581 1.00 31.42 317 ILE A O 1
ATOM 2541 N N . ASP A 1 318 ? 0.906 24.253 9.988 1.00 30.00 318 ASP A N 1
ATOM 2542 C CA . ASP A 1 318 ? 0.998 25.104 11.178 1.00 30.00 318 ASP A CA 1
ATOM 2543 C C . ASP A 1 318 ? 2.238 24.671 11.962 1.00 30.00 318 ASP A C 1
ATOM 2545 O O . ASP A 1 318 ? 2.138 24.178 13.077 1.00 30.00 318 ASP A O 1
ATOM 2549 N N . ASP A 1 319 ? 3.412 24.750 11.325 1.00 32.94 319 ASP A N 1
ATOM 2550 C CA . ASP A 1 319 ? 4.694 24.805 12.045 1.00 32.94 319 ASP A CA 1
ATOM 2551 C C . ASP A 1 319 ? 5.848 25.218 11.112 1.00 32.94 319 ASP A C 1
ATOM 2553 O O . ASP A 1 319 ? 6.738 24.423 10.812 1.00 32.94 319 ASP A O 1
ATOM 2557 N N . MET A 1 320 ? 5.798 26.424 10.528 1.00 32.16 320 MET A N 1
ATOM 2558 C CA . MET A 1 320 ? 6.974 27.015 9.865 1.00 32.16 320 MET A CA 1
ATOM 2559 C C . MET A 1 320 ? 6.788 28.511 9.570 1.00 32.16 320 MET A C 1
ATOM 2561 O O . MET A 1 320 ? 6.552 28.930 8.440 1.00 32.16 320 MET A O 1
ATOM 2565 N N . MET A 1 321 ? 6.941 29.330 10.605 1.00 30.47 321 MET A N 1
ATOM 2566 C CA . MET A 1 321 ? 7.390 30.715 10.474 1.00 30.47 321 MET A CA 1
ATOM 2567 C C . MET A 1 321 ? 8.520 30.905 11.476 1.00 30.47 321 MET A C 1
ATOM 2569 O O . MET A 1 321 ? 8.285 31.293 12.613 1.00 30.47 321 MET A O 1
ATOM 2573 N N . ASP A 1 322 ? 9.747 30.635 11.038 1.00 28.33 322 ASP A N 1
ATOM 2574 C CA . ASP A 1 322 ? 10.875 31.396 11.551 1.00 28.33 322 ASP A CA 1
ATOM 2575 C C . ASP A 1 322 ? 11.762 31.812 10.378 1.00 28.33 322 ASP A C 1
ATOM 2577 O O . ASP A 1 322 ? 12.168 31.008 9.534 1.00 28.33 322 ASP A O 1
ATOM 2581 N N . LYS A 1 323 ? 11.926 33.128 10.264 1.00 32.78 323 LYS A N 1
ATOM 2582 C CA . LYS A 1 323 ? 12.612 33.815 9.174 1.00 32.78 323 LYS A CA 1
ATOM 2583 C C . LYS A 1 323 ? 14.102 33.842 9.475 1.00 32.78 323 LYS A C 1
ATOM 2585 O O . LYS A 1 323 ? 14.481 34.493 10.437 1.00 32.78 323 LYS A O 1
ATOM 2590 N N . VAL A 1 324 ? 14.937 33.337 8.569 1.00 29.81 324 VAL A N 1
ATOM 2591 C CA . VAL A 1 324 ? 16.241 33.962 8.289 1.00 29.81 324 VAL A CA 1
ATOM 2592 C C . VAL A 1 324 ? 16.525 33.854 6.792 1.00 29.81 324 VAL A C 1
ATOM 2594 O O . VAL A 1 324 ? 16.630 32.765 6.235 1.00 29.81 324 VAL A O 1
ATOM 2597 N N . GLN A 1 325 ? 16.615 35.016 6.147 1.00 30.62 325 GLN A N 1
ATOM 2598 C CA . GLN A 1 325 ? 17.228 35.201 4.837 1.00 30.62 325 GLN A CA 1
ATOM 2599 C C . GLN A 1 325 ? 18.746 35.264 5.003 1.00 30.62 325 GLN A C 1
ATOM 2601 O O . GLN A 1 325 ? 19.218 36.087 5.781 1.00 30.62 325 GLN A O 1
ATOM 2606 N N . THR A 1 326 ? 19.481 34.525 4.178 1.00 29.64 326 THR A N 1
ATOM 2607 C CA . THR A 1 326 ? 20.684 35.031 3.505 1.00 29.64 326 THR A CA 1
ATOM 2608 C C . THR A 1 326 ? 20.834 34.325 2.160 1.00 29.64 326 THR A C 1
ATOM 2610 O O . THR A 1 326 ? 20.644 33.116 2.034 1.00 29.64 326 THR A O 1
ATOM 2613 N N . SER A 1 327 ? 21.098 35.131 1.140 1.00 29.27 327 SER A N 1
ATOM 2614 C CA . SER A 1 327 ? 21.462 34.742 -0.216 1.00 29.27 327 SER A CA 1
ATOM 2615 C C . SER A 1 327 ? 22.862 34.127 -0.255 1.00 29.27 327 SER A C 1
ATOM 2617 O O . SER A 1 327 ? 23.738 34.597 0.463 1.00 29.27 327 SER A O 1
ATOM 2619 N N . ASP A 1 328 ? 23.083 33.134 -1.120 1.00 26.64 328 ASP A N 1
ATOM 2620 C CA . ASP A 1 328 ? 24.027 33.271 -2.238 1.00 26.64 328 ASP A CA 1
ATOM 2621 C C . ASP A 1 328 ? 23.994 32.064 -3.190 1.00 26.64 328 ASP A C 1
ATOM 2623 O O . ASP A 1 328 ? 23.601 30.951 -2.843 1.00 26.64 328 ASP A O 1
ATOM 2627 N N . GLN A 1 329 ? 24.332 32.360 -4.444 1.00 29.89 329 GLN A N 1
ATOM 2628 C CA . GLN A 1 329 ? 24.362 31.479 -5.608 1.00 29.89 329 GLN A CA 1
ATOM 2629 C C . GLN A 1 329 ? 25.452 30.394 -5.503 1.00 29.89 329 GLN A C 1
ATOM 2631 O O . GLN A 1 329 ? 26.490 30.633 -4.898 1.00 29.89 329 GLN A O 1
ATOM 2636 N N . VAL A 1 330 ? 25.264 29.264 -6.206 1.00 26.91 330 VAL A N 1
ATOM 2637 C CA . VAL A 1 330 ? 26.163 28.696 -7.249 1.00 26.91 330 VAL A CA 1
ATOM 2638 C C . VAL A 1 330 ? 25.867 27.197 -7.484 1.00 26.91 330 VAL A C 1
ATOM 2640 O O . VAL A 1 330 ? 25.479 26.460 -6.587 1.00 26.91 330 VAL A O 1
ATOM 2643 N N . HIS A 1 331 ? 26.014 26.810 -8.755 1.00 26.38 331 HIS A N 1
ATOM 2644 C CA . HIS A 1 331 ? 26.098 25.490 -9.396 1.00 26.38 331 HIS A CA 1
ATOM 2645 C C . HIS A 1 331 ? 26.308 24.210 -8.565 1.00 26.38 331 HIS A C 1
ATOM 2647 O O . HIS A 1 331 ? 27.111 24.172 -7.644 1.00 26.38 331 HIS A O 1
ATOM 2653 N N . GLY A 1 332 ? 25.787 23.099 -9.110 1.00 26.22 332 GLY A N 1
ATOM 2654 C CA . GLY A 1 332 ? 26.522 21.827 -9.102 1.00 26.22 332 GLY A CA 1
ATOM 2655 C C . GLY A 1 332 ? 25.702 20.602 -8.719 1.00 26.22 332 GLY A C 1
ATOM 2656 O O . GLY A 1 332 ? 25.587 20.255 -7.554 1.00 26.22 332 GLY A O 1
ATOM 2657 N N . PHE A 1 333 ? 25.183 19.908 -9.729 1.00 34.62 333 PHE A N 1
ATOM 2658 C CA . PHE A 1 333 ? 24.772 18.507 -9.651 1.00 34.62 333 PHE 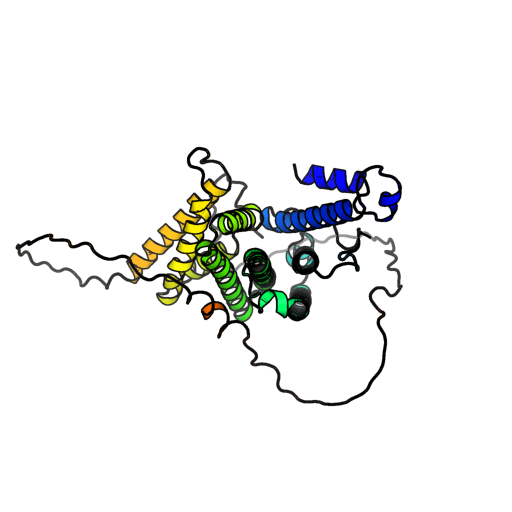A CA 1
ATOM 2659 C C . PHE A 1 333 ? 26.030 17.652 -9.395 1.00 34.62 333 PHE A C 1
ATOM 2661 O O . PHE A 1 333 ? 26.843 17.540 -10.306 1.00 34.62 333 PHE A O 1
ATOM 2668 N N . ASN A 1 334 ? 26.222 17.118 -8.183 1.00 29.23 334 ASN A N 1
ATOM 2669 C CA . ASN A 1 334 ? 27.069 15.954 -7.854 1.00 29.23 334 ASN A CA 1
ATOM 2670 C C . ASN A 1 334 ? 27.049 15.726 -6.332 1.00 29.23 334 ASN A C 1
ATOM 2672 O O . ASN A 1 334 ? 27.484 16.606 -5.606 1.00 29.23 334 ASN A O 1
ATOM 2676 N N . ASP A 1 335 ? 26.513 14.584 -5.880 1.00 31.94 335 ASP A N 1
ATOM 2677 C CA . ASP A 1 335 ? 26.946 13.831 -4.679 1.00 31.94 335 ASP A CA 1
ATOM 2678 C C . ASP A 1 335 ? 25.906 12.756 -4.326 1.00 31.94 335 ASP A C 1
ATOM 2680 O O . ASP A 1 335 ? 25.079 12.909 -3.428 1.00 31.94 335 ASP A O 1
ATOM 2684 N N . MET A 1 336 ? 25.924 11.634 -5.057 1.00 34.84 336 MET A N 1
ATOM 2685 C CA . MET A 1 336 ? 25.244 10.412 -4.599 1.00 34.84 336 MET A CA 1
ATOM 2686 C C . MET A 1 336 ? 26.196 9.256 -4.298 1.00 34.84 336 MET A C 1
ATOM 2688 O O . MET A 1 336 ? 25.730 8.241 -3.796 1.00 34.84 336 MET A O 1
ATOM 2692 N N . PHE A 1 337 ? 27.507 9.406 -4.522 1.00 39.09 337 PHE A N 1
ATOM 2693 C CA . PHE A 1 337 ? 28.513 8.415 -4.133 1.00 39.09 337 PHE A CA 1
ATOM 2694 C C . PHE A 1 337 ? 29.874 9.096 -3.928 1.00 39.09 337 PHE A C 1
ATOM 2696 O O . PHE A 1 337 ? 30.527 9.470 -4.899 1.00 39.09 337 PHE A O 1
ATOM 2703 N N . GLY A 1 338 ? 30.290 9.246 -2.669 1.00 30.47 338 GLY A N 1
ATOM 2704 C CA . GLY A 1 338 ? 31.657 9.597 -2.280 1.00 30.47 338 GLY A CA 1
ATOM 2705 C C . GLY A 1 338 ? 32.354 8.396 -1.621 1.00 30.47 338 GLY A C 1
ATOM 2706 O O . GLY A 1 338 ? 31.664 7.562 -1.027 1.00 30.47 338 GLY A O 1
ATOM 2707 N N . PRO A 1 339 ? 33.683 8.252 -1.761 1.00 30.17 339 PRO A N 1
ATOM 2708 C CA . PRO A 1 339 ? 34.366 6.972 -1.702 1.00 30.17 339 PRO A CA 1
ATOM 2709 C C . PRO A 1 339 ? 35.153 6.840 -0.401 1.00 30.17 339 PRO A C 1
ATOM 2711 O O . PRO A 1 339 ? 36.285 7.288 -0.337 1.00 30.17 339 PRO A O 1
ATOM 2714 N N . ASP A 1 340 ? 34.591 6.184 0.608 1.00 28.97 340 ASP A N 1
ATOM 2715 C CA . ASP A 1 340 ? 35.393 5.659 1.711 1.00 28.97 340 ASP A CA 1
ATOM 2716 C C . ASP A 1 340 ? 34.880 4.274 2.091 1.00 28.97 340 ASP A C 1
ATOM 2718 O O . ASP A 1 340 ? 33.733 4.068 2.496 1.00 28.97 340 ASP A O 1
ATOM 2722 N N . GLY A 1 341 ? 35.748 3.294 1.851 1.00 28.69 341 GLY A N 1
ATOM 2723 C CA . GLY A 1 341 ? 35.500 1.891 2.108 1.00 28.69 341 GLY A CA 1
ATOM 2724 C C . GLY A 1 341 ? 35.390 1.604 3.600 1.00 28.69 341 GLY A C 1
ATOM 2725 O O . GLY A 1 341 ? 36.227 2.014 4.398 1.00 28.69 341 GLY A O 1
ATOM 2726 N N . LEU A 1 342 ? 34.389 0.808 3.965 1.00 30.22 342 LEU A N 1
ATOM 2727 C CA . LEU A 1 342 ? 34.361 0.133 5.255 1.00 30.22 342 LEU A CA 1
ATOM 2728 C C . LEU A 1 342 ? 34.904 -1.284 5.080 1.00 30.22 342 LEU A C 1
ATOM 2730 O O . LEU A 1 342 ? 34.189 -2.229 4.751 1.00 30.22 342 LEU A O 1
ATOM 2734 N N . THR A 1 343 ? 36.206 -1.414 5.316 1.00 29.39 343 THR A N 1
ATOM 2735 C CA . THR A 1 343 ? 36.859 -2.667 5.693 1.00 29.39 343 THR A CA 1
ATOM 2736 C C . THR A 1 343 ? 36.281 -3.151 7.025 1.00 29.39 343 THR A C 1
ATOM 2738 O O . THR A 1 343 ? 36.506 -2.527 8.061 1.00 29.39 343 THR A O 1
ATOM 2741 N N . MET A 1 344 ? 35.553 -4.269 7.024 1.00 30.08 344 MET A N 1
ATOM 2742 C CA . MET A 1 344 ? 35.184 -4.973 8.256 1.00 30.08 344 MET A CA 1
ATOM 2743 C C . MET A 1 344 ? 36.347 -5.877 8.670 1.00 30.08 344 MET A C 1
ATOM 2745 O O . MET A 1 344 ? 36.563 -6.941 8.093 1.00 30.08 344 MET A O 1
ATOM 2749 N N . GLY A 1 345 ? 37.119 -5.404 9.648 1.00 26.80 345 GLY A N 1
ATOM 2750 C CA . GLY A 1 345 ? 38.195 -6.147 10.290 1.00 26.80 345 GLY A CA 1
ATOM 2751 C C . GLY A 1 345 ? 37.665 -7.302 11.139 1.00 26.80 345 GLY A C 1
ATOM 2752 O O . GLY A 1 345 ? 36.735 -7.154 11.930 1.00 26.80 345 GLY A O 1
ATOM 2753 N N . SER A 1 346 ? 38.292 -8.458 10.961 1.00 28.92 346 SER A N 1
ATOM 2754 C CA . SER A 1 346 ? 38.188 -9.649 11.796 1.00 28.92 346 SER A CA 1
ATOM 2755 C C . SER A 1 346 ? 38.831 -9.421 13.169 1.00 28.92 346 SER A C 1
ATOM 2757 O O . SER A 1 346 ? 40.008 -9.068 13.236 1.00 28.92 346 SER A O 1
ATOM 2759 N N . GLY A 1 347 ? 38.104 -9.696 14.252 1.00 26.33 347 GLY A N 1
ATOM 2760 C CA . GLY A 1 347 ? 38.668 -9.721 15.602 1.00 26.33 347 GLY A CA 1
ATOM 2761 C C . GLY A 1 347 ? 37.659 -10.177 16.653 1.00 26.33 347 GLY A C 1
ATOM 2762 O O . GLY A 1 347 ? 36.905 -9.367 17.179 1.00 26.33 347 GLY A O 1
ATOM 2763 N N . PHE A 1 348 ? 37.649 -11.479 16.951 1.00 32.06 348 PHE A N 1
ATOM 2764 C CA . PHE A 1 348 ? 37.087 -12.020 18.194 1.00 32.06 348 PHE A CA 1
ATOM 2765 C C . PHE A 1 348 ? 38.026 -11.700 19.366 1.00 32.06 348 PHE A C 1
ATOM 2767 O O . PHE A 1 348 ? 39.244 -11.659 19.179 1.00 32.06 348 PHE A O 1
ATOM 2774 N N . PRO A 1 349 ? 37.478 -11.574 20.583 1.00 33.34 349 PRO A N 1
ATOM 2775 C CA . PRO A 1 349 ? 37.953 -12.491 21.615 1.00 33.34 349 PRO A CA 1
ATOM 2776 C C . PRO A 1 349 ? 36.832 -13.106 22.464 1.00 33.34 349 PRO A C 1
ATOM 2778 O O . PRO A 1 349 ? 35.812 -12.486 22.767 1.00 33.34 349 PRO A O 1
ATOM 2781 N N . GLU A 1 350 ? 37.077 -14.357 22.854 1.00 27.39 350 GLU A N 1
ATOM 2782 C CA . GLU A 1 350 ? 36.427 -15.076 23.949 1.00 27.39 350 GLU A CA 1
ATOM 2783 C C . GLU A 1 350 ? 36.677 -14.376 25.293 1.00 27.39 350 GLU A C 1
ATOM 2785 O O . GLU A 1 350 ? 37.808 -13.981 25.564 1.00 27.39 350 GLU A O 1
ATOM 2790 N N . ALA A 1 351 ? 35.660 -14.305 26.162 1.00 29.77 351 ALA A N 1
ATOM 2791 C CA . ALA A 1 351 ? 35.743 -14.810 27.541 1.00 29.77 351 ALA A CA 1
ATOM 2792 C C . ALA A 1 351 ? 34.459 -14.546 28.362 1.00 29.77 351 ALA A C 1
ATOM 2794 O O . ALA A 1 351 ? 34.070 -13.409 28.596 1.00 29.77 351 ALA A O 1
ATOM 2795 N N . GLN A 1 352 ? 33.894 -15.661 28.834 1.00 27.92 352 GLN A N 1
ATOM 2796 C CA . GLN A 1 352 ? 33.462 -15.977 30.207 1.00 27.92 352 GLN A CA 1
ATOM 2797 C C . GLN A 1 352 ? 32.273 -15.257 30.888 1.00 27.92 352 GLN A C 1
ATOM 2799 O O . GLN A 1 352 ? 32.165 -14.042 30.996 1.00 27.92 352 GLN A O 1
ATOM 2804 N N . ILE A 1 353 ? 31.406 -16.133 31.407 1.00 32.66 353 ILE A N 1
ATOM 2805 C CA . ILE A 1 353 ? 30.168 -15.959 32.180 1.00 32.66 353 ILE A CA 1
ATOM 2806 C C . ILE A 1 353 ? 30.493 -15.586 33.641 1.00 32.66 353 ILE A C 1
ATOM 2808 O O . ILE A 1 353 ? 31.506 -16.047 34.169 1.00 32.66 353 ILE A O 1
ATOM 2812 N N . PRO A 1 354 ? 29.594 -14.871 34.341 1.00 31.28 354 PRO A N 1
ATOM 2813 C CA . PRO A 1 354 ? 29.056 -15.447 35.576 1.00 31.28 354 PRO A CA 1
ATOM 2814 C C . PRO A 1 354 ? 27.528 -15.305 35.725 1.00 31.28 354 PRO A C 1
ATOM 2816 O O . PRO A 1 354 ? 26.873 -14.476 35.099 1.00 31.28 354 PRO A O 1
ATOM 2819 N N . VAL A 1 355 ? 27.003 -16.193 36.566 1.00 32.28 355 VAL A N 1
ATOM 2820 C CA . VAL A 1 355 ? 25.603 -16.516 36.876 1.00 32.28 355 VAL A CA 1
ATOM 2821 C C . VAL A 1 355 ? 25.057 -15.622 38.013 1.00 32.28 355 VAL A C 1
ATOM 2823 O O . VAL A 1 355 ? 25.746 -15.494 39.018 1.00 32.28 355 VAL A O 1
ATOM 2826 N N . ASP A 1 356 ? 23.857 -15.041 37.804 1.00 32.16 356 ASP A N 1
ATOM 2827 C CA . ASP A 1 356 ? 22.676 -14.741 38.677 1.00 32.16 356 ASP A CA 1
ATOM 2828 C C . ASP A 1 356 ? 22.808 -14.442 40.202 1.00 32.16 356 ASP A C 1
ATOM 2830 O O . ASP A 1 356 ? 23.703 -14.989 40.844 1.00 32.16 356 ASP A O 1
ATOM 2834 N N . PRO A 1 357 ? 21.887 -13.654 40.851 1.00 42.09 357 PRO A N 1
ATOM 2835 C CA . PRO A 1 357 ? 20.429 -13.924 40.832 1.00 42.09 357 PRO A CA 1
ATOM 2836 C C . PRO A 1 357 ? 19.398 -12.761 40.967 1.00 42.09 357 PRO A C 1
ATOM 2838 O O . PRO A 1 357 ? 19.644 -11.713 41.552 1.00 42.09 357 PRO A O 1
ATOM 2841 N N . VAL A 1 358 ? 18.191 -13.049 40.448 1.00 31.08 358 VAL A N 1
ATOM 2842 C CA . VAL A 1 358 ? 16.808 -12.814 40.955 1.00 31.08 358 VAL A CA 1
ATOM 2843 C C . VAL A 1 358 ? 16.469 -11.529 41.746 1.00 31.08 358 VAL A C 1
ATOM 2845 O O . VAL A 1 358 ? 16.872 -11.389 42.895 1.00 31.08 358 VAL A O 1
ATOM 2848 N N . LEU A 1 359 ? 15.520 -10.722 41.224 1.00 28.44 359 LEU A N 1
ATOM 2849 C CA . LEU A 1 359 ? 14.360 -10.206 41.987 1.00 28.44 359 LEU A CA 1
ATOM 2850 C C . LEU A 1 359 ? 13.185 -9.770 41.073 1.00 28.44 359 LEU A C 1
ATOM 2852 O O . LEU A 1 359 ? 13.365 -9.495 39.892 1.00 28.44 359 LEU A O 1
ATOM 2856 N N . GLU A 1 360 ? 11.974 -9.771 41.634 1.00 27.81 360 GLU A N 1
ATOM 2857 C CA . GLU A 1 360 ? 10.664 -9.960 40.992 1.00 27.81 360 GLU A CA 1
ATOM 2858 C C . GLU A 1 360 ? 9.908 -8.706 40.471 1.00 27.81 360 GLU A C 1
ATOM 2860 O O . GLU A 1 360 ? 10.030 -7.614 41.012 1.00 27.81 360 GLU A O 1
ATOM 2865 N N . LYS A 1 361 ? 8.966 -8.995 39.546 1.00 28.80 361 LYS A N 1
ATOM 2866 C CA . LYS A 1 361 ? 7.546 -8.551 39.427 1.00 28.80 361 LYS A CA 1
ATOM 2867 C C . LYS A 1 361 ? 7.121 -7.143 38.963 1.00 28.80 361 LYS A C 1
ATOM 2869 O O . LYS A 1 361 ? 7.381 -6.129 39.596 1.00 28.80 361 LYS A O 1
ATOM 2874 N N . GLY A 1 362 ? 6.187 -7.196 37.997 1.00 25.42 362 GLY A N 1
ATOM 2875 C CA . GLY A 1 362 ? 5.074 -6.260 37.750 1.00 25.42 362 GLY A CA 1
ATOM 2876 C C . GLY A 1 362 ? 5.141 -5.650 36.344 1.00 25.42 362 GLY A C 1
ATOM 2877 O O . GLY A 1 362 ? 6.057 -4.898 36.066 1.00 25.42 362 GLY A O 1
ATOM 2878 N N . SER A 1 363 ? 4.251 -5.884 35.378 1.00 27.95 363 SER A N 1
ATOM 2879 C CA . SER A 1 363 ? 2.865 -6.356 35.393 1.00 27.95 363 SER A CA 1
ATOM 2880 C C . SER A 1 363 ? 2.484 -6.844 33.985 1.00 27.95 363 SER A C 1
ATOM 2882 O O . SER A 1 363 ? 2.742 -6.161 32.995 1.00 27.95 363 SER A O 1
ATOM 2884 N N . ASP A 1 364 ? 1.885 -8.032 33.916 1.00 26.81 364 ASP A N 1
ATOM 2885 C CA . ASP A 1 364 ? 1.218 -8.586 32.739 1.00 26.81 364 ASP A CA 1
ATOM 2886 C C . ASP A 1 364 ? -0.153 -7.929 32.559 1.00 26.81 364 ASP A C 1
ATOM 2888 O O . ASP A 1 364 ? -0.923 -7.887 33.515 1.00 26.81 364 ASP A O 1
ATOM 2892 N N . PHE A 1 365 ? -0.505 -7.510 31.339 1.00 26.36 365 PHE A N 1
ATOM 2893 C CA . PHE A 1 365 ? -1.907 -7.380 30.930 1.00 26.36 365 PHE A CA 1
ATOM 2894 C C . PHE A 1 365 ? -2.084 -7.681 29.429 1.00 26.36 365 PHE A C 1
ATOM 2896 O O . PHE A 1 365 ? -1.485 -7.042 28.569 1.00 26.36 365 PHE A O 1
ATOM 2903 N N . PHE A 1 366 ? -2.955 -8.665 29.165 1.00 26.19 366 PHE A N 1
ATOM 2904 C CA . PHE A 1 366 ? -3.494 -9.155 27.884 1.00 26.19 366 PHE A CA 1
ATOM 2905 C C . PHE A 1 366 ? -2.581 -9.961 26.949 1.00 26.19 366 PHE A C 1
ATOM 2907 O O . PHE A 1 366 ? -2.259 -9.568 25.831 1.00 26.19 366 PHE A O 1
ATOM 2914 N N . LYS A 1 367 ? -2.320 -11.206 27.364 1.00 23.94 367 LYS A N 1
ATOM 2915 C CA . LYS A 1 367 ? -2.043 -12.331 26.464 1.00 23.94 367 LYS A CA 1
ATOM 2916 C C . LYS A 1 367 ? -3.363 -13.073 26.208 1.00 23.94 367 LYS A C 1
ATOM 2918 O O . LYS A 1 367 ? -3.784 -13.895 27.016 1.00 23.94 367 LYS A O 1
ATOM 2923 N N . LEU A 1 368 ? -4.055 -12.746 25.116 1.00 23.72 368 LEU A N 1
ATOM 2924 C CA . LEU A 1 368 ? -5.143 -13.586 24.608 1.00 23.72 368 LEU A CA 1
ATOM 2925 C C . LEU A 1 368 ? -4.505 -14.791 23.910 1.00 23.72 368 LEU A C 1
ATOM 2927 O O . LEU A 1 368 ? -4.085 -14.702 22.760 1.00 23.72 368 LEU A O 1
ATOM 2931 N N . ASN A 1 369 ? -4.400 -15.908 24.632 1.00 22.00 369 ASN A N 1
ATOM 2932 C CA . ASN A 1 369 ? -4.192 -17.220 24.027 1.00 22.00 369 ASN A CA 1
ATOM 2933 C C . ASN A 1 369 ? -5.478 -17.588 23.277 1.00 22.00 369 ASN A C 1
ATOM 2935 O O . ASN A 1 369 ? -6.451 -18.032 23.883 1.00 22.00 369 ASN A O 1
ATOM 2939 N N . MET A 1 370 ? -5.486 -17.373 21.964 1.00 24.41 370 MET A N 1
ATOM 2940 C CA . MET A 1 370 ? -6.391 -18.077 21.065 1.00 24.41 370 MET A CA 1
ATOM 2941 C C . MET A 1 370 ? -5.599 -19.205 20.409 1.00 24.41 370 MET A C 1
ATOM 2943 O O . MET A 1 370 ? -4.833 -18.963 19.480 1.00 24.41 370 MET A O 1
ATOM 2947 N N . ASP A 1 371 ? -5.783 -20.423 20.920 1.00 25.52 371 ASP A N 1
ATOM 2948 C CA . ASP A 1 371 ? -5.460 -21.657 20.203 1.00 25.52 371 ASP A CA 1
ATOM 2949 C C . ASP A 1 371 ? -6.402 -21.755 18.999 1.00 25.52 371 ASP A C 1
ATOM 2951 O O . ASP A 1 371 ? -7.544 -22.203 19.108 1.00 25.52 371 ASP A O 1
ATOM 2955 N N . VAL A 1 372 ? -5.942 -21.264 17.851 1.00 28.77 372 VAL A N 1
ATOM 2956 C CA . VAL A 1 372 ? -6.521 -21.563 16.542 1.00 28.77 372 VAL A CA 1
ATOM 2957 C C . VAL A 1 372 ? -5.354 -21.718 15.576 1.00 28.77 372 VAL A C 1
ATOM 2959 O O . VAL A 1 372 ? -4.652 -20.749 15.283 1.00 28.77 372 VAL A O 1
ATOM 2962 N N . ASP A 1 373 ? -5.147 -22.943 15.098 1.00 27.25 373 ASP A N 1
ATOM 2963 C CA . ASP A 1 373 ? -4.274 -23.272 13.972 1.00 27.25 373 ASP A CA 1
ATOM 2964 C C . ASP A 1 373 ? -4.724 -22.500 12.716 1.00 27.25 373 ASP A C 1
ATOM 2966 O O . ASP A 1 373 ? -5.500 -22.997 11.906 1.00 27.25 373 ASP A O 1
ATOM 2970 N N . ASP A 1 374 ? -4.275 -21.254 12.560 1.00 31.02 374 ASP A N 1
ATOM 2971 C CA . ASP A 1 374 ? -4.469 -20.456 11.347 1.00 31.02 374 ASP A CA 1
ATOM 2972 C C . ASP A 1 374 ? -3.242 -19.550 11.132 1.00 31.02 374 ASP A C 1
ATOM 2974 O O . ASP A 1 374 ? -3.157 -18.397 11.567 1.00 31.02 374 ASP A O 1
ATOM 2978 N N . SER A 1 375 ? -2.259 -20.089 10.408 1.00 29.67 375 SER A N 1
ATOM 2979 C CA . SER A 1 375 ? -0.953 -19.493 10.075 1.00 29.67 375 SER A CA 1
ATOM 2980 C C . SER A 1 375 ? -1.009 -18.258 9.152 1.00 29.67 375 SER A C 1
ATOM 2982 O O . SER A 1 375 ? -0.031 -17.935 8.480 1.00 29.67 375 SER A O 1
ATOM 2984 N N . LEU A 1 376 ? -2.157 -17.584 9.062 1.00 32.12 376 LEU A N 1
ATOM 2985 C CA . LEU A 1 376 ? -2.375 -16.384 8.247 1.00 32.12 376 LEU A CA 1
ATOM 2986 C C . LEU A 1 376 ? -2.445 -15.094 9.074 1.00 32.12 376 LEU A C 1
ATOM 2988 O O . LEU A 1 376 ? -2.297 -14.017 8.504 1.00 32.12 376 LEU A O 1
ATOM 2992 N N . TRP A 1 377 ? -2.621 -15.195 10.395 1.00 39.06 377 TRP A N 1
ATOM 2993 C CA . TRP A 1 377 ? -2.820 -14.030 11.270 1.00 39.06 377 TRP A CA 1
ATOM 2994 C C . TRP A 1 377 ? -1.907 -14.003 12.500 1.00 39.06 377 TRP A C 1
ATOM 2996 O O . TRP A 1 377 ? -1.847 -12.987 13.189 1.00 39.06 377 TRP A O 1
ATOM 3006 N N . SER A 1 378 ? -1.120 -15.057 12.744 1.00 26.34 378 SER A N 1
ATOM 3007 C CA . SER A 1 378 ? -0.066 -15.067 13.765 1.00 26.34 378 SER A CA 1
ATOM 3008 C C . SER A 1 378 ? 1.188 -14.327 13.276 1.00 26.34 378 SER A C 1
ATOM 3010 O O . SER A 1 378 ? 2.276 -14.893 13.171 1.00 26.34 378 SER A O 1
ATOM 3012 N N . MET A 1 379 ? 1.041 -13.051 12.938 1.00 25.78 379 MET A N 1
ATOM 3013 C CA . MET A 1 379 ? 2.175 -12.139 12.854 1.00 25.78 379 MET A CA 1
ATOM 3014 C C . MET A 1 379 ? 2.092 -11.175 14.025 1.00 25.78 379 MET A C 1
ATOM 3016 O O . MET A 1 379 ? 1.584 -10.064 13.910 1.00 25.78 379 MET A O 1
ATOM 3020 N N . SER A 1 380 ? 2.627 -11.620 15.163 1.00 25.89 380 SER A N 1
ATOM 3021 C CA . SER A 1 380 ? 3.201 -10.701 16.139 1.00 25.89 380 SER A CA 1
ATOM 3022 C C . SER A 1 380 ? 4.395 -10.014 15.468 1.00 25.89 380 SER A C 1
ATOM 3024 O O . SER A 1 380 ? 5.497 -10.572 15.409 1.00 25.89 380 SER A O 1
ATOM 3026 N N . ILE A 1 381 ? 4.139 -8.837 14.897 1.00 33.81 381 ILE A N 1
ATOM 3027 C CA . ILE A 1 381 ? 5.159 -7.827 14.599 1.00 33.81 381 ILE A CA 1
ATOM 3028 C C . ILE A 1 381 ? 5.233 -6.903 15.801 1.00 33.81 381 ILE A C 1
ATOM 3030 O O . ILE A 1 381 ? 4.165 -6.363 16.172 1.00 33.81 381 ILE A O 1
#

Organism: NCBI:txid45133

pLDDT: mean 73.1, std 27.7, range [22.0, 98.38]

Radius of gyration: 26.45 Å; Cα contacts (8 Å, |Δi|>4): 265; chains: 1; bounding box: 93×58×71 Å

InterPro domains:
  IPR007219 Xylanolytic transcriptional activator, regulatory domain [PF04082] (5-122)
  IPR050987 ABC-transporter-regulating transcription factor-like [PTHR46910] (9-251)

Nearest PDB structures (foldseek):
  6t5h-assembly1_A  TM=3.644E-01  e=1.822E-01  Homo sapiens
  6qzr-assembly1_A  TM=4.035E-01  e=3.724E-01  Homo sapiens
  6yr5-assembly1_A  TM=4.220E-01  e=4.051E-01  Homo sapiens
  1ywt-assembly1_B  TM=3.555E-01  e=3.571E-01  Homo sapiens
  6qzr-assembly1_C-2  TM=4.092E-01  e=5.437E-01  Homo sapiens

Secondary structure (DSSP, 8-state):
-HHHHHHHHHHTTTT-GGGGGS-TT--HHHHHHHHHHHHHHHHHHHHHH-PPPSS-TTS----S--TT---HHHHHHHHHHHHHHHHHHHIIIIISGGGGGS-HHHHHHHHHHHHHHHHHHHHHSHHHHH---TT-TTHHHHHHHHHHHHHHHHHHHTT--SHHHHHHHHHHHHHHHHHHHHHHH-SSHHHHHHHHHHHHHHS-SHHHHHHHHHHHHS--HHHHTTHHHHHHHHHHHHTT--TT-TTSHHHHHHHHHHHHHHHHHHHHHHHHS-----------------------------S-SSGGGTSSSS----S----------------S--------------------------------------TTT----

Sequence (381 aa):
MLPRVFQILRSTGLHRAQAHKSIVGASSEERRMLYWTLYRLDKQRCFLKGQPCDLYSFDTDIPMTNSEIDTPESRYLFAMNSLMVVWEKIYLLLYSPQVKKRRRRDVDQQVWELRSALKCWCRRHSDLLEKPESDGSYIFFRAELSFCFAMSSLLIHRCIDSVASRQKCLESAQTALRVITNIHKAQPRSGSIAFLARIFQQYPALPFLEVYHNILYNPTSERLSQVTLLSSAVQAVGDLVNPNFPRVFCALLYARMTWCVDLLEIFRSSVCSPPHASRKGSVASSALPSRSGSVGNLNDFNLAALDTASDSAFFGIDDMMDKVQTSDQVHGFNDMFGPDGLTMGSGFPEAQIPVDPVLEKGSDFFKLNMDVDDSLWSMSI

Mean predicted aligned error: 14.78 Å